Protein AF-A0A954SQD8-F1 (afdb_monomer)

Secondary structure (DSSP, 8-state):
-HHHHHHHHHHSS-SS-SS-S-B-TTS-BSS-HHHHTTGGGT-HHHHTTS-TTS-TTSTTGGGGGGG--GGG--TTPPTT-SEE-EEEEESTTBSBEE-STT--EEPPPGGG-SS-TTTSEEEEEPPGGG-EETT-SS-SEE--TTSTTTTS----GGGS-TT-EEEEETTS-EEEE-TT--HHHHHHHHBSSS-----HHHHHHHBSTTTT-S-HHHHHHHHHHHHHHHHHHHHHHHHHHHSS-SS---GGGB-TTS-BSS-HHHHHGGGGT-HHHHTTS-TTS-TTSTTTGGGGGG--GGG--TTPPTT--EE-EEEEE-TTBTTS-TT-PPPGGG-SS-TTTSEEEEE--GGG-EETTSS--EEP-TT-TTHHHHHH-SS-EEEEETTS-EEEE-TTS-HHHHHHHHBSS------

Foldseek 3Di:
DLLQVVVCVVPVWGQQDDPQPQADPLLFQQWASLLVSCVLLLNVVLNVQDPRNHHCPPPRNVVSLQVDDPVQDAPPRDDSHQWGQKAFEEDPFFQFYADDSNRGTTGDRQVQQQLDQQLAFGIKGADPVLIDRSTHHPSHFYADLVQRCPRGDLPPVVRAPPQAIWTQTSVRDIFHFHSPDDSVLSSSRRGRPPNDHQDLVSCVVTTCPRPNNDDLVVNQLVLQLVLLLLVLSLQSSVCVVQVDGPPDQDPLQADPVRAGQWASLLVSCVSNVNVVLNVQDPSSHHCCPPRNVVSLQVDDPSQDHRPDDPSHQWGQWFFAEDCQFQPPHNNDGDGPVQQPQDQQLAFGIKRADPVPIDRNTHHDGQYADLQARLVVRVVVDQAFIWTQGNSSRIDTHGSPPDSNSVNSNRGRPPPDHDD

Mean predicted aligned error: 13.16 Å

Radius of gyration: 22.35 Å; Cα contacts (8 Å, |Δi|>4): 807; chains: 1; bounding box: 61×45×60 Å

Solvent-accessible surface area (backbone atoms only — not comparable to full-atom values): 22919 Å² total; per-residue (Å²): 71,68,36,53,50,58,45,22,74,74,69,74,45,63,73,48,48,87,91,55,96,34,45,48,100,64,40,37,56,21,50,8,44,61,50,75,35,21,53,56,60,56,33,46,77,60,43,72,69,52,58,62,86,39,44,38,82,32,86,69,38,51,73,50,42,79,66,57,58,72,90,51,56,31,79,91,52,62,88,83,49,40,48,20,16,70,23,46,40,26,19,82,59,23,38,31,18,50,64,68,94,32,60,28,32,45,55,73,56,79,92,67,49,57,30,41,48,82,44,19,43,40,30,40,45,44,46,68,93,68,37,28,57,52,45,47,53,86,63,49,38,61,49,38,86,94,47,52,52,79,69,53,77,66,78,62,66,90,74,54,54,96,67,34,34,52,30,32,23,62,66,33,51,76,45,22,34,40,84,83,53,50,54,68,64,47,37,58,26,35,29,27,75,82,64,51,80,81,46,71,72,54,42,46,69,38,24,42,62,44,94,58,71,48,60,76,69,55,52,37,48,53,50,37,41,50,29,40,31,53,52,30,33,22,47,38,53,45,21,77,73,67,70,40,60,68,49,72,76,54,71,59,36,33,51,99,87,67,47,60,24,46,12,45,62,53,72,35,22,63,62,71,76,32,45,76,62,42,73,69,52,58,64,72,41,43,35,79,32,91,78,32,41,73,54,40,72,65,55,57,72,70,48,59,27,50,88,59,63,92,86,48,40,52,22,15,72,25,41,58,44,29,85,62,18,68,66,44,36,71,81,66,53,72,49,79,94,62,44,69,45,37,41,80,52,16,54,45,39,37,46,42,56,55,95,72,38,40,51,50,44,41,63,71,59,45,74,57,37,80,82,40,50,40,58,74,55,38,75,76,42,88,68,61,32,45,34,18,19,61,63,30,49,63,46,79,42,49,47,83,55,56,35,66,60,54,36,55,27,40,27,30,70,76,76,60,82,86,129

Sequence (419 aa):
GLAFHNYYDTFREFPVTAYNPNMDANGRAKLGWRVYLLPYLGYSNLFNQFHLDEAWDSPHNLTLLDKMPEIYRSRGIPVRSHLTGFQLLTGPDAYLYRVGDYGSAHGPSLNYLLDGLESTILTLETLPSQAVEWTRPDGDILFDLAHPLDNIDFTGLENVPADGLLTLMVDGSIRSMKPNISPEDFAALATWQQGEVIDASQKDRVYYDFGGSFSPELNQFSHGSTALRNIGLALHNYYDVFLQFPINNWPNYFDAEGKPKLSWRVHLLPWLGELNLYNQFHLDEPWDSPHNLPLLDKMPEIFLSRGLTGGTNLTGFQVVWSPESYYSSPNNRPTFGRITDGDDLTIGVIETPPELAVSWTKPEDFPFNPADPFSEIRALVSDYIAVMFMSASVRAVNPQIAPADAAAMITWRGGEISN

pLDDT: mean 81.15, std 13.37, range [33.72, 98.56]

Structure (mmCIF, N/CA/C/O backbone):
data_AF-A0A954SQD8-F1
#
_entry.id   AF-A0A954SQD8-F1
#
loop_
_atom_site.group_PDB
_atom_site.id
_atom_site.type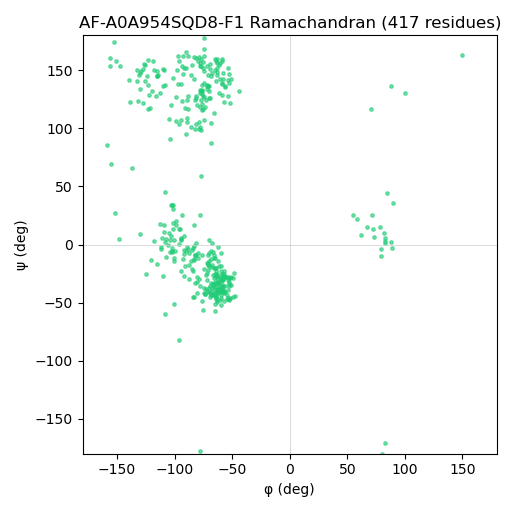_symbol
_atom_site.label_atom_id
_atom_site.label_alt_id
_atom_site.label_comp_id
_atom_site.label_asym_id
_atom_site.label_entity_id
_atom_site.label_seq_id
_atom_site.pdbx_PDB_ins_code
_atom_site.Cartn_x
_atom_site.Cartn_y
_atom_site.Cartn_z
_atom_site.occupancy
_atom_site.B_iso_or_equiv
_atom_site.auth_seq_id
_atom_site.auth_comp_id
_atom_site.auth_asym_id
_atom_site.auth_atom_id
_atom_site.pdbx_PDB_model_num
ATOM 1 N N . GLY A 1 1 ? 6.689 -1.009 -0.981 1.00 78.19 1 GLY A N 1
ATOM 2 C CA . GLY A 1 1 ? 7.104 -1.472 0.354 1.00 78.19 1 GLY A CA 1
ATOM 3 C C . GLY A 1 1 ? 6.430 -2.770 0.729 1.00 78.19 1 GLY A C 1
ATOM 4 O O . GLY A 1 1 ? 7.022 -3.818 0.536 1.00 78.19 1 GLY A O 1
ATOM 5 N N . LEU A 1 2 ? 5.184 -2.723 1.204 1.00 74.38 2 LEU A N 1
ATOM 6 C CA . LEU A 1 2 ? 4.520 -3.879 1.826 1.00 74.38 2 LEU A CA 1
ATOM 7 C C . LEU A 1 2 ? 4.495 -5.157 0.966 1.00 74.38 2 LEU A C 1
ATOM 9 O O . LEU A 1 2 ? 4.875 -6.216 1.446 1.00 74.38 2 LEU A O 1
ATOM 13 N N . ALA A 1 3 ? 4.132 -5.068 -0.318 1.00 80.38 3 ALA A N 1
ATOM 14 C CA . ALA A 1 3 ? 4.115 -6.242 -1.199 1.00 80.38 3 ALA A CA 1
ATOM 15 C C . ALA A 1 3 ? 5.499 -6.898 -1.370 1.00 80.38 3 ALA A C 1
ATOM 17 O O . ALA A 1 3 ? 5.594 -8.119 -1.434 1.00 80.38 3 ALA A O 1
ATOM 18 N N . PHE A 1 4 ? 6.572 -6.100 -1.389 1.00 85.19 4 PHE A N 1
ATOM 19 C CA . PHE A 1 4 ? 7.946 -6.604 -1.423 1.00 85.19 4 PHE A CA 1
ATOM 20 C C . PHE A 1 4 ? 8.294 -7.377 -0.147 1.00 85.19 4 PHE A C 1
ATOM 22 O O . PHE A 1 4 ? 8.878 -8.452 -0.240 1.00 85.19 4 PHE A O 1
ATOM 29 N N . HIS A 1 5 ? 7.899 -6.869 1.024 1.00 78.31 5 HIS A N 1
ATOM 30 C CA . HIS A 1 5 ? 8.119 -7.546 2.308 1.00 78.31 5 HIS A CA 1
ATOM 31 C C . HIS A 1 5 ? 7.270 -8.806 2.459 1.00 78.31 5 HIS A C 1
ATOM 33 O O . HIS A 1 5 ? 7.802 -9.839 2.839 1.00 78.31 5 HIS A O 1
ATOM 39 N N . ASN A 1 6 ? 6.000 -8.783 2.051 1.00 75.19 6 ASN A N 1
ATOM 40 C CA . ASN A 1 6 ? 5.154 -9.982 2.060 1.00 75.19 6 ASN A CA 1
ATOM 41 C C . ASN A 1 6 ? 5.704 -11.074 1.120 1.00 75.19 6 ASN A C 1
ATOM 43 O O . ASN A 1 6 ? 5.683 -12.265 1.450 1.00 75.19 6 ASN A O 1
ATOM 47 N N . TYR A 1 7 ? 6.236 -10.672 -0.041 1.00 80.38 7 TYR A N 1
ATOM 48 C CA . TYR A 1 7 ? 6.960 -11.573 -0.936 1.00 80.38 7 TYR A CA 1
ATOM 49 C C . TYR A 1 7 ? 8.224 -12.118 -0.249 1.00 80.38 7 TYR A C 1
ATOM 51 O O . TYR A 1 7 ? 8.422 -13.332 -0.203 1.00 80.38 7 TYR A O 1
ATOM 59 N N . TYR A 1 8 ? 9.042 -11.248 0.354 1.00 78.25 8 TYR A N 1
ATOM 60 C CA . TYR A 1 8 ? 10.256 -11.637 1.077 1.00 78.25 8 TYR A CA 1
ATOM 61 C C . TYR A 1 8 ? 9.966 -12.580 2.252 1.00 78.25 8 TYR A C 1
ATOM 63 O O . TYR A 1 8 ? 10.698 -13.539 2.468 1.00 78.25 8 TYR A O 1
ATOM 71 N N . ASP A 1 9 ? 8.882 -12.388 2.994 1.00 75.12 9 ASP A N 1
ATOM 72 C CA . ASP A 1 9 ? 8.504 -13.286 4.086 1.00 75.12 9 ASP A CA 1
ATOM 73 C C . ASP A 1 9 ? 8.140 -14.687 3.601 1.00 75.12 9 ASP A C 1
ATOM 75 O O . ASP A 1 9 ? 8.423 -15.676 4.287 1.00 75.12 9 ASP A O 1
ATOM 79 N N . THR A 1 10 ? 7.575 -14.771 2.396 1.00 74.19 10 THR A N 1
ATOM 80 C CA . THR A 1 10 ? 7.216 -16.037 1.754 1.00 74.19 10 THR A CA 1
ATOM 81 C C . THR A 1 10 ? 8.447 -16.746 1.187 1.00 74.19 10 THR A C 1
ATOM 83 O O . THR A 1 10 ? 8.637 -17.939 1.419 1.00 74.19 10 THR A O 1
ATOM 86 N N . PHE A 1 11 ? 9.288 -16.023 0.443 1.00 77.62 11 PHE A N 1
ATOM 87 C CA . PHE A 1 11 ? 10.342 -16.614 -0.390 1.00 77.62 11 PHE A CA 1
ATOM 88 C C . PHE A 1 11 ? 11.760 -16.419 0.152 1.00 77.62 11 PHE A C 1
ATOM 90 O O . PHE A 1 11 ? 12.693 -17.051 -0.334 1.00 77.62 11 PHE A O 1
ATOM 97 N N . ARG A 1 12 ? 11.926 -15.576 1.176 1.00 78.56 12 ARG A N 1
ATOM 98 C CA . ARG A 1 12 ? 13.214 -15.150 1.756 1.00 78.56 12 ARG A CA 1
ATOM 99 C C . ARG A 1 12 ? 14.154 -14.471 0.755 1.00 78.56 12 ARG A C 1
ATOM 101 O O . ARG A 1 12 ? 15.354 -14.372 0.995 1.00 78.56 12 ARG A O 1
ATOM 108 N N . GLU A 1 13 ? 13.584 -13.954 -0.327 1.00 78.12 13 GLU A N 1
ATOM 109 C CA . GLU A 1 13 ? 14.229 -13.144 -1.355 1.00 78.12 13 GLU A CA 1
ATOM 110 C C . GLU A 1 13 ? 13.221 -12.130 -1.906 1.00 78.12 13 GLU A C 1
ATOM 112 O O . GLU A 1 13 ? 12.018 -12.375 -1.865 1.00 78.12 13 GLU A O 1
ATOM 117 N N . PHE A 1 14 ? 13.687 -10.988 -2.415 1.00 81.06 14 PHE A N 1
ATOM 118 C CA . PHE A 1 14 ? 12.827 -10.068 -3.164 1.00 81.06 14 PHE A CA 1
ATOM 119 C C . PHE A 1 14 ? 12.553 -10.613 -4.576 1.00 81.06 14 PHE A C 1
ATOM 121 O O . PHE A 1 14 ? 13.325 -11.434 -5.079 1.00 81.06 14 PHE A O 1
ATOM 128 N N . PRO A 1 15 ? 11.461 -10.187 -5.236 1.00 75.56 15 PRO A N 1
ATOM 129 C CA . PRO A 1 15 ? 11.068 -10.696 -6.543 1.00 75.56 15 PRO A CA 1
ATOM 130 C C . PRO A 1 15 ? 12.075 -10.263 -7.616 1.00 75.56 15 PRO A C 1
ATOM 132 O O . PRO A 1 15 ? 11.911 -9.229 -8.240 1.00 75.56 15 PRO A O 1
ATOM 135 N N . VAL A 1 16 ? 13.139 -11.038 -7.825 1.00 64.50 16 VAL A N 1
ATOM 136 C CA . VAL A 1 16 ? 14.079 -10.869 -8.957 1.00 64.50 16 VAL A CA 1
ATOM 137 C C . VAL A 1 16 ? 14.696 -12.198 -9.449 1.00 64.50 16 VAL A C 1
ATOM 139 O O . VAL A 1 16 ? 15.459 -12.221 -10.411 1.00 64.50 16 VAL A O 1
ATOM 142 N N . THR A 1 17 ? 14.235 -13.321 -8.879 1.00 56.84 17 THR A N 1
ATOM 143 C CA . THR A 1 17 ? 14.371 -14.729 -9.316 1.00 56.84 17 THR A CA 1
ATOM 144 C C . THR A 1 17 ? 15.757 -15.397 -9.230 1.00 56.84 17 THR A C 1
ATOM 146 O O . THR A 1 17 ? 16.650 -15.102 -10.014 1.00 56.84 17 THR A O 1
ATOM 149 N N . ALA A 1 18 ? 15.872 -16.442 -8.391 1.00 41.94 18 ALA A N 1
ATOM 150 C CA . ALA A 1 18 ? 16.704 -17.639 -8.670 1.00 41.94 18 ALA A CA 1
ATOM 151 C C . ALA A 1 18 ? 15.909 -18.936 -8.577 1.00 41.94 18 ALA A C 1
ATOM 153 O O . ALA A 1 18 ? 16.269 -19.910 -9.230 1.00 41.94 18 ALA A O 1
ATOM 154 N N . TYR A 1 19 ? 14.823 -18.970 -7.804 1.00 46.56 19 TYR A N 1
ATOM 155 C CA . TYR A 1 19 ? 13.992 -20.167 -7.664 1.00 46.56 19 TYR A CA 1
ATOM 156 C C . TYR A 1 19 ? 12.695 -20.095 -8.469 1.00 46.56 19 TYR A C 1
ATOM 158 O O . TYR A 1 19 ? 11.663 -20.632 -8.073 1.00 46.56 19 TYR A O 1
ATOM 166 N N . ASN A 1 20 ? 12.743 -19.438 -9.627 1.00 53.66 20 ASN A N 1
ATOM 167 C CA . ASN A 1 20 ? 11.603 -19.379 -10.523 1.00 53.66 20 ASN A CA 1
ATOM 168 C C . ASN A 1 20 ? 11.820 -20.339 -11.706 1.00 53.66 20 ASN A C 1
ATOM 170 O O . ASN A 1 20 ? 12.773 -20.138 -12.459 1.00 53.66 20 ASN A O 1
ATOM 174 N N . PRO A 1 21 ? 10.955 -21.349 -11.928 1.00 54.69 21 PRO A N 1
ATOM 175 C CA . PRO A 1 21 ? 11.047 -22.248 -13.088 1.00 54.69 21 PRO A CA 1
ATOM 176 C C . PRO A 1 21 ? 10.893 -21.536 -14.449 1.00 54.69 21 PRO A C 1
ATOM 178 O O . PRO A 1 21 ? 10.998 -22.168 -15.497 1.00 54.69 21 PRO A O 1
ATOM 181 N N . ASN A 1 22 ? 10.657 -20.222 -14.446 1.00 70.25 22 ASN A N 1
ATOM 182 C CA . ASN A 1 22 ? 10.273 -19.419 -15.596 1.00 70.25 22 ASN A CA 1
ATOM 183 C C . ASN A 1 22 ? 11.383 -18.478 -16.090 1.00 70.25 22 ASN A C 1
ATOM 185 O O . ASN A 1 22 ? 11.144 -17.302 -16.373 1.00 70.25 22 ASN A O 1
ATOM 189 N N . MET A 1 23 ? 12.603 -18.998 -16.200 1.00 75.56 23 MET A N 1
ATOM 190 C CA . MET A 1 23 ? 13.691 -18.341 -16.928 1.00 75.56 23 MET A CA 1
ATOM 191 C C . MET A 1 23 ? 13.718 -18.803 -18.391 1.00 75.56 23 MET A C 1
ATOM 193 O O . MET A 1 23 ? 13.269 -19.906 -18.720 1.00 75.56 23 MET A O 1
ATOM 197 N N . ASP A 1 24 ? 14.202 -17.951 -19.290 1.00 72.38 24 ASP A N 1
ATOM 198 C CA . ASP A 1 24 ? 14.495 -18.319 -20.672 1.00 72.38 24 ASP A CA 1
ATOM 199 C C . ASP A 1 24 ? 15.780 -19.168 -20.770 1.00 72.38 24 ASP A C 1
ATOM 201 O O . ASP A 1 24 ? 16.467 -19.434 -19.782 1.00 72.38 24 ASP A O 1
ATOM 205 N N . ALA A 1 25 ? 16.122 -19.608 -21.984 1.00 72.19 25 ALA A N 1
ATOM 206 C CA . ALA A 1 25 ? 17.309 -20.432 -22.228 1.00 72.19 25 ALA A CA 1
ATOM 207 C C . ALA A 1 25 ? 18.645 -19.737 -21.880 1.00 72.19 25 ALA A C 1
ATOM 209 O O . ALA A 1 25 ? 19.670 -20.409 -21.796 1.00 72.19 25 ALA A O 1
ATOM 210 N N . ASN A 1 26 ? 18.635 -18.416 -21.681 1.00 69.19 26 ASN A N 1
ATOM 211 C CA . ASN A 1 26 ? 19.789 -17.602 -21.313 1.00 69.19 26 ASN A CA 1
ATOM 212 C C . ASN A 1 26 ? 19.777 -17.216 -19.820 1.00 69.19 26 ASN A C 1
ATOM 214 O O . ASN A 1 26 ? 20.599 -16.403 -19.403 1.00 69.19 26 ASN A O 1
ATOM 218 N N . GLY A 1 27 ? 18.853 -17.763 -19.020 1.00 67.88 27 GLY A N 1
ATOM 219 C CA . GLY A 1 27 ? 18.708 -17.451 -17.594 1.00 67.88 27 GLY A CA 1
ATOM 220 C C . GLY A 1 27 ? 17.911 -16.176 -17.300 1.00 67.88 27 GLY A C 1
ATOM 221 O O . GLY A 1 27 ? 17.707 -15.830 -16.141 1.00 67.88 27 GLY A O 1
ATOM 222 N N . ARG A 1 28 ? 17.396 -15.475 -18.314 1.00 71.38 28 ARG A N 1
ATOM 223 C CA . ARG A 1 28 ? 16.640 -14.236 -18.093 1.00 71.38 28 ARG A CA 1
ATOM 224 C C . ARG A 1 28 ? 15.245 -14.563 -17.586 1.00 71.38 28 ARG A C 1
ATOM 226 O O . ARG A 1 28 ? 14.582 -15.450 -18.123 1.00 71.38 28 ARG A O 1
ATOM 233 N N . ALA A 1 29 ? 14.766 -13.821 -16.592 1.00 77.62 29 ALA A N 1
ATOM 234 C CA . ALA A 1 29 ? 13.375 -13.917 -16.169 1.00 77.62 29 ALA A CA 1
ATOM 235 C C . ALA A 1 29 ? 12.444 -13.649 -17.362 1.00 77.62 29 ALA A C 1
ATOM 237 O O . ALA A 1 29 ? 12.665 -12.711 -18.124 1.00 77.62 29 ALA A O 1
ATOM 238 N N . LYS A 1 30 ? 11.400 -14.466 -17.528 1.00 85.62 30 LYS A N 1
ATOM 239 C CA . LYS A 1 30 ? 10.414 -14.279 -18.603 1.00 85.62 30 LYS A CA 1
ATOM 240 C C . LYS A 1 30 ? 9.492 -13.083 -18.366 1.00 85.62 30 LYS A C 1
ATOM 242 O O . LYS A 1 30 ? 9.058 -12.455 -19.325 1.00 85.62 30 LYS A O 1
ATOM 247 N N . LEU A 1 31 ? 9.224 -12.759 -17.102 1.00 88.81 31 LEU A N 1
ATOM 248 C CA . LEU A 1 31 ? 8.325 -11.693 -16.655 1.00 88.81 31 LEU A CA 1
ATOM 249 C C . LEU A 1 31 ? 9.026 -10.815 -15.618 1.00 88.81 31 LEU A C 1
ATOM 251 O O . LEU A 1 31 ? 9.838 -11.307 -14.834 1.00 88.81 31 LEU A O 1
ATOM 255 N N . GLY A 1 32 ? 8.694 -9.527 -15.603 1.00 88.19 32 GLY A N 1
ATOM 256 C CA . GLY A 1 32 ? 9.200 -8.569 -14.628 1.00 88.19 32 GLY A CA 1
ATOM 257 C C . GLY A 1 32 ? 8.662 -8.805 -13.218 1.00 88.19 32 GLY A C 1
ATOM 258 O O . GLY A 1 32 ? 7.571 -9.344 -13.019 1.00 88.19 32 GLY A O 1
ATOM 259 N N . TRP A 1 33 ? 9.420 -8.346 -12.223 1.00 88.69 33 TRP A N 1
ATOM 260 C CA . TRP A 1 33 ? 9.113 -8.483 -10.793 1.00 88.69 33 TRP A CA 1
ATOM 261 C C . TRP A 1 33 ? 7.729 -7.962 -10.396 1.00 88.69 33 TRP A C 1
ATOM 263 O O . TRP A 1 33 ? 7.087 -8.502 -9.496 1.00 88.69 33 TRP A O 1
ATOM 273 N N . ARG A 1 34 ? 7.239 -6.946 -11.114 1.00 92.19 34 ARG A N 1
ATOM 274 C CA . ARG A 1 34 ? 5.913 -6.346 -10.929 1.00 92.19 34 ARG A CA 1
ATOM 275 C C . ARG A 1 34 ? 4.789 -7.366 -11.146 1.00 92.19 34 ARG A C 1
ATOM 277 O O . ARG A 1 34 ? 3.780 -7.314 -10.456 1.00 92.19 34 ARG A O 1
ATOM 284 N N . VAL A 1 35 ? 4.980 -8.353 -12.025 1.00 92.75 35 VAL A N 1
ATOM 285 C CA . VAL A 1 35 ? 4.007 -9.442 -12.209 1.00 92.75 35 VAL A CA 1
ATOM 286 C C . VAL A 1 35 ? 3.966 -10.347 -10.976 1.00 92.75 35 VAL A C 1
ATOM 288 O O . VAL A 1 35 ? 2.892 -10.675 -10.486 1.00 92.75 35 VAL A O 1
ATOM 291 N N . TYR A 1 36 ? 5.121 -10.697 -10.408 1.00 89.19 36 TYR A N 1
ATOM 292 C CA . TYR A 1 36 ? 5.205 -11.576 -9.233 1.00 89.19 36 TYR A CA 1
ATOM 293 C C . TYR A 1 36 ? 4.717 -10.929 -7.932 1.00 89.19 36 TYR A C 1
ATOM 295 O O . TYR A 1 36 ? 4.387 -11.635 -6.981 1.00 89.19 36 TYR A O 1
ATOM 303 N N . LEU A 1 37 ? 4.622 -9.600 -7.892 1.00 90.62 37 LEU A N 1
ATOM 304 C CA . LEU A 1 37 ? 4.010 -8.879 -6.780 1.00 90.62 37 LEU A CA 1
ATOM 305 C C . LEU A 1 37 ? 2.486 -8.776 -6.869 1.00 90.62 37 LEU A C 1
ATOM 307 O O . LEU A 1 37 ? 1.868 -8.428 -5.866 1.00 90.62 37 LEU A O 1
ATOM 311 N N . LEU A 1 38 ? 1.866 -9.088 -8.013 1.00 89.69 38 LEU A N 1
ATOM 312 C CA . LEU A 1 38 ? 0.416 -8.966 -8.187 1.00 89.69 38 LEU A CA 1
ATOM 313 C C . LEU A 1 38 ? -0.393 -9.675 -7.087 1.00 89.69 38 LEU A C 1
ATOM 315 O O . LEU A 1 38 ? -1.287 -9.025 -6.545 1.00 89.69 38 LEU A O 1
ATOM 319 N N . PRO A 1 39 ? -0.093 -10.929 -6.682 1.00 84.06 39 PRO A N 1
ATOM 320 C CA . PRO A 1 39 ? -0.846 -11.583 -5.609 1.00 84.06 39 PRO A CA 1
ATOM 321 C C . PRO A 1 39 ? -0.747 -10.836 -4.273 1.00 84.06 39 PRO A C 1
ATOM 323 O O . PRO A 1 39 ? -1.730 -10.689 -3.562 1.00 84.06 39 PRO A O 1
ATOM 326 N N . TYR A 1 40 ? 0.424 -10.275 -3.968 1.00 80.19 40 TYR A N 1
ATOM 327 C CA . TYR A 1 40 ? 0.686 -9.510 -2.743 1.00 80.19 40 TYR A CA 1
ATOM 328 C C . TYR A 1 40 ? 0.103 -8.092 -2.764 1.00 80.19 40 TYR A C 1
ATOM 330 O O . TYR A 1 40 ? 0.128 -7.387 -1.750 1.00 80.19 40 TYR A O 1
ATOM 338 N N . LEU A 1 41 ? -0.384 -7.670 -3.931 1.00 80.44 41 LEU A N 1
ATOM 339 C CA . LEU A 1 41 ? -1.040 -6.395 -4.177 1.00 80.44 41 LEU A CA 1
ATOM 340 C C . LEU A 1 41 ? -2.569 -6.525 -4.295 1.00 80.44 41 LEU A C 1
ATOM 342 O O . LEU A 1 41 ? -3.220 -5.531 -4.603 1.00 80.44 41 LEU A O 1
ATOM 346 N N . GLY A 1 42 ? -3.138 -7.721 -4.092 1.00 77.31 42 GLY A N 1
ATOM 347 C CA . GLY A 1 42 ? -4.571 -7.991 -4.282 1.00 77.31 42 GLY A CA 1
ATOM 348 C C . GLY A 1 42 ? -4.985 -8.247 -5.740 1.00 77.31 42 GLY A C 1
ATOM 349 O O . GLY A 1 42 ? -6.168 -8.330 -6.057 1.00 77.31 42 GLY A O 1
ATOM 350 N N . TYR A 1 43 ? -4.028 -8.405 -6.658 1.00 83.88 43 TYR A N 1
ATOM 351 C CA . TYR A 1 43 ? -4.264 -8.647 -8.087 1.00 83.88 43 TYR A CA 1
ATOM 352 C C . TYR A 1 43 ? -4.085 -10.128 -8.470 1.00 83.88 43 TYR A C 1
ATOM 354 O O . TYR A 1 43 ? -3.676 -10.443 -9.591 1.00 83.88 43 TYR A O 1
ATOM 362 N N . SER A 1 44 ? -4.433 -11.058 -7.574 1.00 85.00 44 SER A N 1
ATOM 363 C CA . SER A 1 44 ? -4.343 -12.514 -7.786 1.00 85.00 44 SER A CA 1
ATOM 364 C C . SER A 1 44 ? -5.059 -12.976 -9.070 1.00 85.00 44 SER A C 1
ATOM 366 O O . SER A 1 44 ? -4.540 -13.793 -9.832 1.00 85.00 44 SER A O 1
ATOM 368 N N . ASN A 1 45 ? -6.219 -12.389 -9.386 1.00 87.25 45 ASN A N 1
ATOM 369 C CA . ASN A 1 45 ? -6.953 -12.686 -10.623 1.00 87.25 45 ASN A CA 1
ATOM 370 C C . ASN A 1 45 ? -6.221 -12.237 -11.893 1.00 87.25 45 ASN A C 1
ATOM 372 O O . ASN A 1 45 ? -6.360 -12.879 -12.934 1.00 87.25 45 ASN A O 1
ATOM 376 N N . LEU A 1 46 ? -5.480 -11.128 -11.839 1.00 91.56 46 LEU A N 1
ATOM 377 C CA . LEU A 1 46 ? -4.665 -10.669 -12.963 1.00 91.56 46 LEU A CA 1
ATOM 378 C C . LEU A 1 46 ? -3.413 -11.536 -13.103 1.00 91.56 46 LEU A C 1
ATOM 380 O O . LEU A 1 46 ? -3.089 -11.940 -14.214 1.00 91.56 46 LEU A O 1
ATOM 384 N N . PHE A 1 47 ? -2.766 -11.886 -11.988 1.00 92.62 47 PHE A N 1
ATOM 385 C CA . PHE A 1 47 ? -1.626 -12.803 -11.972 1.00 92.62 47 PHE A CA 1
ATOM 386 C C . PHE A 1 47 ? -1.946 -14.127 -12.676 1.00 92.62 47 PHE A C 1
ATOM 388 O O . PHE A 1 47 ? -1.210 -14.547 -13.562 1.00 92.62 47 PHE A O 1
ATOM 395 N N . ASN A 1 48 ? -3.096 -14.728 -12.360 1.00 92.19 48 ASN A N 1
ATOM 396 C CA . ASN A 1 48 ? -3.538 -15.999 -12.942 1.00 92.19 48 ASN A CA 1
ATOM 397 C C . ASN A 1 48 ? -3.823 -15.947 -14.454 1.00 92.19 48 ASN A C 1
ATOM 399 O O . ASN A 1 48 ? -4.016 -16.993 -15.069 1.00 92.19 48 ASN A O 1
ATOM 403 N N . GLN A 1 49 ? -3.890 -14.756 -15.058 1.00 96.69 49 GLN A N 1
ATOM 404 C CA . GLN A 1 49 ? -4.052 -14.613 -16.507 1.00 96.69 49 GLN A CA 1
ATOM 405 C C . GLN A 1 49 ? -2.718 -14.692 -17.254 1.00 96.69 49 GLN A C 1
ATOM 407 O O . GLN A 1 49 ? -2.731 -14.978 -18.449 1.00 96.69 49 GLN A O 1
ATOM 412 N N . PHE A 1 50 ? -1.585 -14.446 -16.589 1.00 95.06 50 PHE A N 1
ATOM 413 C CA . PHE A 1 50 ? -0.270 -14.518 -17.221 1.00 95.06 50 PHE A CA 1
ATOM 414 C C . PHE A 1 50 ? 0.133 -15.965 -17.509 1.00 95.06 50 PHE A C 1
ATOM 416 O O . PHE A 1 50 ? 0.007 -16.847 -16.658 1.00 95.06 50 PHE A O 1
ATOM 423 N N . HIS A 1 51 ? 0.701 -16.194 -18.692 1.00 94.31 51 HIS A N 1
ATOM 424 C CA . HIS A 1 51 ? 1.453 -17.412 -18.971 1.00 94.31 51 HIS A CA 1
ATOM 425 C C . HIS A 1 51 ? 2.865 -17.219 -18.432 1.00 94.31 51 HIS A C 1
ATOM 427 O O . HIS A 1 51 ? 3.693 -16.542 -19.045 1.00 94.31 51 HIS A O 1
ATOM 433 N N . LEU A 1 52 ? 3.120 -17.763 -17.240 1.00 90.06 52 LEU A N 1
ATOM 434 C CA . LEU A 1 52 ? 4.401 -17.592 -16.552 1.00 90.06 52 LEU A CA 1
ATOM 435 C C . LEU A 1 52 ? 5.552 -18.274 -17.302 1.00 90.06 52 LEU A C 1
ATOM 437 O O . LEU A 1 52 ? 6.695 -17.846 -17.201 1.00 90.06 52 LEU A O 1
ATOM 441 N N . ASP A 1 53 ? 5.257 -19.309 -18.083 1.00 87.81 53 ASP A N 1
ATOM 442 C CA . ASP A 1 53 ? 6.207 -20.034 -18.919 1.00 87.81 53 ASP A CA 1
ATOM 443 C C . ASP A 1 53 ? 6.467 -19.365 -20.280 1.00 87.81 53 ASP A C 1
ATOM 445 O O . ASP A 1 53 ? 7.335 -19.826 -21.028 1.00 87.81 53 ASP A O 1
ATOM 449 N N . GLU A 1 54 ? 5.811 -18.247 -20.576 1.00 91.44 54 GLU A N 1
ATOM 450 C CA . GLU A 1 54 ? 6.032 -17.437 -21.771 1.00 91.44 54 GLU A CA 1
ATOM 451 C C . GLU A 1 54 ? 6.691 -16.097 -21.420 1.00 91.44 54 GLU A C 1
ATOM 453 O O . GLU A 1 54 ? 6.504 -15.552 -20.334 1.00 91.44 54 GLU A O 1
ATOM 458 N N . ALA A 1 55 ? 7.471 -15.542 -22.351 1.00 90.75 55 ALA A N 1
ATOM 459 C CA . ALA A 1 55 ? 8.066 -14.219 -22.182 1.00 90.75 55 ALA A CA 1
ATOM 460 C C . ALA A 1 55 ? 6.987 -13.123 -22.073 1.00 90.75 55 ALA A C 1
ATOM 462 O O . ALA A 1 55 ? 5.851 -13.285 -22.535 1.00 90.75 55 ALA A O 1
ATOM 463 N N . TRP A 1 56 ? 7.341 -11.998 -21.455 1.00 91.44 56 TRP A N 1
ATOM 464 C CA . TRP A 1 56 ? 6.464 -10.839 -21.271 1.00 91.44 56 TRP A CA 1
ATOM 465 C C . TRP A 1 56 ? 5.936 -10.276 -22.597 1.00 91.44 56 TRP A C 1
ATOM 467 O O . TRP A 1 56 ? 4.817 -9.772 -22.640 1.00 91.44 56 TRP A O 1
ATOM 477 N N . ASP A 1 57 ? 6.717 -10.416 -23.668 1.00 92.94 57 ASP A N 1
ATOM 478 C CA . ASP A 1 57 ? 6.425 -9.986 -25.035 1.00 92.94 57 ASP A CA 1
ATOM 479 C C . ASP A 1 57 ? 5.839 -11.108 -25.915 1.00 92.94 57 ASP A C 1
ATOM 481 O O . ASP A 1 57 ? 5.746 -10.976 -27.138 1.00 92.94 57 ASP A O 1
ATOM 485 N N . SER A 1 58 ? 5.408 -12.219 -25.312 1.00 95.50 58 SER A N 1
ATOM 486 C CA . SER A 1 58 ? 4.648 -13.251 -26.021 1.00 95.50 58 SER A CA 1
ATOM 487 C C . SER A 1 58 ? 3.299 -12.716 -26.522 1.00 95.50 58 SER A C 1
ATOM 489 O O . SER A 1 58 ? 2.703 -11.835 -25.891 1.00 95.50 58 SER A O 1
ATOM 491 N N . PRO A 1 59 ? 2.743 -13.277 -27.618 1.00 98.00 59 PRO A N 1
ATOM 492 C CA . PRO A 1 59 ? 1.432 -12.873 -28.120 1.00 98.00 59 PRO A CA 1
ATOM 493 C C . PRO A 1 59 ? 0.320 -12.919 -27.067 1.00 98.00 59 PRO A C 1
ATOM 495 O O . PRO A 1 59 ? -0.592 -12.100 -27.136 1.00 98.00 59 PRO A O 1
ATOM 498 N N . HIS A 1 60 ? 0.387 -13.849 -26.103 1.00 97.50 60 HIS A N 1
ATOM 499 C CA . HIS A 1 60 ? -0.569 -13.928 -24.999 1.00 97.50 60 HIS A CA 1
ATOM 500 C C . HIS A 1 60 ? -0.329 -12.834 -23.954 1.00 97.50 60 HIS A C 1
ATOM 502 O O . HIS A 1 60 ? -1.231 -12.035 -23.700 1.00 97.50 60 HIS A O 1
ATOM 508 N N . ASN A 1 61 ? 0.877 -12.747 -23.378 1.00 96.50 61 ASN A N 1
ATOM 509 C CA . ASN A 1 61 ? 1.153 -11.811 -22.279 1.00 96.50 61 ASN A CA 1
ATOM 510 C C . ASN A 1 61 ? 1.059 -10.337 -22.712 1.00 96.50 61 ASN A C 1
ATOM 512 O O . ASN A 1 61 ? 0.640 -9.503 -21.909 1.00 96.50 61 ASN A O 1
ATOM 516 N N . LEU A 1 62 ? 1.330 -10.016 -23.984 1.00 96.88 62 LEU A N 1
ATOM 517 C CA . LEU A 1 62 ? 1.122 -8.668 -24.529 1.00 96.88 62 LEU A CA 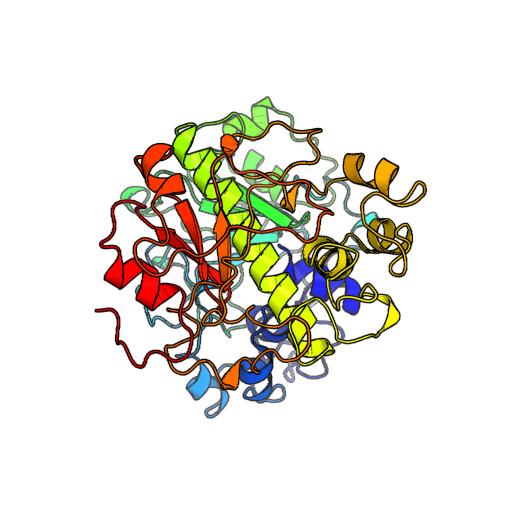1
ATOM 518 C C . LEU A 1 62 ? -0.334 -8.192 -24.404 1.00 96.88 62 LEU A C 1
ATOM 520 O O . LEU A 1 62 ? -0.573 -6.999 -24.230 1.00 96.88 62 LEU A O 1
ATOM 524 N N . THR A 1 63 ? -1.317 -9.102 -24.423 1.00 97.31 63 THR A N 1
ATOM 525 C CA . THR A 1 63 ? -2.742 -8.744 -24.248 1.00 97.31 63 THR A CA 1
ATOM 526 C C . THR A 1 63 ? -3.081 -8.247 -22.839 1.00 97.31 63 THR A C 1
ATOM 528 O O . THR A 1 63 ? -4.165 -7.705 -22.617 1.00 97.31 63 THR A O 1
ATOM 531 N N . LEU A 1 64 ? -2.168 -8.425 -21.878 1.00 97.31 64 LEU A N 1
ATOM 532 C CA . LEU A 1 64 ? -2.344 -8.040 -20.480 1.00 97.31 64 LEU A CA 1
ATOM 533 C C . LEU A 1 64 ? -1.669 -6.704 -20.139 1.00 97.31 64 LEU A C 1
ATOM 535 O O . LEU A 1 64 ? -1.871 -6.209 -19.030 1.00 97.31 64 LEU A O 1
ATOM 539 N N . LEU A 1 65 ? -0.915 -6.094 -21.064 1.00 95.31 65 LEU A N 1
ATOM 540 C CA . LEU A 1 65 ? -0.216 -4.825 -20.821 1.00 95.31 65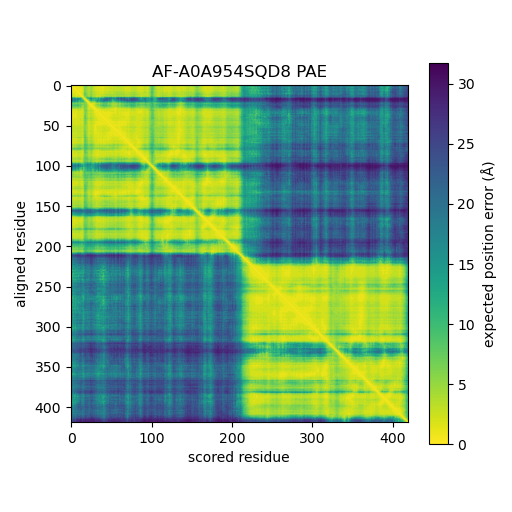 LEU A CA 1
ATOM 541 C C . LEU A 1 65 ? -1.171 -3.699 -20.406 1.00 95.31 65 LEU A C 1
ATOM 543 O O . LEU A 1 65 ? -0.893 -2.995 -19.436 1.00 95.31 65 LEU A O 1
ATOM 547 N N . ASP A 1 66 ? -2.340 -3.611 -21.046 1.00 93.06 66 ASP A N 1
ATOM 548 C CA . ASP A 1 66 ? -3.371 -2.602 -20.756 1.00 93.06 66 ASP A CA 1
ATOM 549 C C . ASP A 1 66 ? -4.053 -2.785 -19.385 1.00 93.06 66 ASP A C 1
ATOM 551 O O . ASP A 1 66 ? -4.866 -1.957 -18.973 1.00 93.06 66 ASP A O 1
ATOM 555 N N . LYS A 1 67 ? -3.740 -3.870 -18.661 1.00 94.00 67 LYS A N 1
ATOM 556 C CA . LYS A 1 67 ? -4.261 -4.161 -17.316 1.00 94.00 67 LYS A CA 1
ATOM 557 C C . LYS A 1 67 ? -3.288 -3.767 -16.203 1.00 94.00 67 LYS A C 1
ATOM 559 O O . LYS A 1 67 ? -3.405 -4.293 -15.099 1.00 94.00 67 LYS A O 1
ATOM 564 N N . MET A 1 68 ? -2.329 -2.880 -16.483 1.00 95.12 68 MET A N 1
ATOM 565 C CA . MET A 1 68 ? -1.369 -2.396 -15.489 1.00 95.12 68 MET A CA 1
ATOM 566 C C . MET A 1 68 ? -2.089 -1.888 -14.227 1.00 95.12 68 MET A C 1
ATOM 568 O O . MET A 1 68 ? -2.894 -0.958 -14.321 1.00 95.12 68 MET A O 1
ATOM 572 N N . PRO A 1 69 ? -1.793 -2.450 -13.040 1.00 91.25 69 PRO A N 1
ATOM 573 C CA . PRO A 1 69 ? -2.274 -1.897 -11.783 1.00 91.25 69 PRO A CA 1
ATOM 574 C C . PRO A 1 69 ? -1.872 -0.435 -11.610 1.00 91.25 69 PRO A C 1
ATOM 576 O O . PRO A 1 69 ? -0.711 -0.069 -11.791 1.00 91.25 69 PRO A O 1
ATOM 579 N N . GLU A 1 70 ? -2.813 0.387 -11.151 1.00 83.81 70 GLU A N 1
ATOM 580 C CA . GLU A 1 70 ? -2.607 1.829 -10.970 1.00 83.81 70 GLU A CA 1
ATOM 581 C C . GLU A 1 70 ? -1.459 2.154 -9.996 1.00 83.81 70 GLU A C 1
ATOM 583 O O . GLU A 1 70 ? -0.814 3.191 -10.113 1.00 83.81 70 GLU A O 1
ATOM 588 N N . ILE A 1 71 ? -1.143 1.245 -9.066 1.00 83.56 71 ILE A N 1
ATOM 589 C CA . ILE A 1 71 ? -0.011 1.396 -8.140 1.00 83.56 71 ILE A CA 1
ATOM 590 C C . ILE A 1 71 ? 1.358 1.421 -8.843 1.00 83.56 71 ILE A C 1
ATOM 592 O O . ILE A 1 71 ? 2.320 1.922 -8.268 1.00 83.56 71 ILE A O 1
ATOM 596 N N . TYR A 1 72 ? 1.456 0.917 -10.077 1.00 91.56 72 TYR A N 1
ATOM 597 C CA . TYR A 1 72 ? 2.676 0.999 -10.882 1.00 91.56 72 TYR A CA 1
ATOM 598 C C . TYR A 1 72 ? 2.752 2.251 -11.753 1.00 91.56 72 TYR A C 1
ATOM 600 O O . TYR A 1 72 ? 3.786 2.486 -12.376 1.00 91.56 72 TYR A O 1
ATOM 608 N N . ARG A 1 73 ? 1.710 3.084 -11.810 1.00 89.38 73 ARG A N 1
ATOM 609 C CA . ARG A 1 73 ? 1.747 4.294 -12.630 1.00 89.38 73 ARG A CA 1
ATOM 610 C C . ARG A 1 73 ? 2.597 5.372 -11.953 1.00 89.38 73 ARG A C 1
ATOM 612 O O . ARG A 1 73 ? 2.247 5.873 -10.888 1.00 89.38 73 ARG A O 1
ATOM 619 N N . SER A 1 74 ? 3.701 5.745 -12.593 1.00 86.19 74 SER A N 1
ATOM 620 C CA . SER A 1 74 ? 4.567 6.838 -12.130 1.00 86.19 74 SER A CA 1
ATOM 621 C C . SER A 1 74 ? 3.998 8.209 -12.489 1.00 86.19 74 SER A C 1
ATOM 623 O O . SER A 1 74 ? 3.135 8.347 -13.366 1.00 86.19 74 SER A O 1
ATOM 625 N N . ARG A 1 75 ? 4.474 9.248 -11.802 1.00 80.38 75 ARG A N 1
ATOM 626 C CA . ARG A 1 75 ? 4.023 10.624 -12.030 1.00 80.38 75 ARG A CA 1
ATOM 627 C C . ARG A 1 75 ? 4.399 11.067 -13.448 1.00 80.38 75 ARG A C 1
ATOM 629 O O . ARG A 1 75 ? 5.447 10.715 -13.976 1.00 80.38 75 ARG A O 1
ATOM 636 N N . GLY A 1 76 ? 3.500 11.802 -14.102 1.00 78.44 76 GLY A N 1
ATOM 637 C CA . GLY A 1 76 ? 3.676 12.237 -15.495 1.00 78.44 76 GLY A CA 1
ATOM 638 C C . GLY A 1 76 ? 3.360 11.178 -16.562 1.00 78.44 76 GLY A C 1
ATOM 639 O O . GLY A 1 76 ? 3.239 11.534 -17.732 1.00 78.44 76 GLY A O 1
ATOM 640 N N . ILE A 1 77 ? 3.143 9.911 -16.189 1.00 84.62 77 ILE A N 1
ATOM 641 C CA . ILE A 1 77 ? 2.675 8.878 -17.120 1.00 84.62 77 ILE A CA 1
ATOM 642 C C . ILE A 1 77 ? 1.144 8.976 -17.297 1.00 84.62 77 ILE A C 1
ATOM 644 O O . ILE A 1 77 ? 0.414 8.981 -16.292 1.00 84.62 77 ILE A O 1
ATOM 648 N N . PRO A 1 78 ? 0.628 9.041 -18.546 1.00 84.69 78 PRO A N 1
ATOM 649 C CA . PRO A 1 78 ? -0.807 9.102 -18.811 1.00 84.69 78 PRO A CA 1
ATOM 650 C C . PRO A 1 78 ? -1.584 7.914 -18.236 1.00 84.69 78 PRO A C 1
ATOM 652 O O . PRO A 1 78 ? -1.109 6.778 -18.211 1.00 84.69 78 PRO A O 1
ATOM 655 N N . VAL A 1 79 ? -2.828 8.173 -17.831 1.00 77.00 79 VAL A N 1
ATOM 656 C CA . VAL A 1 79 ? -3.782 7.123 -17.445 1.00 77.00 79 VAL A CA 1
ATOM 657 C C . VAL A 1 79 ? -3.989 6.170 -18.632 1.00 77.00 79 VAL A C 1
ATOM 659 O O . VAL A 1 79 ? -4.091 6.627 -19.770 1.00 77.00 79 VAL A O 1
ATOM 662 N N . ARG A 1 80 ? -4.060 4.855 -18.367 1.00 80.38 80 ARG A N 1
ATOM 663 C CA . ARG A 1 80 ? -4.088 3.763 -19.372 1.00 80.38 80 ARG A CA 1
ATOM 664 C C . ARG A 1 80 ? -2.801 3.575 -20.189 1.00 80.38 80 ARG A C 1
ATOM 666 O O . ARG A 1 80 ? -2.831 2.900 -21.212 1.00 80.38 80 ARG A O 1
ATOM 673 N N . SER A 1 81 ? -1.678 4.150 -19.766 1.00 89.75 81 SER A N 1
ATOM 674 C CA . SER A 1 81 ? -0.371 3.710 -20.261 1.00 89.75 81 SER A CA 1
ATOM 675 C C . SER A 1 81 ? -0.011 2.334 -19.687 1.00 89.75 81 SER A C 1
ATOM 677 O O . SER A 1 81 ? -0.442 1.989 -18.589 1.00 89.75 81 SER A O 1
ATOM 679 N N . HIS A 1 82 ? 0.810 1.582 -20.413 1.00 94.69 82 HIS A N 1
ATOM 680 C CA . HIS A 1 82 ? 1.463 0.348 -19.959 1.00 94.69 82 HIS A CA 1
ATOM 681 C C . HIS A 1 82 ? 2.885 0.594 -19.414 1.00 94.69 82 HIS A C 1
ATOM 683 O O . HIS A 1 82 ? 3.590 -0.347 -19.046 1.00 94.69 82 HIS A O 1
ATOM 689 N N . LEU A 1 83 ? 3.313 1.860 -19.346 1.00 95.50 83 LEU A N 1
ATOM 690 C CA . LEU A 1 83 ? 4.638 2.239 -18.875 1.00 95.50 83 LEU A CA 1
ATOM 691 C C . LEU A 1 83 ? 4.655 2.545 -17.374 1.00 95.50 83 LEU A C 1
ATOM 693 O O . LEU A 1 83 ? 3.727 3.128 -16.814 1.00 95.50 83 LEU A O 1
ATOM 697 N N . THR A 1 84 ? 5.776 2.226 -16.741 1.00 94.56 84 THR A N 1
ATOM 698 C CA . THR A 1 84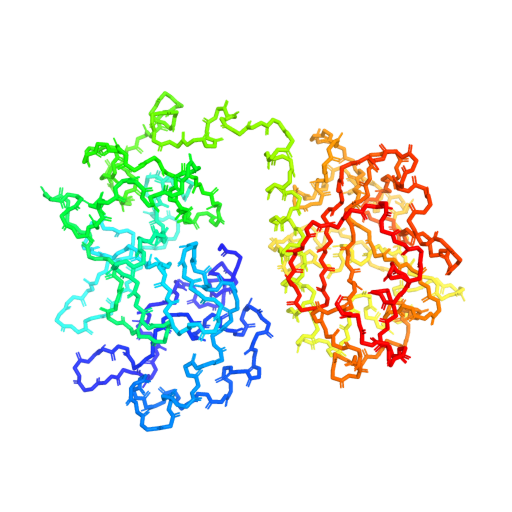 ? 6.093 2.565 -15.355 1.00 94.56 84 THR A CA 1
ATOM 699 C C . THR A 1 84 ? 7.500 3.138 -15.259 1.00 94.56 84 THR A C 1
ATOM 701 O O . THR A 1 84 ? 8.425 2.681 -15.929 1.00 94.56 84 THR A O 1
ATOM 704 N N . GLY A 1 85 ? 7.665 4.149 -14.413 1.00 92.88 85 GLY A N 1
ATOM 705 C CA . GLY A 1 85 ? 8.967 4.672 -14.017 1.00 92.88 85 GLY A CA 1
ATOM 706 C C . GLY A 1 85 ? 9.519 4.014 -12.752 1.00 92.88 85 GLY A C 1
ATOM 707 O O . GLY A 1 85 ? 10.666 4.254 -12.415 1.00 92.88 85 GLY A O 1
ATOM 708 N N . PHE A 1 86 ? 8.759 3.186 -12.028 1.00 93.31 86 PHE A N 1
ATOM 709 C CA . PHE A 1 86 ? 9.264 2.543 -10.809 1.00 93.31 86 PHE A CA 1
ATOM 710 C C . PHE A 1 86 ? 10.161 1.366 -11.160 1.00 93.31 86 PHE A C 1
ATOM 712 O O . PHE A 1 86 ? 9.636 0.302 -11.471 1.00 93.31 86 PHE A O 1
ATOM 719 N N . GLN A 1 87 ? 11.480 1.527 -11.090 1.00 93.12 87 GLN A N 1
ATOM 720 C CA . GLN A 1 87 ? 12.488 0.534 -11.482 1.00 93.12 87 GLN A CA 1
ATOM 721 C C . GLN A 1 87 ? 13.306 0.059 -10.279 1.00 93.12 87 GLN A C 1
ATOM 723 O O . GLN A 1 87 ? 13.562 0.841 -9.365 1.00 93.12 87 GLN A O 1
ATOM 728 N N . LEU A 1 88 ? 13.708 -1.217 -10.256 1.00 91.25 88 LEU A N 1
ATOM 729 C CA . LEU A 1 88 ? 14.673 -1.702 -9.260 1.00 91.25 88 LEU A CA 1
ATOM 730 C C . LEU A 1 88 ? 16.043 -1.074 -9.521 1.00 91.25 88 LEU A C 1
ATOM 732 O O . LEU A 1 88 ? 16.416 -0.845 -10.672 1.00 91.25 88 LEU A O 1
ATOM 736 N N . LEU A 1 89 ? 16.807 -0.850 -8.455 1.00 90.38 89 LEU A N 1
ATOM 737 C CA . LEU A 1 89 ? 18.230 -0.564 -8.571 1.00 90.38 89 LEU A CA 1
ATOM 738 C C . LEU A 1 89 ? 19.001 -1.883 -8.487 1.00 90.38 89 LEU A C 1
ATOM 740 O O . LEU A 1 89 ? 18.913 -2.592 -7.485 1.00 90.38 89 LEU A O 1
ATOM 744 N N . THR A 1 90 ? 19.719 -2.237 -9.552 1.00 87.25 90 THR A N 1
ATOM 745 C CA . THR A 1 90 ? 20.423 -3.521 -9.659 1.00 87.25 90 THR A CA 1
ATOM 746 C C . THR A 1 90 ? 21.889 -3.343 -10.015 1.00 87.25 90 THR A C 1
ATOM 748 O O . THR A 1 90 ? 22.229 -2.398 -10.704 1.00 87.25 90 THR A O 1
ATOM 751 N N . GLY A 1 91 ? 22.774 -4.245 -9.604 1.00 82.62 91 GLY A N 1
ATOM 752 C CA . GLY A 1 91 ? 24.199 -4.165 -9.947 1.00 82.62 91 GLY A CA 1
ATOM 753 C C . GLY A 1 91 ? 25.086 -4.780 -8.868 1.00 82.62 91 GLY A C 1
ATOM 754 O O . GLY A 1 91 ? 24.599 -4.979 -7.762 1.00 82.62 91 GLY A O 1
ATOM 755 N N . PRO A 1 92 ? 26.359 -5.105 -9.159 1.00 80.62 92 PRO A N 1
ATOM 756 C CA . PRO A 1 92 ? 27.260 -5.775 -8.212 1.00 80.62 92 PRO A CA 1
ATOM 757 C C . PRO A 1 92 ? 27.345 -5.102 -6.837 1.00 80.62 92 PRO A C 1
ATOM 759 O O . PRO A 1 92 ? 27.455 -5.789 -5.823 1.00 80.62 92 PRO A O 1
ATOM 762 N N . ASP A 1 93 ? 27.256 -3.773 -6.823 1.00 85.31 93 ASP A N 1
ATOM 763 C CA . ASP A 1 93 ? 27.349 -2.952 -5.618 1.00 85.31 93 ASP A CA 1
ATOM 764 C C . ASP A 1 93 ? 25.982 -2.495 -5.089 1.00 85.31 93 ASP A C 1
ATOM 766 O O . ASP A 1 93 ? 25.906 -2.025 -3.959 1.00 85.31 93 ASP A O 1
ATOM 770 N N . ALA A 1 94 ? 24.901 -2.659 -5.861 1.00 88.00 94 ALA A N 1
ATOM 771 C CA . ALA A 1 94 ? 23.545 -2.380 -5.391 1.00 88.00 94 ALA A CA 1
ATOM 772 C C . ALA A 1 94 ? 23.040 -3.510 -4.491 1.00 88.00 94 ALA A C 1
ATOM 774 O O . ALA A 1 94 ? 23.519 -4.643 -4.581 1.00 88.00 94 ALA A O 1
ATOM 775 N N . TYR A 1 95 ? 22.030 -3.234 -3.659 1.00 84.06 95 TYR A N 1
ATOM 776 C CA . TYR A 1 95 ? 21.433 -4.279 -2.824 1.00 84.06 95 TYR A CA 1
ATOM 777 C C . TYR A 1 95 ? 20.975 -5.484 -3.651 1.00 84.06 95 TYR A C 1
ATOM 779 O O . TYR A 1 95 ? 21.265 -6.608 -3.270 1.00 84.06 95 TYR A O 1
ATOM 787 N N . LEU A 1 96 ? 20.324 -5.274 -4.801 1.00 82.50 96 LEU A N 1
ATOM 788 C CA . LEU A 1 96 ? 19.991 -6.353 -5.733 1.00 82.50 96 LEU A CA 1
ATOM 789 C C . LEU A 1 96 ? 21.119 -6.547 -6.754 1.00 82.50 96 LEU A C 1
ATOM 791 O O . LEU A 1 96 ? 21.154 -5.894 -7.795 1.00 82.50 96 LEU A O 1
ATOM 795 N N . TYR A 1 97 ? 22.030 -7.480 -6.507 1.00 69.19 97 TYR A N 1
ATOM 796 C CA . TYR A 1 97 ? 23.157 -7.742 -7.396 1.00 69.19 97 TYR A CA 1
ATOM 797 C C . TYR A 1 97 ? 22.899 -8.910 -8.347 1.00 69.19 97 TYR A C 1
ATOM 799 O O . TYR A 1 97 ? 22.360 -9.949 -7.968 1.00 69.19 97 TYR A O 1
ATOM 807 N N . ARG A 1 98 ? 23.292 -8.756 -9.618 1.00 61.88 98 ARG A N 1
ATOM 808 C CA . ARG A 1 98 ? 23.198 -9.833 -10.616 1.00 61.88 98 ARG A CA 1
ATOM 809 C C . ARG A 1 98 ? 24.389 -10.782 -10.491 1.00 61.88 98 ARG A C 1
ATOM 811 O O . ARG A 1 98 ? 25.530 -10.337 -10.587 1.00 61.88 98 ARG A O 1
ATOM 818 N N . VAL A 1 99 ? 24.149 -12.083 -10.310 1.00 50.06 99 VAL A N 1
ATOM 819 C CA . VAL A 1 99 ? 25.227 -13.088 -10.231 1.00 50.06 99 VAL A CA 1
ATOM 820 C C . VAL A 1 99 ? 25.402 -13.795 -11.577 1.00 50.06 99 VAL A C 1
ATOM 822 O O . VAL A 1 99 ? 24.613 -14.661 -11.943 1.00 50.06 99 VAL A O 1
ATOM 825 N N . GLY A 1 100 ? 26.484 -13.463 -12.288 1.00 51.41 100 GLY A N 1
ATOM 826 C CA . GLY A 1 100 ? 26.937 -14.153 -13.505 1.00 51.41 100 GLY A CA 1
ATOM 827 C C . GLY A 1 100 ? 26.211 -13.772 -14.806 1.00 51.41 100 GLY A C 1
ATOM 828 O O . GLY A 1 100 ? 25.290 -12.958 -14.813 1.00 51.41 100 GLY A O 1
ATOM 829 N N . ASP A 1 101 ? 26.624 -14.406 -15.915 1.00 42.84 101 ASP A N 1
ATOM 830 C CA . ASP A 1 101 ? 26.105 -14.205 -17.289 1.00 42.84 101 ASP A CA 1
ATOM 831 C C . ASP A 1 101 ? 24.596 -14.503 -17.450 1.00 42.84 101 ASP A C 1
ATOM 833 O O . ASP A 1 101 ? 24.015 -14.253 -18.506 1.00 42.84 101 ASP A O 1
ATOM 837 N N . TYR A 1 102 ? 23.961 -15.041 -16.405 1.00 46.94 102 TYR A N 1
ATOM 838 C CA . TYR A 1 102 ? 22.612 -15.604 -16.424 1.00 46.94 102 TYR A CA 1
ATOM 839 C C . TYR A 1 102 ? 21.534 -14.672 -15.857 1.00 46.94 102 TYR A C 1
ATOM 841 O O . TYR A 1 102 ? 20.381 -15.062 -15.795 1.00 46.94 102 TYR A O 1
ATOM 849 N N . GLY A 1 103 ? 21.859 -13.435 -15.469 1.00 49.97 103 GLY A N 1
ATOM 850 C CA . GLY A 1 103 ? 20.847 -12.391 -15.253 1.00 49.97 103 GLY A CA 1
ATOM 851 C C . GLY A 1 103 ? 19.964 -12.502 -13.999 1.00 49.97 103 GLY A C 1
ATOM 852 O O . GLY A 1 103 ? 19.075 -11.665 -13.853 1.00 49.97 103 GLY A O 1
ATOM 853 N N . SER A 1 104 ? 20.214 -13.448 -13.091 1.00 51.81 104 SER A N 1
ATOM 854 C CA . SER A 1 104 ? 19.524 -13.549 -11.795 1.00 51.81 104 SER A CA 1
ATOM 855 C C . SER A 1 104 ? 19.989 -12.448 -10.841 1.00 51.81 104 SER A C 1
ATOM 857 O O . SER A 1 104 ? 21.193 -12.348 -10.591 1.00 51.81 104 SER A O 1
ATOM 859 N N . ALA A 1 105 ? 19.071 -11.633 -10.309 1.00 59.34 105 ALA A N 1
ATOM 860 C CA . ALA A 1 105 ? 19.382 -10.627 -9.289 1.00 59.34 105 ALA A CA 1
ATOM 861 C C . ALA A 1 105 ? 19.034 -11.149 -7.885 1.00 59.34 105 ALA A C 1
ATOM 863 O O . ALA A 1 105 ? 17.909 -11.577 -7.628 1.00 59.34 105 ALA A O 1
ATOM 864 N N . HIS A 1 106 ? 19.995 -11.093 -6.966 1.00 65.88 106 HIS A N 1
ATOM 865 C CA . HIS A 1 106 ? 19.832 -11.468 -5.565 1.00 65.88 106 HIS A CA 1
ATOM 866 C C . HIS A 1 106 ? 20.254 -10.323 -4.681 1.00 65.88 106 HIS A C 1
ATOM 868 O O . HIS A 1 106 ? 21.252 -9.675 -4.958 1.00 65.88 106 HIS A O 1
ATOM 874 N N . GLY A 1 107 ? 19.514 -10.110 -3.600 1.00 66.25 107 GLY A N 1
ATOM 875 C CA . GLY A 1 107 ? 20.037 -9.344 -2.485 1.00 66.25 107 GLY A CA 1
ATOM 876 C C . GLY A 1 107 ? 20.662 -10.247 -1.434 1.00 66.25 107 GLY A C 1
ATOM 877 O O . GLY A 1 107 ? 20.260 -11.411 -1.312 1.00 66.25 107 GLY A O 1
ATOM 878 N N . PRO A 1 108 ? 21.624 -9.741 -0.647 1.00 67.94 108 PRO A N 1
ATOM 879 C CA . PRO A 1 108 ? 22.018 -10.415 0.578 1.00 67.94 108 PRO A CA 1
ATOM 880 C C . PRO A 1 108 ? 20.794 -10.552 1.497 1.00 67.94 108 PRO A C 1
ATOM 882 O O . PRO A 1 108 ? 19.812 -9.806 1.395 1.00 67.94 108 PRO A O 1
ATOM 885 N N . SER A 1 109 ? 20.852 -11.508 2.429 1.00 71.25 109 SER A N 1
ATOM 886 C CA . SER A 1 109 ? 19.865 -11.564 3.516 1.00 71.25 109 SER A CA 1
ATOM 887 C C . SER A 1 109 ? 19.771 -10.195 4.187 1.00 71.25 109 SER A C 1
ATOM 889 O O . SER A 1 109 ? 20.799 -9.548 4.384 1.00 71.25 109 SER A O 1
ATOM 891 N N . LEU A 1 110 ? 18.566 -9.781 4.589 1.00 75.19 110 LEU A N 1
ATOM 892 C CA . LEU A 1 110 ? 18.369 -8.510 5.295 1.00 75.19 110 LEU A CA 1
ATOM 893 C C . LEU A 1 110 ? 19.245 -8.411 6.557 1.00 75.19 110 LEU A C 1
ATOM 895 O O . LEU A 1 110 ? 19.685 -7.327 6.914 1.00 75.19 110 LEU A O 1
ATOM 899 N N . ASN A 1 111 ? 19.585 -9.548 7.177 1.00 66.81 111 ASN A N 1
ATOM 900 C CA . ASN A 1 111 ? 20.488 -9.619 8.332 1.00 66.81 111 ASN A CA 1
ATOM 901 C C . ASN A 1 111 ? 21.964 -9.318 8.009 1.00 66.81 111 ASN A C 1
ATOM 903 O O . ASN A 1 111 ? 22.764 -9.155 8.927 1.00 66.81 111 ASN A O 1
ATOM 907 N N . TYR A 1 112 ? 22.342 -9.318 6.730 1.00 70.50 112 TYR A N 1
ATOM 908 C CA . TYR A 1 112 ? 23.703 -9.062 6.252 1.00 70.50 112 TYR A CA 1
ATOM 909 C C . TYR A 1 112 ? 23.827 -7.734 5.493 1.00 70.50 112 TYR A C 1
ATOM 911 O O . TYR A 1 112 ? 24.898 -7.451 4.964 1.00 70.50 112 TYR A O 1
ATOM 919 N N . LEU A 1 113 ? 22.764 -6.925 5.441 1.00 75.75 113 LEU A N 1
ATOM 920 C CA . LEU A 1 113 ? 22.816 -5.572 4.891 1.00 75.75 113 LEU A CA 1
ATOM 921 C C . LEU A 1 113 ? 23.519 -4.657 5.912 1.00 75.75 113 LEU A C 1
ATOM 923 O O . LEU A 1 113 ? 23.036 -4.504 7.033 1.00 75.75 113 LEU A O 1
ATOM 927 N N . LEU A 1 114 ? 24.678 -4.093 5.546 1.00 76.19 114 LEU A N 1
ATOM 928 C CA . LEU A 1 114 ? 25.543 -3.338 6.467 1.00 76.19 114 LEU A CA 1
ATOM 929 C C . LEU A 1 114 ? 25.183 -1.849 6.559 1.00 76.19 114 LEU A C 1
ATOM 931 O O . LEU A 1 114 ? 25.364 -1.255 7.619 1.00 76.19 114 LEU A O 1
ATOM 935 N N . ASP A 1 115 ? 24.643 -1.280 5.481 1.00 71.81 115 ASP A N 1
ATOM 936 C CA . ASP A 1 115 ? 24.347 0.157 5.348 1.00 71.81 115 ASP A CA 1
ATOM 937 C C . ASP A 1 115 ? 22.989 0.579 5.960 1.00 71.81 115 ASP A C 1
ATOM 939 O O . ASP A 1 115 ? 22.663 1.762 6.032 1.00 71.81 115 ASP A O 1
ATOM 943 N N . GLY A 1 116 ? 22.214 -0.377 6.486 1.00 72.44 116 GLY A N 1
ATOM 944 C CA . GLY A 1 116 ? 20.897 -0.158 7.100 1.00 72.44 116 GLY A CA 1
ATOM 945 C C . GLY A 1 116 ? 19.730 -0.211 6.104 1.00 72.44 116 GLY A C 1
ATOM 946 O O . GLY A 1 116 ? 19.775 0.354 5.014 1.00 72.44 116 GLY A O 1
ATOM 947 N N . LEU A 1 117 ? 18.640 -0.888 6.483 1.00 75.19 117 LEU A N 1
ATOM 948 C CA . LEU A 1 117 ? 17.486 -1.124 5.599 1.00 75.19 117 LEU A CA 1
ATOM 949 C C . LEU A 1 117 ? 16.795 0.185 5.169 1.00 75.19 117 LEU A C 1
ATOM 951 O O . LEU A 1 117 ? 16.271 0.291 4.062 1.00 75.19 117 LEU A O 1
ATOM 955 N N . GLU A 1 118 ? 16.796 1.182 6.049 1.00 73.81 118 GLU A N 1
ATOM 956 C CA . GLU A 1 118 ? 16.195 2.503 5.861 1.00 73.81 118 GLU A CA 1
ATOM 957 C C . GLU A 1 118 ? 17.071 3.473 5.057 1.00 73.81 118 GLU A C 1
ATOM 959 O O . GLU A 1 118 ? 16.627 4.572 4.715 1.00 73.81 118 GLU A O 1
ATOM 964 N N . SER A 1 119 ? 18.322 3.088 4.791 1.00 78.88 119 SER A N 1
ATOM 965 C CA . SER A 1 119 ? 19.323 3.903 4.095 1.00 78.88 119 SER A CA 1
ATOM 966 C C . SER A 1 119 ? 19.793 3.264 2.784 1.00 78.88 119 SER A C 1
ATOM 968 O O . SER A 1 119 ? 20.609 3.858 2.094 1.00 78.88 119 SER A O 1
ATOM 970 N N . THR A 1 120 ? 19.222 2.123 2.386 1.00 87.06 120 THR A N 1
ATOM 971 C CA . THR A 1 120 ? 19.514 1.469 1.104 1.00 87.06 120 THR A CA 1
ATOM 972 C C . THR A 1 120 ? 18.306 1.498 0.170 1.00 87.06 120 THR A C 1
ATOM 974 O O . THR A 1 120 ? 17.190 1.138 0.553 1.00 87.06 120 THR A O 1
ATOM 977 N N . ILE A 1 121 ? 18.521 1.926 -1.073 1.00 91.12 121 ILE A N 1
ATOM 978 C CA . ILE A 1 121 ? 17.498 2.036 -2.115 1.00 91.12 121 ILE A CA 1
ATOM 979 C C . ILE A 1 121 ? 17.179 0.658 -2.693 1.00 91.12 121 ILE A C 1
ATOM 981 O O . ILE A 1 121 ? 18.066 -0.087 -3.102 1.00 91.12 121 ILE A O 1
ATOM 985 N N . LEU A 1 122 ? 15.885 0.353 -2.790 1.00 90.06 122 LEU A N 1
ATOM 986 C CA . LEU A 1 122 ? 15.364 -0.811 -3.499 1.00 90.06 122 LEU A CA 1
ATOM 987 C C . LEU A 1 122 ? 14.824 -0.427 -4.882 1.00 90.06 122 LEU A C 1
ATOM 989 O O . LEU A 1 122 ? 15.203 -1.034 -5.882 1.00 90.06 122 LEU A O 1
ATOM 993 N N . THR A 1 123 ? 13.949 0.583 -4.951 1.00 92.19 123 THR A N 1
ATOM 994 C CA . THR A 1 123 ? 13.394 1.080 -6.223 1.00 92.19 123 THR A CA 1
ATOM 995 C C . THR A 1 123 ? 13.527 2.586 -6.343 1.00 92.19 123 THR A C 1
ATOM 997 O O . THR A 1 123 ? 13.375 3.295 -5.350 1.00 92.19 123 THR A O 1
ATOM 1000 N N . LEU A 1 124 ? 13.675 3.072 -7.569 1.00 92.56 124 LEU A N 1
ATOM 1001 C CA . LEU A 1 124 ? 13.672 4.489 -7.907 1.00 92.56 124 LEU A CA 1
ATOM 1002 C C . LEU A 1 124 ? 12.586 4.773 -8.950 1.00 92.56 124 LEU A C 1
ATOM 1004 O O . LEU A 1 124 ? 12.407 4.009 -9.897 1.00 92.56 124 LEU A O 1
ATOM 1008 N N . GLU A 1 125 ? 11.853 5.866 -8.776 1.00 91.50 125 GLU A N 1
ATOM 1009 C CA . GLU A 1 125 ? 11.004 6.435 -9.816 1.00 91.50 125 GLU A CA 1
ATOM 1010 C C . GLU A 1 125 ? 11.854 7.200 -10.832 1.00 91.50 125 GLU A C 1
ATOM 1012 O O . GLU A 1 125 ? 12.577 8.132 -10.482 1.00 91.50 125 GLU A O 1
ATOM 1017 N N . THR A 1 126 ? 11.734 6.830 -12.102 1.00 90.12 126 THR A N 1
ATOM 1018 C CA . THR A 1 126 ? 12.371 7.506 -13.229 1.00 90.12 126 THR A CA 1
ATOM 1019 C C . THR A 1 126 ? 11.416 8.476 -13.915 1.00 90.12 126 THR A C 1
ATOM 1021 O O . THR A 1 126 ? 10.191 8.368 -13.809 1.00 90.12 126 THR A O 1
ATOM 1024 N N . LEU A 1 127 ? 11.978 9.395 -14.701 1.00 86.50 127 LEU A N 1
ATOM 1025 C CA . LEU A 1 127 ? 11.193 10.255 -15.580 1.00 86.50 127 LEU A CA 1
ATOM 1026 C C . LEU A 1 127 ? 10.462 9.448 -16.670 1.00 86.50 127 LEU A C 1
ATOM 1028 O O . LEU A 1 127 ? 10.908 8.352 -17.031 1.00 86.50 127 LEU A O 1
ATOM 1032 N N . PRO A 1 128 ? 9.376 10.000 -17.254 1.00 87.38 128 PRO A N 1
ATOM 1033 C CA . PRO A 1 128 ? 8.671 9.374 -18.370 1.00 87.38 128 PRO A CA 1
ATOM 1034 C C . PRO A 1 128 ? 9.554 8.992 -19.565 1.00 87.38 128 PRO A C 1
ATOM 1036 O O . PRO A 1 128 ? 9.238 8.031 -20.259 1.00 87.38 128 PRO A O 1
ATOM 1039 N N . SER A 1 129 ? 10.661 9.707 -19.794 1.00 86.69 129 SER A N 1
ATOM 1040 C CA . SER A 1 129 ? 11.646 9.409 -20.846 1.00 86.69 129 SER A CA 1
ATOM 1041 C C . SER A 1 129 ? 12.353 8.062 -20.666 1.00 86.69 129 SER A C 1
ATOM 1043 O O . SER A 1 129 ? 12.761 7.462 -21.658 1.00 86.69 129 SER A O 1
ATOM 1045 N N . GLN A 1 130 ? 12.472 7.580 -19.428 1.00 90.44 130 GLN A N 1
ATOM 1046 C CA . GLN A 1 130 ? 13.126 6.318 -19.072 1.00 90.44 130 GLN A CA 1
ATOM 1047 C C . GLN A 1 130 ? 12.117 5.234 -18.644 1.00 90.44 130 GLN A C 1
ATOM 1049 O O . GLN A 1 130 ? 12.514 4.126 -18.291 1.00 90.44 130 GLN A O 1
ATOM 1054 N N . ALA A 1 131 ? 10.811 5.520 -18.676 1.00 92.94 131 ALA A N 1
ATOM 1055 C CA . ALA A 1 131 ? 9.786 4.561 -18.280 1.00 92.94 131 ALA A CA 1
ATOM 1056 C C . ALA A 1 131 ? 9.774 3.316 -19.186 1.00 92.94 131 ALA A C 1
ATOM 1058 O O . ALA A 1 131 ? 10.015 3.388 -20.392 1.00 92.94 131 ALA A O 1
ATOM 1059 N N . VAL A 1 132 ? 9.459 2.166 -18.594 1.00 94.44 132 VAL A N 1
ATOM 1060 C CA . VAL A 1 132 ? 9.485 0.854 -19.255 1.00 94.44 132 VAL A CA 1
ATOM 1061 C C . VAL A 1 132 ? 8.131 0.169 -19.168 1.00 94.44 132 VAL A C 1
ATOM 1063 O O . VAL A 1 132 ? 7.333 0.471 -18.287 1.00 94.44 132 VAL A O 1
ATOM 1066 N N . GLU A 1 133 ? 7.885 -0.789 -20.056 1.00 96.06 133 GLU A N 1
ATOM 1067 C CA . GLU A 1 133 ? 6.733 -1.691 -19.967 1.00 96.06 133 GLU A CA 1
ATOM 1068 C C . GLU A 1 133 ? 6.687 -2.373 -18.595 1.00 96.06 133 GLU A C 1
ATOM 1070 O O . GLU A 1 133 ? 7.673 -2.971 -18.156 1.00 96.06 133 GLU A O 1
ATOM 1075 N N . TRP A 1 134 ? 5.552 -2.309 -17.898 1.00 94.88 134 TRP A N 1
ATOM 1076 C CA . TRP A 1 134 ? 5.491 -2.745 -16.497 1.00 94.88 134 TRP A CA 1
ATOM 1077 C C . TRP A 1 134 ? 5.758 -4.244 -16.296 1.00 94.88 134 TRP A C 1
ATOM 1079 O O . TRP A 1 134 ? 6.249 -4.647 -15.239 1.00 94.88 134 TRP A O 1
ATOM 1089 N N . THR A 1 135 ? 5.496 -5.073 -17.309 1.00 93.38 135 THR A N 1
ATOM 1090 C CA . THR A 1 135 ? 5.755 -6.522 -17.271 1.00 93.38 135 THR A CA 1
ATOM 1091 C C . THR A 1 135 ? 7.163 -6.903 -17.726 1.00 93.38 135 THR A C 1
ATOM 1093 O O . THR A 1 135 ? 7.516 -8.081 -17.657 1.00 93.38 135 THR A O 1
ATOM 1096 N N . ARG A 1 136 ? 7.984 -5.944 -18.174 1.00 90.44 136 ARG A N 1
ATOM 1097 C CA . ARG A 1 136 ? 9.308 -6.207 -18.743 1.00 90.44 136 ARG A CA 1
ATOM 1098 C C . ARG A 1 136 ? 10.356 -6.522 -17.652 1.00 90.44 136 ARG A C 1
ATOM 1100 O O . ARG A 1 136 ? 10.439 -5.789 -16.665 1.00 90.44 136 ARG A O 1
ATOM 1107 N N . PRO A 1 137 ? 11.167 -7.589 -17.807 1.00 85.19 137 PRO A N 1
ATOM 1108 C CA . PRO A 1 137 ? 12.131 -8.054 -16.799 1.00 85.19 137 PRO A CA 1
ATOM 1109 C C . PRO A 1 137 ? 13.524 -7.408 -16.859 1.00 85.19 137 PRO A C 1
ATOM 1111 O O . PRO A 1 137 ? 14.290 -7.510 -15.907 1.00 85.19 137 PRO A O 1
ATOM 1114 N N . ASP A 1 138 ? 13.894 -6.781 -17.973 1.00 79.25 138 ASP A N 1
ATOM 1115 C CA . ASP A 1 138 ? 15.231 -6.226 -18.233 1.00 79.25 138 ASP A CA 1
ATOM 1116 C C . ASP A 1 138 ? 15.240 -4.690 -18.317 1.00 79.25 138 ASP A C 1
ATOM 1118 O O . ASP A 1 138 ? 16.177 -4.106 -18.851 1.00 79.25 138 ASP A O 1
ATOM 1122 N N . GLY A 1 139 ? 14.194 -4.041 -17.801 1.00 81.75 139 GLY A N 1
ATOM 1123 C CA . GLY A 1 139 ? 14.015 -2.588 -17.827 1.00 81.75 139 GLY A CA 1
ATOM 1124 C C . GLY A 1 139 ? 14.347 -1.876 -16.515 1.00 81.75 139 GLY A C 1
ATOM 1125 O O . GLY A 1 139 ? 13.836 -0.786 -16.305 1.00 81.75 139 GLY A O 1
ATOM 1126 N N . ASP A 1 140 ? 15.100 -2.505 -15.612 1.00 89.31 140 ASP A N 1
ATOM 1127 C CA . ASP A 1 140 ? 15.494 -1.915 -14.327 1.00 89.31 140 ASP A CA 1
ATOM 1128 C C . ASP A 1 140 ? 16.858 -1.197 -14.424 1.00 89.31 140 ASP A C 1
ATOM 1130 O O . ASP A 1 140 ? 17.643 -1.446 -15.344 1.00 89.31 140 ASP A O 1
ATOM 1134 N N . ILE A 1 141 ? 17.160 -0.318 -13.465 1.00 90.94 141 ILE A N 1
ATOM 1135 C CA . ILE A 1 141 ? 18.360 0.528 -13.482 1.00 90.94 141 ILE A CA 1
ATOM 1136 C C . ILE A 1 141 ? 19.583 -0.316 -13.120 1.00 90.94 141 ILE A C 1
ATOM 1138 O O . ILE A 1 141 ? 19.606 -0.993 -12.088 1.00 90.94 141 ILE A O 1
ATOM 1142 N N . LEU A 1 142 ? 20.621 -0.256 -13.956 1.00 89.31 142 LEU A N 1
ATOM 1143 C CA . LEU A 1 142 ? 21.928 -0.829 -13.645 1.00 89.31 142 LEU A CA 1
ATOM 1144 C C . LEU A 1 142 ? 22.778 0.219 -12.917 1.00 89.31 142 LEU A C 1
ATOM 1146 O O . LEU A 1 142 ? 23.210 1.201 -13.511 1.00 89.31 142 LEU A O 1
ATOM 1150 N N . PHE A 1 143 ? 23.011 0.025 -11.630 1.00 90.75 143 PHE A N 1
ATOM 1151 C CA . PHE A 1 143 ? 23.908 0.830 -10.822 1.00 90.75 143 PHE A CA 1
ATOM 1152 C C . PHE A 1 143 ? 25.367 0.449 -11.085 1.00 90.75 143 PHE A C 1
ATOM 1154 O O . PHE A 1 143 ? 25.735 -0.728 -11.030 1.00 90.75 143 PHE A O 1
ATOM 1161 N N . ASP A 1 144 ? 26.183 1.468 -11.337 1.00 90.50 144 ASP A N 1
ATOM 1162 C CA . ASP A 1 144 ? 27.635 1.381 -11.436 1.00 90.50 144 ASP A CA 1
ATOM 1163 C C . ASP A 1 144 ? 28.244 2.323 -10.396 1.00 90.50 144 ASP A C 1
ATOM 1165 O O . ASP A 1 144 ? 28.056 3.537 -10.466 1.00 90.50 144 ASP A O 1
ATOM 1169 N N . LEU A 1 145 ? 28.988 1.774 -9.436 1.00 90.44 145 LEU A N 1
ATOM 1170 C CA . LEU A 1 145 ? 29.620 2.558 -8.377 1.00 90.44 145 LEU A CA 1
ATOM 1171 C C . LEU A 1 145 ? 30.647 3.567 -8.919 1.00 90.44 145 LEU A C 1
ATOM 1173 O O . LEU A 1 145 ? 30.834 4.630 -8.329 1.00 90.44 145 LEU A O 1
ATOM 1177 N N . ALA A 1 146 ? 31.305 3.271 -10.045 1.00 92.06 146 ALA A N 1
ATOM 1178 C CA . ALA A 1 146 ? 32.247 4.201 -10.669 1.00 92.06 146 ALA A CA 1
ATOM 1179 C C . ALA A 1 146 ? 31.534 5.390 -11.334 1.00 92.06 146 ALA A C 1
ATOM 1181 O O . ALA A 1 146 ? 32.107 6.478 -11.443 1.00 92.06 146 ALA A O 1
ATOM 1182 N N . HIS A 1 147 ? 30.281 5.181 -11.742 1.00 92.88 147 HIS A N 1
ATOM 1183 C CA . HIS A 1 147 ? 29.456 6.142 -12.459 1.00 92.88 147 HIS A CA 1
ATOM 1184 C C . HIS A 1 147 ? 28.010 6.174 -11.915 1.00 92.88 147 HIS A C 1
ATOM 1186 O O . HIS A 1 147 ? 27.069 5.838 -12.639 1.00 92.88 147 HIS A O 1
ATOM 1192 N N . PRO A 1 148 ? 27.797 6.611 -10.651 1.00 91.38 148 PRO A N 1
ATOM 1193 C CA . PRO A 1 148 ? 26.546 6.380 -9.911 1.00 91.38 148 PRO A CA 1
ATOM 1194 C C . PRO A 1 148 ? 25.264 6.894 -10.573 1.00 91.38 148 PRO A C 1
ATOM 1196 O O . PRO A 1 148 ? 24.183 6.384 -10.287 1.00 91.38 148 PRO A O 1
ATOM 1199 N N . LEU A 1 149 ? 25.371 7.911 -11.434 1.00 90.94 149 LEU A N 1
ATOM 1200 C CA . LEU A 1 149 ? 24.231 8.590 -12.054 1.00 90.94 149 LEU A CA 1
ATOM 1201 C C . LEU A 1 149 ? 24.108 8.340 -13.568 1.00 90.94 149 LEU A C 1
ATOM 1203 O O . LEU A 1 149 ? 23.140 8.803 -14.160 1.00 90.94 149 LEU A O 1
ATOM 1207 N N . ASP A 1 150 ? 25.040 7.624 -14.209 1.00 91.25 150 ASP A N 1
ATOM 1208 C CA . ASP A 1 150 ? 25.099 7.530 -15.683 1.00 91.25 150 ASP A CA 1
ATOM 1209 C C . ASP A 1 150 ? 23.875 6.831 -16.296 1.00 91.25 150 ASP A C 1
ATOM 1211 O O . ASP A 1 150 ? 23.480 7.131 -17.423 1.00 91.25 150 ASP A O 1
ATOM 1215 N N . ASN A 1 151 ? 23.249 5.925 -15.541 1.00 89.19 151 ASN A N 1
ATOM 1216 C CA . ASN A 1 151 ? 22.068 5.172 -15.968 1.00 89.19 151 ASN A CA 1
ATOM 1217 C C . ASN A 1 151 ? 20.750 5.766 -15.445 1.00 89.19 151 ASN A C 1
ATOM 1219 O O . ASN A 1 151 ? 19.721 5.085 -15.447 1.00 89.19 151 ASN A O 1
ATOM 1223 N N . ILE A 1 152 ? 20.770 7.020 -14.985 1.00 87.62 152 ILE A N 1
ATOM 1224 C CA . ILE A 1 152 ? 19.588 7.734 -14.504 1.00 87.62 152 ILE A CA 1
ATOM 1225 C C . ILE A 1 152 ? 19.439 9.024 -15.303 1.00 87.62 152 ILE A C 1
ATOM 1227 O O . ILE A 1 152 ? 20.274 9.927 -15.250 1.00 87.62 152 ILE A O 1
ATOM 1231 N N . ASP A 1 153 ? 18.342 9.119 -16.045 1.00 81.62 153 ASP A N 1
ATOM 1232 C CA . ASP A 1 153 ? 18.010 10.308 -16.808 1.00 81.62 153 ASP A CA 1
ATOM 1233 C C . ASP A 1 153 ? 17.463 11.405 -15.885 1.00 81.62 153 ASP A C 1
ATOM 1235 O O . ASP A 1 153 ? 16.286 11.425 -15.523 1.00 81.62 153 ASP A O 1
ATOM 1239 N N . PHE A 1 154 ? 18.340 12.340 -15.519 1.00 73.38 154 PHE A N 1
ATOM 1240 C CA . PHE A 1 154 ? 17.966 13.615 -14.900 1.00 73.38 154 PHE A CA 1
ATOM 1241 C C . PHE A 1 154 ? 17.815 14.750 -15.927 1.00 73.38 154 PHE A C 1
ATOM 1243 O O . PHE A 1 154 ? 17.644 15.914 -15.548 1.00 73.38 154 PHE A O 1
ATOM 1250 N N . THR A 1 155 ? 17.921 14.465 -17.229 1.00 61.81 155 THR A N 1
ATOM 1251 C CA . THR A 1 155 ? 17.743 15.487 -18.261 1.00 61.81 155 THR A CA 1
ATOM 1252 C C . THR A 1 155 ? 16.264 15.881 -18.339 1.00 61.81 155 THR A C 1
ATOM 1254 O O . THR A 1 155 ? 15.366 15.054 -18.229 1.00 61.81 155 THR A O 1
ATOM 1257 N N . GLY A 1 156 ? 15.981 17.184 -18.446 1.00 57.78 156 GLY A N 1
ATOM 1258 C CA . GLY A 1 156 ? 14.607 17.693 -18.344 1.00 57.78 156 GLY A CA 1
ATOM 1259 C C . GLY A 1 156 ? 14.136 17.928 -16.905 1.00 57.78 156 GLY A C 1
ATOM 1260 O O . GLY A 1 156 ? 12.993 17.622 -16.577 1.00 57.78 156 GLY A O 1
ATOM 1261 N N . LEU A 1 157 ? 14.992 18.532 -16.067 1.00 53.56 157 LEU A N 1
ATOM 1262 C CA . LEU A 1 157 ? 14.688 18.979 -14.693 1.00 53.56 157 LEU A CA 1
ATOM 1263 C C . LEU A 1 157 ? 13.384 19.793 -14.563 1.00 53.56 157 LEU A C 1
ATOM 1265 O O . LEU A 1 157 ? 12.785 19.822 -13.495 1.00 53.56 157 LEU A O 1
ATOM 1269 N N . GLU A 1 158 ? 12.931 20.431 -15.643 1.00 54.59 158 GLU A N 1
ATOM 1270 C CA . GLU A 1 158 ? 11.637 21.125 -15.740 1.00 54.59 158 GLU A CA 1
ATOM 1271 C C . GLU A 1 158 ? 10.408 20.205 -15.626 1.00 54.59 158 GLU A C 1
ATOM 1273 O O . GLU A 1 158 ? 9.325 20.681 -15.295 1.00 54.59 158 GLU A O 1
ATOM 1278 N N . ASN A 1 159 ? 10.579 18.901 -15.863 1.00 56.53 159 ASN A N 1
ATOM 1279 C CA . ASN A 1 159 ? 9.542 17.871 -15.760 1.00 56.53 159 ASN A CA 1
ATOM 1280 C C . ASN A 1 159 ? 9.701 16.979 -14.520 1.00 56.53 159 ASN A C 1
ATOM 1282 O O . ASN A 1 159 ? 8.889 16.075 -14.317 1.00 56.53 159 ASN A O 1
ATOM 1286 N N . VAL A 1 160 ? 10.730 17.204 -13.694 1.00 63.94 160 VAL A N 1
ATOM 1287 C CA . VAL A 1 160 ? 10.837 16.517 -12.404 1.00 63.94 160 VAL A CA 1
ATOM 1288 C C . VAL A 1 160 ? 9.746 17.075 -11.484 1.00 63.94 160 VAL A C 1
ATOM 1290 O O . VAL A 1 160 ? 9.605 18.299 -11.390 1.00 63.94 160 VAL A O 1
ATOM 1293 N N . PRO A 1 161 ? 8.967 16.221 -10.797 1.00 63.28 161 PRO A N 1
ATOM 1294 C CA . PRO A 1 161 ? 8.001 16.686 -9.811 1.00 63.28 161 PRO A CA 1
ATOM 1295 C C . PRO A 1 161 ? 8.662 17.614 -8.779 1.00 63.28 161 PRO A C 1
ATOM 1297 O O . PRO A 1 161 ? 9.785 17.371 -8.336 1.00 63.28 161 PRO A O 1
ATOM 1300 N N . ALA A 1 162 ? 7.980 18.701 -8.400 1.00 64.62 162 ALA A N 1
ATOM 1301 C CA . ALA A 1 162 ? 8.526 19.712 -7.481 1.00 64.62 162 ALA A CA 1
ATOM 1302 C C . ALA A 1 162 ? 8.898 19.139 -6.096 1.00 64.62 162 ALA A C 1
ATOM 1304 O O . ALA A 1 162 ? 9.666 19.743 -5.352 1.00 64.62 162 ALA A O 1
ATOM 1305 N N . ASP A 1 163 ? 8.350 17.973 -5.778 1.00 68.19 163 ASP A N 1
ATOM 1306 C CA . ASP A 1 163 ? 8.567 17.158 -4.595 1.00 68.19 163 ASP A CA 1
ATOM 1307 C C . ASP A 1 163 ? 9.624 16.051 -4.787 1.00 68.19 163 ASP A C 1
ATOM 1309 O O . ASP A 1 163 ? 9.749 15.177 -3.942 1.00 68.19 163 ASP A O 1
ATOM 1313 N N . GLY A 1 164 ? 10.423 16.076 -5.858 1.00 78.88 164 GLY A N 1
ATOM 1314 C CA . GLY A 1 164 ? 11.514 15.118 -6.099 1.00 78.88 164 GLY A CA 1
ATOM 1315 C C . GLY A 1 164 ? 11.058 13.801 -6.716 1.00 78.88 164 GLY A C 1
ATOM 1316 O O . GLY A 1 164 ? 9.916 13.690 -7.141 1.00 78.88 164 GLY A O 1
ATOM 1317 N N . LEU A 1 165 ? 11.946 12.808 -6.801 1.00 84.75 165 LEU A N 1
ATOM 1318 C CA . LEU A 1 165 ? 11.682 11.451 -7.301 1.00 84.75 165 LEU A CA 1
ATOM 1319 C C . LEU A 1 165 ? 11.352 10.510 -6.138 1.00 84.75 165 LEU A C 1
ATOM 1321 O O . LEU A 1 165 ? 12.008 10.573 -5.099 1.00 84.75 165 LEU A O 1
ATOM 1325 N N . LEU A 1 166 ? 10.356 9.634 -6.290 1.00 88.19 166 LEU A N 1
ATOM 1326 C CA . LEU A 1 166 ? 10.038 8.673 -5.239 1.00 88.19 166 LEU A CA 1
ATOM 1327 C C . LEU A 1 166 ? 11.063 7.542 -5.221 1.00 88.19 166 LEU A C 1
ATOM 1329 O O . LEU A 1 166 ? 11.338 6.907 -6.236 1.00 88.19 166 LEU A O 1
ATOM 1333 N N . THR A 1 167 ? 11.556 7.240 -4.032 1.00 89.06 167 THR A N 1
ATOM 1334 C CA . THR A 1 167 ? 12.486 6.149 -3.774 1.00 89.06 167 THR A CA 1
ATOM 1335 C C . THR A 1 167 ? 11.868 5.220 -2.744 1.00 89.06 167 THR A C 1
ATOM 1337 O O . THR A 1 167 ? 11.417 5.675 -1.695 1.00 89.06 167 THR A O 1
ATOM 1340 N N . LEU A 1 168 ? 11.834 3.920 -3.031 1.00 89.19 168 LEU A N 1
ATOM 1341 C CA . LEU A 1 168 ? 11.485 2.898 -2.050 1.00 89.19 168 LEU A CA 1
ATOM 1342 C C . LEU A 1 168 ? 12.769 2.384 -1.411 1.00 89.19 168 LEU A C 1
ATOM 1344 O O . LEU A 1 168 ? 13.641 1.880 -2.118 1.00 89.19 168 LEU A O 1
ATOM 1348 N N . MET A 1 169 ? 12.849 2.466 -0.092 1.00 86.88 169 MET A N 1
ATOM 1349 C CA . MET A 1 169 ? 13.949 1.915 0.693 1.00 86.88 169 MET A CA 1
ATOM 1350 C C . MET A 1 169 ? 13.730 0.416 0.953 1.00 86.88 169 MET A C 1
ATOM 1352 O O . MET A 1 169 ? 12.605 -0.088 0.843 1.00 86.88 169 MET A O 1
ATOM 1356 N N . VAL A 1 170 ? 14.789 -0.313 1.317 1.00 83.75 170 VAL A N 1
ATOM 1357 C CA . VAL A 1 170 ? 14.708 -1.756 1.614 1.00 83.75 170 VAL A CA 1
ATOM 1358 C C . VAL A 1 170 ? 13.785 -2.041 2.807 1.00 83.75 170 VAL A C 1
ATOM 1360 O O . VAL A 1 170 ? 13.059 -3.032 2.783 1.00 83.75 170 VAL A O 1
ATOM 1363 N N . ASP A 1 171 ? 13.712 -1.157 3.807 1.00 74.88 171 ASP A N 1
ATOM 1364 C CA . ASP A 1 171 ? 12.754 -1.251 4.927 1.00 74.88 171 ASP A CA 1
ATOM 1365 C C . ASP A 1 171 ? 11.281 -1.057 4.509 1.00 74.88 171 ASP A C 1
ATOM 1367 O O . ASP A 1 171 ? 10.362 -1.282 5.291 1.00 74.88 171 ASP A O 1
ATOM 1371 N N . GLY A 1 172 ? 11.035 -0.698 3.247 1.00 73.69 172 GLY A N 1
ATOM 1372 C CA . GLY A 1 172 ? 9.709 -0.474 2.691 1.00 73.69 172 GLY A CA 1
ATOM 1373 C C . GLY A 1 172 ? 9.190 0.958 2.834 1.00 73.69 172 GLY A C 1
ATOM 1374 O O . GLY A 1 172 ? 8.105 1.231 2.306 1.00 73.69 172 GLY A O 1
ATOM 1375 N N . SER A 1 173 ? 9.941 1.853 3.485 1.00 73.56 173 SER A N 1
ATOM 1376 C CA . SER A 1 173 ? 9.647 3.284 3.551 1.00 73.56 173 SER A CA 1
ATOM 1377 C C . SER A 1 173 ? 9.845 3.955 2.191 1.00 73.56 173 SER A C 1
ATOM 1379 O O . SER A 1 173 ? 10.623 3.499 1.352 1.00 73.56 173 SER A O 1
ATOM 1381 N N . ILE A 1 174 ? 9.096 5.030 1.945 1.00 80.12 174 ILE A N 1
ATOM 1382 C CA . ILE A 1 174 ? 9.181 5.818 0.712 1.00 80.12 174 ILE A CA 1
ATOM 1383 C C . ILE A 1 174 ? 9.791 7.171 1.056 1.00 80.12 174 ILE A C 1
ATOM 1385 O O . ILE A 1 174 ? 9.399 7.783 2.050 1.00 80.12 174 ILE A O 1
ATOM 1389 N N . ARG A 1 175 ? 10.726 7.632 0.227 1.00 80.44 175 ARG A N 1
ATOM 1390 C CA . ARG A 1 175 ? 11.405 8.923 0.346 1.00 80.44 175 ARG A CA 1
ATOM 1391 C C . ARG A 1 175 ? 11.283 9.733 -0.934 1.00 80.44 175 ARG A C 1
ATOM 1393 O O . ARG A 1 175 ? 11.114 9.176 -2.014 1.00 80.44 175 ARG A O 1
ATOM 1400 N N . SER A 1 176 ? 11.375 11.049 -0.801 1.00 82.06 176 SER A N 1
ATOM 1401 C CA . SER A 1 176 ? 11.315 12.011 -1.901 1.00 82.06 176 SER A CA 1
ATOM 1402 C C . SER A 1 176 ? 12.716 12.538 -2.203 1.00 82.06 176 SER A C 1
ATOM 1404 O O . SER A 1 176 ? 13.177 13.495 -1.584 1.00 82.06 176 SER A O 1
ATOM 1406 N N . MET A 1 177 ? 13.429 11.880 -3.114 1.00 85.62 177 MET A N 1
ATOM 1407 C CA . MET A 1 177 ? 14.819 12.180 -3.458 1.00 85.62 177 MET A CA 1
ATOM 1408 C C . MET A 1 177 ? 14.924 13.426 -4.337 1.00 85.62 177 MET A C 1
ATOM 1410 O O . MET A 1 177 ? 14.217 13.572 -5.335 1.00 85.62 177 MET A O 1
ATOM 1414 N N . LYS A 1 178 ? 15.844 14.330 -4.003 1.00 82.38 178 LYS A N 1
ATOM 1415 C CA . LYS A 1 178 ? 16.106 15.517 -4.814 1.00 82.38 178 LYS A CA 1
ATOM 1416 C C . LYS A 1 178 ? 16.816 15.124 -6.114 1.00 82.38 178 LYS A C 1
ATOM 1418 O O . LYS A 1 178 ? 17.776 14.358 -6.075 1.00 82.38 178 LYS A O 1
ATOM 1423 N N . PRO A 1 179 ? 16.416 15.680 -7.269 1.00 78.38 179 PRO A N 1
ATOM 1424 C CA . PRO A 1 179 ? 17.029 15.342 -8.556 1.00 78.38 179 PRO A CA 1
ATOM 1425 C C . PRO A 1 179 ? 18.452 15.890 -8.722 1.00 78.38 179 PRO A C 1
ATOM 1427 O O . PRO A 1 179 ? 19.176 15.463 -9.610 1.00 78.38 179 PRO A O 1
ATOM 1430 N N . ASN A 1 180 ? 18.866 16.849 -7.890 1.00 78.50 180 ASN A N 1
ATOM 1431 C CA . ASN A 1 180 ? 20.217 17.412 -7.887 1.00 78.50 180 ASN A CA 1
ATOM 1432 C C . ASN A 1 180 ? 21.153 16.711 -6.885 1.00 78.50 180 ASN A C 1
ATOM 1434 O O . ASN A 1 180 ? 22.096 17.335 -6.393 1.00 78.50 180 ASN A O 1
ATOM 1438 N N . ILE A 1 181 ? 20.868 15.449 -6.554 1.00 85.62 181 ILE A N 1
ATOM 1439 C CA . ILE A 1 181 ? 21.708 14.622 -5.688 1.00 85.62 181 ILE A CA 1
ATOM 1440 C C . ILE A 1 181 ? 23.126 14.488 -6.265 1.00 85.62 181 ILE A C 1
ATOM 1442 O O . ILE A 1 181 ? 23.318 14.414 -7.480 1.00 85.62 181 ILE A O 1
ATOM 1446 N N . SER A 1 182 ? 24.136 14.486 -5.394 1.00 89.00 182 SER A N 1
ATOM 1447 C CA . SER A 1 182 ? 25.519 14.265 -5.819 1.00 89.00 182 SER A CA 1
ATOM 1448 C C . SER A 1 182 ? 25.757 12.779 -6.146 1.00 89.00 182 SER A C 1
ATOM 1450 O O . SER A 1 182 ? 25.111 11.920 -5.544 1.00 89.00 182 SER A O 1
ATOM 1452 N N . PRO A 1 183 ? 26.695 12.435 -7.053 1.00 89.94 183 PRO A N 1
ATOM 1453 C CA . PRO A 1 183 ? 27.058 11.036 -7.291 1.00 89.94 183 PRO A CA 1
ATOM 1454 C C . PRO A 1 183 ? 27.508 10.307 -6.019 1.00 89.94 183 PRO A C 1
ATOM 1456 O O . PRO A 1 183 ? 27.197 9.135 -5.850 1.00 89.94 183 PRO A O 1
ATOM 1459 N N . GLU A 1 184 ? 28.201 11.012 -5.120 1.00 89.06 184 GLU A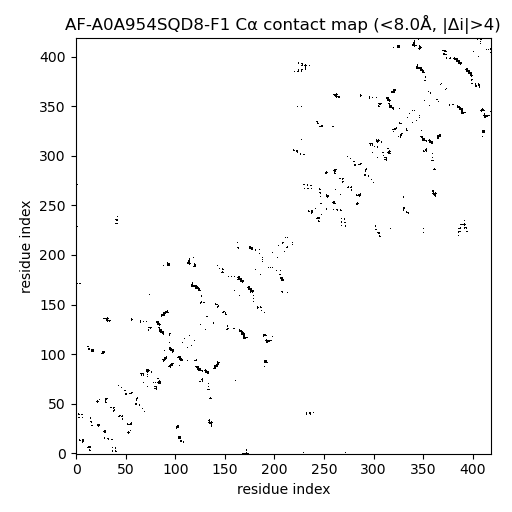 N 1
ATOM 1460 C CA . GLU A 1 184 ? 28.643 10.495 -3.820 1.00 89.06 184 GLU A CA 1
ATOM 1461 C C . GLU A 1 184 ? 27.453 10.160 -2.912 1.00 89.06 184 GLU A C 1
ATOM 1463 O O . GLU A 1 184 ? 27.354 9.042 -2.420 1.00 89.06 184 GLU A O 1
ATOM 1468 N N . ASP A 1 185 ? 26.510 11.092 -2.739 1.00 87.81 185 ASP A N 1
ATOM 1469 C CA . ASP A 1 185 ? 25.336 10.858 -1.893 1.00 87.81 185 ASP A CA 1
ATOM 1470 C C . ASP A 1 185 ? 24.407 9.781 -2.489 1.00 87.81 185 ASP A C 1
ATOM 1472 O O . ASP A 1 185 ? 23.797 9.020 -1.742 1.00 87.81 185 ASP A O 1
ATOM 1476 N N . PHE A 1 186 ? 24.293 9.692 -3.821 1.00 90.69 186 PHE A N 1
ATOM 1477 C CA . PHE A 1 186 ? 23.513 8.631 -4.464 1.00 90.69 186 PHE A CA 1
ATOM 1478 C C . PHE A 1 186 ? 24.173 7.262 -4.294 1.00 90.69 186 PHE A C 1
ATOM 1480 O O . PHE A 1 186 ? 23.490 6.304 -3.937 1.00 90.69 186 PHE A O 1
ATOM 1487 N N . ALA A 1 187 ? 25.492 7.166 -4.499 1.00 90.75 187 ALA A N 1
ATOM 1488 C CA . ALA A 1 187 ? 26.240 5.937 -4.248 1.00 90.75 187 ALA A CA 1
ATOM 1489 C C . ALA A 1 187 ? 26.057 5.466 -2.800 1.00 90.75 187 ALA A C 1
ATOM 1491 O O . ALA A 1 187 ? 25.794 4.284 -2.583 1.00 90.75 187 ALA A O 1
ATOM 1492 N N . ALA A 1 188 ? 26.069 6.405 -1.848 1.00 87.69 188 ALA A N 1
ATOM 1493 C CA . ALA A 1 188 ? 25.892 6.091 -0.437 1.00 87.69 188 ALA A CA 1
ATOM 1494 C C . ALA A 1 188 ? 24.552 5.409 -0.110 1.00 87.69 188 ALA A C 1
ATOM 1496 O O . ALA A 1 188 ? 24.434 4.636 0.833 1.00 87.69 188 ALA A O 1
ATOM 1497 N N . LEU A 1 189 ? 23.521 5.702 -0.903 1.00 89.00 189 LEU A N 1
ATOM 1498 C CA . LEU A 1 189 ? 22.176 5.147 -0.758 1.00 89.00 189 LEU A CA 1
ATOM 1499 C C . LEU A 1 189 ? 21.946 3.908 -1.627 1.00 89.00 189 LEU A C 1
ATOM 1501 O O . LEU A 1 189 ? 21.036 3.121 -1.375 1.00 89.00 189 LEU A O 1
ATOM 1505 N N . ALA A 1 190 ? 22.720 3.760 -2.696 1.00 90.12 190 ALA A N 1
ATOM 1506 C CA . ALA A 1 190 ? 22.613 2.654 -3.631 1.00 90.12 190 ALA A CA 1
ATOM 1507 C C . ALA A 1 190 ? 23.314 1.392 -3.118 1.00 90.12 190 ALA A C 1
ATOM 1509 O O . ALA A 1 190 ? 22.867 0.284 -3.431 1.00 90.12 190 ALA A O 1
ATOM 1510 N N . THR A 1 191 ? 24.401 1.552 -2.353 1.00 88.81 191 THR A N 1
ATOM 1511 C CA . THR A 1 191 ? 25.202 0.420 -1.879 1.00 88.81 191 THR A CA 1
ATOM 1512 C C . THR A 1 191 ? 24.619 -0.265 -0.641 1.00 88.81 191 THR A C 1
ATOM 1514 O O . THR A 1 191 ? 23.723 0.258 0.024 1.00 88.81 191 THR A O 1
ATOM 1517 N N . TRP A 1 192 ? 25.045 -1.511 -0.405 1.00 81.62 192 TRP A N 1
ATOM 1518 C CA . TRP A 1 192 ? 24.568 -2.329 0.719 1.00 81.62 192 TRP A CA 1
ATOM 1519 C C . TRP A 1 192 ? 25.665 -2.781 1.699 1.00 81.62 192 TRP A C 1
ATOM 1521 O O . TRP A 1 192 ? 25.337 -3.298 2.775 1.00 81.62 192 TRP A O 1
ATOM 1531 N N . GLN A 1 193 ? 26.946 -2.652 1.324 1.00 78.50 193 GLN A N 1
ATOM 1532 C CA . GLN A 1 193 ? 28.094 -3.209 2.053 1.00 78.50 193 GLN A CA 1
ATOM 1533 C C . GLN A 1 193 ? 29.239 -2.224 2.342 1.00 78.50 193 GLN A C 1
ATOM 1535 O O . GLN A 1 193 ? 30.302 -2.676 2.775 1.00 78.50 193 GLN A O 1
ATOM 1540 N N . GLN A 1 194 ? 29.091 -0.919 2.099 1.00 73.56 194 GLN A N 1
ATOM 1541 C CA . GLN A 1 194 ? 30.217 0.013 2.283 1.00 73.56 194 GLN A CA 1
ATOM 1542 C C . GLN A 1 194 ? 30.420 0.479 3.735 1.00 73.56 194 GLN A C 1
ATOM 1544 O O . GLN A 1 194 ? 31.465 1.042 4.068 1.00 73.56 194 GLN A O 1
ATOM 1549 N N . GLY A 1 195 ? 29.481 0.167 4.628 1.00 62.69 195 GLY A N 1
ATOM 1550 C CA . GLY A 1 195 ? 29.463 0.604 6.022 1.00 62.69 195 GLY A CA 1
A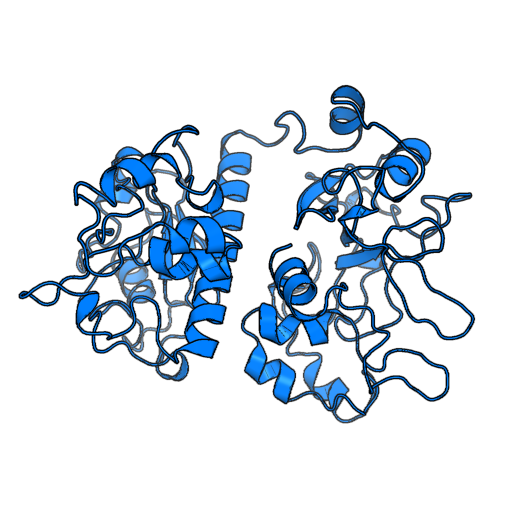TOM 1551 C C . GLY A 1 195 ? 29.149 2.094 6.172 1.00 62.69 195 GLY A C 1
ATOM 1552 O O . GLY A 1 195 ? 29.592 2.715 7.142 1.00 62.69 195 GLY A O 1
ATOM 1553 N N . GLU A 1 196 ? 28.455 2.685 5.202 1.00 69.44 196 GLU A N 1
ATOM 1554 C CA . GLU A 1 196 ? 28.188 4.120 5.154 1.00 69.44 196 GLU A CA 1
ATOM 1555 C C . GLU A 1 196 ? 27.094 4.484 6.161 1.00 69.44 196 GLU A C 1
ATOM 1557 O O . GLU A 1 196 ? 25.969 3.993 6.116 1.00 69.44 196 GLU A O 1
ATOM 1562 N N . VAL A 1 197 ? 27.418 5.375 7.099 1.00 57.47 197 VAL A N 1
ATOM 1563 C CA . VAL A 1 197 ? 26.430 5.924 8.031 1.00 57.47 197 VAL A CA 1
ATOM 1564 C C . VAL A 1 197 ? 25.941 7.250 7.474 1.00 57.47 197 VAL A C 1
ATOM 1566 O O . VAL A 1 197 ? 26.631 8.264 7.578 1.00 57.47 197 VAL A O 1
ATOM 1569 N N . ILE A 1 198 ? 24.734 7.249 6.914 1.00 67.31 198 ILE A N 1
ATOM 1570 C CA . ILE A 1 198 ? 24.108 8.467 6.402 1.00 67.31 198 ILE A CA 1
ATOM 1571 C C . ILE A 1 198 ? 23.531 9.262 7.574 1.00 67.31 198 ILE A C 1
ATOM 1573 O O . ILE A 1 198 ? 22.503 8.901 8.159 1.00 67.31 198 ILE A O 1
ATOM 1577 N N . ASP A 1 199 ? 24.204 10.353 7.935 1.00 66.56 199 ASP A N 1
ATOM 1578 C CA . ASP A 1 199 ? 23.762 11.221 9.023 1.00 66.56 199 ASP A CA 1
ATOM 1579 C C . ASP A 1 199 ? 22.549 12.089 8.635 1.00 66.56 199 ASP A C 1
ATOM 1581 O O . ASP A 1 199 ? 22.152 12.192 7.472 1.00 66.56 199 ASP A O 1
ATOM 1585 N N . ALA A 1 200 ? 21.934 12.732 9.630 1.00 61.91 200 ALA A N 1
ATOM 1586 C CA . ALA A 1 200 ? 20.761 13.575 9.411 1.00 61.91 200 ALA A CA 1
ATOM 1587 C C . ALA A 1 200 ? 21.030 14.738 8.437 1.00 61.91 200 ALA A C 1
ATOM 1589 O O . ALA A 1 200 ? 20.173 15.061 7.621 1.00 61.91 200 ALA A O 1
ATOM 1590 N N . SER A 1 201 ? 22.232 15.324 8.473 1.00 68.12 201 SER A N 1
ATOM 1591 C CA . SER A 1 201 ? 22.610 16.416 7.572 1.00 68.12 201 SER A CA 1
ATOM 1592 C C . SER A 1 201 ? 22.736 15.944 6.125 1.00 68.12 201 SER A C 1
ATOM 1594 O O . SER A 1 201 ? 22.442 16.696 5.201 1.00 68.12 201 SER A O 1
ATOM 1596 N N . GLN A 1 202 ? 23.164 14.700 5.911 1.00 68.19 202 GLN A N 1
ATOM 1597 C CA . GLN A 1 202 ? 23.238 14.078 4.598 1.00 68.19 202 GLN A CA 1
ATOM 1598 C C . GLN A 1 202 ? 21.852 13.704 4.082 1.00 68.19 202 GLN A C 1
ATOM 1600 O O . GLN A 1 202 ? 21.524 14.024 2.941 1.00 68.19 202 GLN A O 1
ATOM 1605 N N . LYS A 1 203 ? 20.990 13.149 4.935 1.00 68.06 203 LYS A N 1
ATOM 1606 C CA . LYS A 1 203 ? 19.592 12.879 4.579 1.00 68.06 203 LYS A CA 1
ATOM 1607 C C . LYS A 1 203 ? 18.829 14.169 4.227 1.00 68.06 203 LYS A C 1
ATOM 1609 O O . LYS A 1 203 ? 18.116 14.172 3.228 1.00 68.06 203 LYS A O 1
ATOM 1614 N N . ASP A 1 204 ? 19.062 15.281 4.933 1.00 69.19 204 ASP A N 1
ATOM 1615 C CA . ASP A 1 204 ? 18.512 16.608 4.591 1.00 69.19 204 ASP A CA 1
ATOM 1616 C C . ASP A 1 204 ? 19.017 17.128 3.235 1.00 69.19 204 ASP A C 1
ATOM 1618 O O . ASP A 1 204 ? 18.305 17.858 2.541 1.00 69.19 204 ASP A O 1
ATOM 1622 N N . ARG A 1 205 ? 20.250 16.792 2.824 1.00 76.69 205 ARG A N 1
ATOM 1623 C CA . ARG A 1 205 ? 20.763 17.148 1.488 1.00 76.69 205 ARG A CA 1
ATOM 1624 C C . ARG A 1 205 ? 20.064 16.348 0.397 1.00 76.69 205 ARG A C 1
ATOM 1626 O O . ARG A 1 205 ? 19.715 16.941 -0.619 1.00 76.69 205 ARG A O 1
ATOM 1633 N N . VAL A 1 206 ? 19.826 15.064 0.641 1.00 79.62 206 VAL A N 1
ATOM 1634 C CA . VAL A 1 206 ? 19.314 14.081 -0.324 1.00 79.62 206 VAL A CA 1
ATOM 1635 C C . VAL A 1 206 ? 17.803 14.154 -0.511 1.00 79.62 206 VAL A C 1
ATOM 1637 O O . VAL A 1 206 ? 17.333 14.033 -1.639 1.00 79.62 206 VAL A O 1
ATOM 1640 N N . TYR A 1 207 ? 17.037 14.324 0.563 1.00 77.94 207 TYR A N 1
ATOM 1641 C CA . TYR A 1 207 ? 15.588 14.138 0.556 1.00 77.94 207 TYR A CA 1
ATOM 1642 C C . TYR A 1 207 ? 14.843 15.449 0.825 1.00 77.94 207 TYR A C 1
ATOM 1644 O O . TYR A 1 207 ? 15.308 16.296 1.585 1.00 77.94 207 TYR A O 1
ATOM 1652 N N . TYR A 1 208 ? 13.685 15.643 0.192 1.00 66.62 208 TYR A N 1
ATOM 1653 C CA . TYR A 1 208 ? 12.768 16.742 0.518 1.00 66.62 208 TYR A CA 1
ATOM 1654 C C . TYR A 1 208 ? 11.955 16.441 1.786 1.00 66.62 208 TYR A C 1
ATOM 1656 O O . TYR A 1 208 ? 11.674 17.337 2.581 1.00 66.62 208 TYR A O 1
ATOM 1664 N N . ASP A 1 209 ? 11.580 15.181 2.000 1.00 58.78 209 ASP A N 1
ATOM 1665 C CA . ASP A 1 209 ? 10.736 14.747 3.119 1.00 58.78 209 ASP A CA 1
ATOM 1666 C C . ASP A 1 209 ? 11.516 14.519 4.420 1.00 58.78 209 ASP A C 1
ATOM 1668 O O . ASP A 1 209 ? 10.924 14.450 5.498 1.00 58.78 209 ASP A O 1
ATOM 1672 N N . PHE A 1 210 ? 12.845 14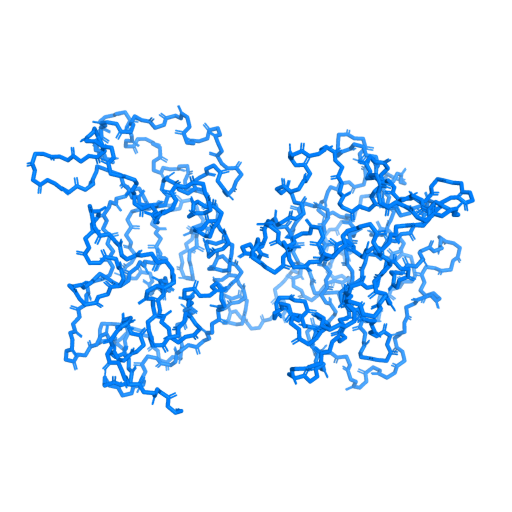.464 4.345 1.00 48.28 210 PHE A N 1
ATOM 1673 C CA . PHE A 1 210 ? 13.701 14.467 5.522 1.00 48.28 210 PHE A CA 1
ATOM 1674 C C . PHE A 1 210 ? 13.803 15.912 6.042 1.00 48.28 210 PHE A C 1
ATOM 1676 O O . PHE A 1 210 ? 14.156 16.821 5.296 1.00 48.28 210 PHE A O 1
ATOM 1683 N N . GLY A 1 211 ? 13.339 16.149 7.274 1.00 46.44 211 GLY A N 1
ATOM 1684 C CA . GLY A 1 211 ? 13.293 17.490 7.874 1.00 46.44 211 GLY A CA 1
ATOM 1685 C C . GLY A 1 211 ? 12.028 18.324 7.596 1.00 46.44 211 GLY A C 1
ATOM 1686 O O . GLY A 1 211 ? 11.927 19.441 8.099 1.00 46.44 211 GLY A O 1
ATOM 1687 N N . GLY A 1 212 ? 11.028 17.791 6.876 1.00 42.81 212 GLY A N 1
ATOM 1688 C CA . GLY A 1 212 ? 9.687 18.394 6.791 1.00 42.81 212 GLY A CA 1
ATOM 1689 C C . GLY A 1 212 ? 9.452 19.406 5.659 1.00 42.81 212 GLY A C 1
ATOM 1690 O O . GLY A 1 212 ? 8.697 20.351 5.861 1.00 42.81 212 GLY A O 1
ATOM 1691 N N . SER A 1 213 ? 10.032 19.223 4.465 1.00 36.28 213 SER A N 1
ATOM 1692 C CA . SER A 1 213 ? 9.916 20.200 3.355 1.00 36.28 213 SER A CA 1
ATOM 1693 C C . SER A 1 213 ? 8.644 20.102 2.496 1.00 36.28 213 SER A C 1
ATOM 1695 O O . SER A 1 213 ? 8.594 20.688 1.416 1.00 36.28 213 SER A O 1
ATOM 1697 N N . PHE A 1 214 ? 7.594 19.424 2.960 1.00 41.38 214 PHE A N 1
ATOM 1698 C CA . PHE A 1 214 ? 6.238 19.695 2.473 1.00 41.38 214 PHE A CA 1
ATOM 1699 C C . PHE A 1 214 ? 5.547 20.650 3.440 1.00 41.38 214 PHE A C 1
ATOM 1701 O O . PHE A 1 214 ? 5.903 20.710 4.620 1.00 41.38 214 PHE A O 1
ATOM 1708 N N . SER A 1 215 ? 4.514 21.363 2.978 1.00 47.47 215 SER A N 1
ATOM 1709 C CA . SER A 1 215 ? 3.634 22.030 3.937 1.00 47.47 215 SER A CA 1
ATOM 1710 C C . SER A 1 215 ? 3.139 20.980 4.953 1.00 47.47 215 SER A C 1
ATOM 1712 O O . SER A 1 215 ? 2.912 19.824 4.566 1.00 47.47 215 SER A O 1
ATOM 1714 N N . PRO A 1 216 ? 3.010 21.312 6.250 1.00 51.91 216 PRO A N 1
ATOM 1715 C CA . PRO A 1 216 ? 2.537 20.365 7.261 1.00 51.91 216 PRO A CA 1
ATOM 1716 C C . PRO A 1 216 ? 1.248 19.638 6.852 1.00 51.91 216 PRO A C 1
ATOM 1718 O O . PRO A 1 216 ? 1.036 18.491 7.237 1.00 51.91 216 PRO A O 1
ATOM 1721 N N . GLU A 1 217 ? 0.410 20.280 6.039 1.00 50.19 217 GLU A N 1
ATOM 1722 C CA . GLU A 1 217 ? -0.837 19.748 5.492 1.00 50.19 217 GLU A CA 1
ATOM 1723 C C . GLU A 1 217 ? -0.614 18.683 4.401 1.00 50.19 217 GLU A C 1
ATOM 1725 O O . GLU A 1 217 ? -1.338 17.690 4.367 1.00 50.19 217 GLU A O 1
ATOM 1730 N N . LEU A 1 218 ? 0.393 18.848 3.535 1.00 48.66 218 LEU A N 1
ATOM 1731 C CA . LEU A 1 218 ? 0.759 17.875 2.494 1.00 48.66 218 LEU A CA 1
ATOM 1732 C C . LEU A 1 218 ? 1.482 16.650 3.075 1.00 48.66 218 LEU A C 1
ATOM 1734 O O . LEU A 1 218 ? 1.214 15.529 2.649 1.00 48.66 218 LEU A O 1
ATOM 1738 N N . ASN A 1 219 ? 2.336 16.848 4.085 1.00 56.81 219 ASN A N 1
ATOM 1739 C CA . ASN A 1 219 ? 2.978 15.753 4.827 1.00 56.81 219 ASN A CA 1
ATOM 1740 C C . ASN A 1 219 ? 1.960 14.878 5.569 1.00 56.81 219 ASN A C 1
ATOM 1742 O O . ASN A 1 219 ? 2.079 13.657 5.621 1.00 56.81 219 ASN A O 1
ATOM 1746 N N . GLN A 1 220 ? 0.935 15.501 6.148 1.00 58.91 220 GLN A N 1
ATOM 1747 C CA . GLN A 1 220 ? -0.127 14.764 6.822 1.00 58.91 220 GLN A CA 1
ATOM 1748 C C . GLN A 1 220 ? -1.004 13.990 5.829 1.00 58.91 220 GLN A C 1
ATOM 1750 O O . GLN A 1 220 ? -1.356 12.845 6.107 1.00 58.91 220 GLN A O 1
ATOM 1755 N N . PHE A 1 221 ? -1.286 14.558 4.647 1.00 56.34 221 PHE A N 1
ATOM 1756 C CA . PHE A 1 221 ? -1.972 13.824 3.580 1.00 56.34 221 PHE A CA 1
ATOM 1757 C C . PHE A 1 221 ? -1.189 12.596 3.116 1.00 56.34 221 PHE A C 1
ATOM 1759 O O . PHE A 1 221 ? -1.755 11.515 2.951 1.00 56.34 221 PHE A O 1
ATOM 1766 N N . SER A 1 222 ? 0.111 12.759 2.856 1.00 59.78 222 SER A N 1
ATOM 1767 C CA . SER A 1 222 ? 0.957 11.687 2.329 1.00 59.78 222 SER A CA 1
ATOM 1768 C C . SER A 1 222 ? 1.092 10.539 3.331 1.00 59.78 222 SER A C 1
ATOM 1770 O O . SER A 1 222 ? 1.045 9.373 2.934 1.00 59.78 222 SER A O 1
ATOM 1772 N N . HIS A 1 223 ? 1.152 10.847 4.630 1.00 69.19 223 HIS A N 1
ATOM 1773 C CA . HIS A 1 223 ? 1.139 9.844 5.690 1.00 69.19 223 HIS A CA 1
ATOM 1774 C C . HIS A 1 223 ? -0.188 9.070 5.740 1.00 69.19 223 HIS A C 1
ATOM 1776 O O . HIS A 1 223 ? -0.188 7.850 5.561 1.00 69.19 223 HIS A O 1
ATOM 1782 N N . GLY A 1 224 ? -1.321 9.768 5.895 1.00 75.75 224 GLY A N 1
ATOM 1783 C CA . GLY A 1 224 ? -2.645 9.140 5.977 1.00 75.75 224 GLY A CA 1
ATOM 1784 C C . GLY A 1 224 ? -2.993 8.333 4.724 1.00 75.75 224 GLY A C 1
ATOM 1785 O O . GLY A 1 224 ? -3.498 7.213 4.807 1.00 75.75 224 GLY A O 1
ATOM 1786 N N . SER A 1 225 ? -2.632 8.840 3.543 1.00 72.94 225 SER A N 1
ATOM 1787 C CA . SER A 1 225 ? -2.859 8.132 2.279 1.00 72.94 225 SER A CA 1
ATOM 1788 C C . SER A 1 225 ? -1.987 6.887 2.105 1.00 72.94 225 SER A C 1
ATOM 1790 O O . SER A 1 225 ? -2.461 5.877 1.577 1.00 72.94 225 SER A O 1
ATOM 1792 N N . THR A 1 226 ? -0.742 6.914 2.585 1.00 76.81 226 THR A N 1
ATOM 1793 C CA . THR A 1 226 ? 0.131 5.732 2.608 1.00 76.81 226 THR A CA 1
ATOM 1794 C C . THR A 1 226 ? -0.404 4.680 3.580 1.00 76.81 226 THR A C 1
ATOM 1796 O O . THR A 1 226 ? -0.481 3.501 3.225 1.00 76.81 226 THR A O 1
ATOM 1799 N N . ALA A 1 227 ? -0.838 5.101 4.772 1.00 85.44 227 ALA A N 1
ATOM 1800 C CA . ALA A 1 227 ? -1.450 4.225 5.766 1.00 85.44 227 ALA A CA 1
ATOM 1801 C C . ALA A 1 227 ? -2.720 3.550 5.230 1.00 85.44 227 ALA A C 1
ATOM 1803 O O . ALA A 1 227 ? -2.809 2.323 5.210 1.00 85.44 227 ALA A O 1
ATOM 1804 N N . LEU A 1 228 ? -3.656 4.333 4.686 1.00 87.69 228 LEU A N 1
ATOM 1805 C CA . LEU A 1 228 ? -4.885 3.839 4.063 1.00 87.69 228 LEU A CA 1
ATOM 1806 C C . LEU A 1 228 ? -4.623 2.864 2.912 1.00 87.69 228 LEU A C 1
ATOM 1808 O O . LEU A 1 228 ? -5.322 1.859 2.786 1.00 87.69 228 LEU A O 1
ATOM 1812 N N . ARG A 1 229 ? -3.599 3.118 2.090 1.00 78.69 229 ARG A N 1
ATOM 1813 C CA . ARG A 1 229 ? -3.210 2.200 1.013 1.00 78.69 229 ARG A CA 1
ATOM 1814 C C . ARG A 1 229 ? -2.734 0.857 1.570 1.00 78.69 229 ARG A C 1
ATOM 1816 O O . ARG A 1 229 ? -3.152 -0.185 1.074 1.00 78.69 229 ARG A O 1
ATOM 1823 N N . ASN A 1 230 ? -1.895 0.867 2.604 1.00 80.19 230 ASN A N 1
ATOM 1824 C CA . ASN A 1 230 ? -1.409 -0.357 3.246 1.00 80.19 230 ASN A CA 1
ATOM 1825 C C . ASN A 1 230 ? -2.528 -1.112 3.981 1.00 80.19 230 ASN A C 1
ATOM 1827 O O . ASN A 1 230 ? -2.583 -2.337 3.898 1.00 80.19 230 ASN A O 1
ATOM 1831 N N . ILE A 1 231 ? -3.458 -0.399 4.627 1.00 90.94 231 ILE A N 1
ATOM 1832 C CA . ILE A 1 231 ? -4.678 -0.983 5.203 1.00 90.94 231 ILE A CA 1
ATOM 1833 C C . ILE A 1 231 ? -5.512 -1.656 4.105 1.00 90.94 231 ILE A C 1
ATOM 1835 O O . ILE A 1 231 ? -5.922 -2.802 4.273 1.00 90.94 231 ILE A O 1
ATOM 1839 N N . GLY A 1 232 ? -5.710 -0.992 2.963 1.00 84.75 232 GLY A N 1
ATOM 1840 C CA . GLY A 1 232 ? -6.403 -1.559 1.805 1.00 84.75 232 GLY A CA 1
ATOM 1841 C C . GLY A 1 232 ? -5.755 -2.848 1.305 1.00 84.75 232 GLY A C 1
ATOM 1842 O O . GLY A 1 232 ? -6.433 -3.860 1.157 1.00 84.75 232 GLY A O 1
ATOM 1843 N N . LEU A 1 233 ? -4.433 -2.853 1.130 1.00 78.88 233 LEU A N 1
ATOM 1844 C CA . LEU A 1 233 ? -3.688 -4.058 0.751 1.00 78.88 233 LEU A CA 1
ATOM 1845 C C . LEU A 1 233 ? -3.843 -5.189 1.780 1.00 78.88 233 LEU A C 1
ATOM 1847 O O . LEU A 1 233 ? -4.062 -6.338 1.402 1.00 78.88 233 LEU A O 1
ATOM 1851 N N . ALA A 1 234 ? -3.772 -4.880 3.076 1.00 83.06 234 ALA A N 1
ATOM 1852 C CA . ALA A 1 234 ? -3.974 -5.863 4.136 1.00 83.06 234 ALA A CA 1
ATOM 1853 C C . ALA A 1 234 ? -5.398 -6.445 4.122 1.00 83.06 234 ALA A C 1
ATOM 1855 O O . ALA A 1 234 ? -5.568 -7.651 4.292 1.00 83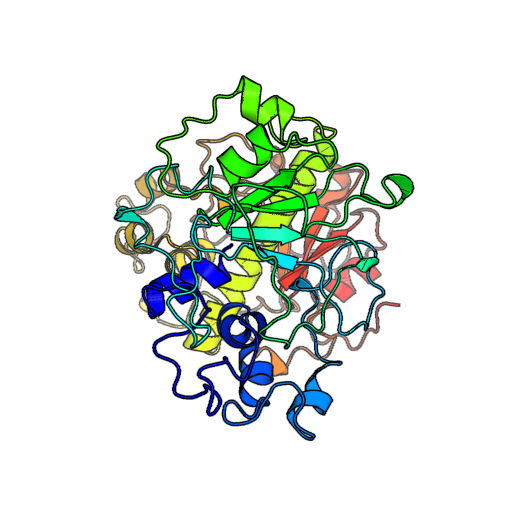.06 234 ALA A O 1
ATOM 1856 N N . LEU A 1 235 ? -6.415 -5.617 3.862 1.00 87.38 235 LEU A N 1
ATOM 1857 C CA . LEU A 1 235 ? -7.802 -6.057 3.711 1.00 87.38 235 LEU A CA 1
ATOM 1858 C C . LEU A 1 235 ? -7.982 -7.006 2.512 1.00 87.38 235 LEU A C 1
ATOM 1860 O O . LEU A 1 235 ? -8.659 -8.024 2.648 1.00 87.38 235 LEU A O 1
ATOM 1864 N N . HIS A 1 236 ? -7.358 -6.708 1.367 1.00 79.62 236 HIS A N 1
ATOM 1865 C CA . HIS A 1 236 ? -7.355 -7.590 0.190 1.00 79.62 236 HIS A CA 1
ATOM 1866 C C . HIS A 1 236 ? -6.654 -8.918 0.481 1.00 79.62 236 HIS A C 1
ATOM 1868 O O . HIS A 1 236 ? -7.229 -9.977 0.247 1.00 79.62 236 HIS A O 1
ATOM 1874 N N . ASN A 1 237 ? -5.463 -8.880 1.082 1.00 77.06 237 ASN A N 1
ATOM 1875 C CA . ASN A 1 237 ? -4.728 -10.097 1.433 1.00 77.06 237 ASN A CA 1
ATOM 1876 C C . ASN A 1 237 ? -5.479 -10.951 2.474 1.00 77.06 237 ASN A C 1
ATOM 1878 O O . ASN A 1 237 ? -5.423 -12.180 2.429 1.00 77.06 237 ASN A O 1
ATOM 1882 N N . TYR A 1 238 ? -6.206 -10.327 3.407 1.00 84.75 238 TYR A N 1
ATOM 1883 C CA . TYR A 1 238 ? -7.109 -11.033 4.319 1.00 84.75 238 TYR A CA 1
ATOM 1884 C C . TYR A 1 238 ? -8.250 -11.707 3.551 1.00 84.75 238 TYR A C 1
ATOM 1886 O O . TYR A 1 238 ? -8.559 -12.881 3.776 1.00 84.75 238 TYR A O 1
ATOM 1894 N N . TYR A 1 239 ? -8.876 -10.969 2.633 1.00 82.19 239 TYR A N 1
ATOM 1895 C CA . TYR A 1 239 ? -9.978 -11.471 1.826 1.00 82.19 239 TYR A CA 1
ATOM 1896 C C . TYR A 1 239 ? -9.551 -12.649 0.941 1.00 82.19 239 TYR A C 1
ATOM 1898 O O . TYR A 1 239 ? -10.289 -13.626 0.865 1.00 82.19 239 TYR A O 1
ATOM 1906 N N . ASP A 1 240 ? -8.367 -12.619 0.331 1.00 78.12 240 ASP A N 1
ATOM 1907 C CA . ASP A 1 240 ? -7.858 -13.725 -0.493 1.00 78.12 240 ASP A CA 1
ATOM 1908 C C . ASP A 1 240 ? -7.744 -15.042 0.299 1.00 78.12 240 ASP A C 1
ATOM 1910 O O . ASP A 1 240 ? -7.941 -16.125 -0.255 1.00 78.12 240 ASP A O 1
ATOM 1914 N N . VAL A 1 241 ? -7.494 -14.963 1.611 1.00 79.50 241 VAL A N 1
ATOM 1915 C CA . VAL A 1 241 ? -7.389 -16.131 2.499 1.00 79.50 241 VAL A CA 1
ATOM 1916 C C . VAL A 1 241 ? -8.755 -16.604 3.004 1.00 79.50 241 VAL A C 1
ATOM 1918 O O . VAL A 1 241 ? -9.024 -17.806 3.021 1.00 79.50 241 VAL A O 1
ATOM 1921 N N . PHE A 1 242 ? -9.622 -15.687 3.445 1.00 82.62 242 PHE A N 1
ATOM 1922 C CA . PHE A 1 242 ? -10.876 -16.045 4.129 1.00 82.62 242 PHE A CA 1
ATOM 1923 C C . PHE A 1 242 ? -12.136 -15.899 3.277 1.00 82.62 242 PHE A C 1
ATOM 1925 O O . PHE A 1 242 ? -13.217 -16.274 3.730 1.00 82.62 242 PHE A O 1
ATOM 1932 N N . LEU A 1 243 ? -12.012 -15.342 2.071 1.00 82.88 243 LEU A N 1
ATOM 1933 C CA . LEU A 1 243 ? -13.105 -14.984 1.159 1.00 82.88 243 LEU A CA 1
ATOM 1934 C C . LEU A 1 243 ? -14.164 -14.068 1.797 1.00 82.88 243 LEU A C 1
ATOM 1936 O O . LEU A 1 243 ? -15.323 -14.042 1.383 1.00 82.88 243 LEU A O 1
ATOM 1940 N N . GLN A 1 244 ? -13.757 -13.314 2.817 1.00 82.12 244 GLN A N 1
ATOM 1941 C CA . GLN A 1 244 ? -14.548 -12.320 3.532 1.00 82.12 244 GLN A CA 1
ATOM 1942 C C . GLN A 1 244 ? -13.605 -11.301 4.171 1.00 82.12 244 GLN A C 1
ATOM 1944 O O . GLN A 1 244 ? -12.461 -11.622 4.475 1.00 82.12 244 GLN A O 1
ATOM 1949 N N . PHE A 1 245 ? -14.078 -10.078 4.398 1.00 83.31 245 PHE A N 1
ATOM 1950 C CA . PHE A 1 245 ? -13.305 -9.061 5.113 1.00 83.31 245 PHE A CA 1
ATOM 1951 C C . PHE A 1 245 ? -13.321 -9.296 6.630 1.00 83.31 245 PHE A C 1
ATOM 1953 O O . PHE A 1 245 ? -14.293 -9.867 7.128 1.00 83.31 245 PHE A O 1
ATOM 1960 N N . PRO A 1 246 ? -12.325 -8.793 7.384 1.00 87.50 246 PRO A N 1
ATOM 1961 C CA . PRO A 1 246 ? -12.304 -8.942 8.833 1.00 87.50 246 PRO A CA 1
ATOM 1962 C C . PRO A 1 246 ? -13.521 -8.257 9.463 1.00 87.50 246 PRO A C 1
ATOM 1964 O O . PRO A 1 246 ? -13.805 -7.094 9.188 1.00 87.50 246 PRO A O 1
ATOM 1967 N N . ILE A 1 247 ? -14.272 -8.908 10.336 1.00 89.12 247 ILE A N 1
ATOM 1968 C CA . ILE A 1 247 ? -13.856 -10.016 11.197 1.00 89.12 247 ILE A CA 1
ATOM 1969 C C . ILE A 1 247 ? -14.486 -11.313 10.691 1.00 89.12 247 ILE A C 1
ATOM 1971 O O . ILE A 1 247 ? -15.660 -11.309 10.326 1.00 89.12 247 ILE A O 1
ATOM 1975 N N . ASN A 1 248 ? -13.723 -12.411 10.646 1.00 83.25 248 ASN A N 1
ATOM 1976 C CA . ASN A 1 248 ? -14.281 -13.695 10.224 1.00 83.25 248 ASN A CA 1
ATOM 1977 C C . ASN A 1 248 ? -15.421 -14.146 11.159 1.00 83.25 248 ASN A C 1
ATOM 1979 O O . ASN A 1 248 ? -15.496 -13.760 12.323 1.00 83.25 248 ASN A O 1
ATOM 1983 N N . ASN A 1 249 ? -16.314 -14.986 10.645 1.00 83.44 249 ASN A N 1
ATOM 1984 C CA . ASN A 1 249 ? -17.535 -15.425 11.323 1.00 83.44 249 ASN A CA 1
ATOM 1985 C C . ASN A 1 249 ? -17.322 -16.514 12.398 1.00 83.44 249 ASN A C 1
ATOM 1987 O O . ASN A 1 249 ? -18.239 -17.294 12.675 1.00 83.44 249 ASN A O 1
ATOM 1991 N N . TRP A 1 250 ? -16.131 -16.611 13.000 1.00 87.81 250 TRP A N 1
ATOM 1992 C CA . TRP A 1 250 ? -15.905 -17.561 14.086 1.00 87.81 250 TRP A CA 1
ATOM 1993 C C . TRP A 1 250 ? -16.678 -17.140 15.348 1.00 87.81 250 TRP A C 1
ATOM 1995 O O . TRP A 1 250 ? -16.508 -16.015 15.818 1.00 87.81 250 TRP A O 1
ATOM 2005 N N . PRO A 1 251 ? -17.516 -18.020 15.939 1.00 89.06 251 PRO A N 1
ATOM 2006 C CA . PRO A 1 251 ? -18.433 -17.631 17.015 1.00 89.06 251 PRO A CA 1
ATOM 2007 C C . PRO A 1 251 ? -17.766 -17.019 18.250 1.00 89.06 251 PRO A C 1
ATOM 2009 O O . PRO A 1 251 ? -18.366 -16.197 18.932 1.00 89.06 251 PRO A O 1
ATOM 2012 N N . ASN A 1 252 ? -16.529 -17.409 18.555 1.00 93.69 252 ASN A N 1
ATOM 2013 C CA . ASN A 1 252 ? -15.795 -16.904 19.712 1.00 93.69 252 ASN A CA 1
ATOM 2014 C C . ASN A 1 252 ? -15.379 -15.433 19.575 1.00 93.69 252 ASN A C 1
ATOM 2016 O O . ASN A 1 252 ? -15.119 -14.810 20.601 1.00 93.69 252 ASN A O 1
ATOM 2020 N N . TYR A 1 253 ? -15.365 -14.869 18.365 1.00 93.75 253 TYR A N 1
ATOM 2021 C CA . TYR A 1 253 ? -15.030 -13.460 18.127 1.00 93.75 253 TYR A CA 1
ATOM 2022 C C . TYR A 1 253 ? -16.177 -12.497 18.422 1.00 93.75 253 TYR A C 1
ATOM 2024 O O . TYR A 1 253 ? -15.971 -11.284 18.421 1.00 93.75 253 TYR A O 1
ATOM 2032 N N . PHE A 1 254 ? -17.368 -13.023 18.705 1.00 93.06 254 PHE A N 1
ATOM 2033 C CA . PHE A 1 254 ? -18.569 -12.239 18.950 1.00 93.06 254 PHE A CA 1
ATOM 2034 C C . PHE A 1 254 ? -19.097 -12.462 20.368 1.00 93.06 254 PHE A C 1
ATOM 2036 O O . PHE A 1 254 ? -18.891 -13.520 20.972 1.00 93.06 254 PHE A O 1
ATOM 2043 N N . ASP A 1 255 ? -19.743 -11.441 20.924 1.00 90.62 255 ASP A N 1
ATOM 2044 C CA . ASP A 1 255 ? -20.510 -11.548 22.163 1.00 90.62 255 ASP A CA 1
ATOM 2045 C C . ASP A 1 255 ? -21.886 -12.207 21.933 1.00 90.62 255 ASP A C 1
ATOM 2047 O O . ASP A 1 255 ? -22.220 -12.652 20.830 1.00 90.62 255 ASP A O 1
ATOM 2051 N N . ALA A 1 256 ? -22.684 -12.315 22.999 1.00 89.94 256 ALA A N 1
ATOM 2052 C CA . ALA A 1 256 ? -24.011 -12.928 22.939 1.00 89.94 256 ALA A CA 1
ATOM 2053 C C . ALA A 1 256 ? -24.990 -12.146 22.042 1.00 89.94 256 ALA A C 1
ATOM 2055 O O . ALA A 1 256 ? -25.953 -12.720 21.529 1.00 89.94 256 ALA A O 1
ATOM 2056 N N . GLU A 1 257 ? -24.732 -10.857 21.827 1.00 87.44 257 GLU A N 1
ATOM 2057 C CA . GLU A 1 257 ? -25.503 -9.946 20.988 1.00 87.44 257 GLU A CA 1
ATOM 2058 C C . GLU A 1 257 ? -25.016 -9.936 19.526 1.00 87.44 257 GLU A C 1
ATOM 2060 O O . GLU A 1 257 ? -25.612 -9.268 18.677 1.00 87.44 257 GLU A O 1
ATOM 2065 N N . GLY A 1 258 ? -23.958 -10.691 19.210 1.00 84.94 258 GLY A N 1
ATOM 2066 C CA . GLY A 1 258 ? -23.370 -10.772 17.876 1.00 84.94 258 GLY A CA 1
ATOM 2067 C C . GLY A 1 258 ? -22.482 -9.580 17.518 1.00 84.94 258 GLY A C 1
ATOM 2068 O O . GLY A 1 258 ? -22.177 -9.391 16.337 1.00 84.94 258 GLY A O 1
ATOM 2069 N N . LYS A 1 259 ? -22.068 -8.767 18.496 1.00 87.38 259 LYS A N 1
ATOM 2070 C CA . LYS A 1 259 ? -21.083 -7.704 18.284 1.00 87.38 259 LYS A CA 1
ATOM 2071 C C . LYS A 1 259 ? -19.675 -8.279 18.365 1.00 87.38 259 LYS A C 1
ATOM 2073 O O . LYS A 1 259 ? -19.424 -9.157 19.193 1.00 87.38 259 LYS A O 1
ATOM 2078 N N . PRO A 1 260 ? -18.740 -7.804 17.531 1.00 91.75 260 PRO A N 1
ATOM 2079 C CA . PRO A 1 260 ? -17.366 -8.246 17.646 1.00 91.75 260 PRO A CA 1
ATOM 2080 C C . PRO A 1 260 ? -16.760 -7.842 18.988 1.00 91.75 260 PRO A C 1
ATOM 2082 O O . PRO A 1 260 ? -17.089 -6.793 19.534 1.00 91.75 260 PRO A O 1
ATOM 2085 N N . LYS A 1 261 ? -15.845 -8.664 19.495 1.00 95.81 261 LYS A N 1
ATOM 2086 C CA . LYS A 1 261 ? -15.100 -8.411 20.733 1.00 95.81 261 LYS A CA 1
ATOM 2087 C C . LYS A 1 261 ? -13.900 -7.485 20.525 1.00 95.81 261 LYS A C 1
ATOM 2089 O O . LYS A 1 261 ? -13.578 -6.692 21.407 1.00 95.81 261 LYS A O 1
ATOM 2094 N N . LEU A 1 262 ? -13.271 -7.562 19.352 1.00 97.06 262 LEU A N 1
ATOM 2095 C CA . LEU A 1 262 ? -12.097 -6.785 18.945 1.00 97.06 262 LEU A CA 1
ATOM 2096 C C . LEU A 1 262 ? -12.352 -6.084 17.611 1.00 97.06 262 LEU A C 1
ATOM 2098 O O . LEU A 1 262 ? -13.172 -6.536 16.819 1.00 97.06 262 LEU A O 1
ATOM 2102 N N . SER A 1 263 ? -11.638 -4.991 17.347 1.00 96.00 263 SER A N 1
ATOM 2103 C CA . SER A 1 263 ? -11.689 -4.273 16.070 1.00 96.00 263 SER A CA 1
ATOM 2104 C C . SER A 1 263 ? -11.160 -5.106 14.900 1.00 96.00 263 SER A C 1
ATOM 2106 O O . SER A 1 263 ? -10.198 -5.863 15.044 1.00 96.00 263 SER A O 1
ATOM 2108 N N . TRP A 1 264 ? -11.695 -4.860 13.698 1.00 94.38 264 TRP A N 1
ATOM 2109 C CA . TRP A 1 264 ? -11.145 -5.360 12.432 1.00 94.38 264 TRP A CA 1
ATOM 2110 C C . TRP A 1 264 ? -9.652 -5.033 12.268 1.00 94.38 264 TRP A C 1
ATOM 2112 O O . TRP A 1 264 ? -8.923 -5.821 11.668 1.00 94.38 264 TRP A O 1
ATOM 2122 N N . ARG A 1 265 ? -9.179 -3.932 12.869 1.00 97.06 265 ARG A N 1
ATOM 2123 C CA . ARG A 1 265 ? -7.768 -3.515 12.887 1.00 97.06 265 ARG A CA 1
ATOM 2124 C C . ARG A 1 265 ? -6.867 -4.556 13.557 1.00 97.06 265 ARG A C 1
ATOM 2126 O O . ARG A 1 265 ? -5.798 -4.855 13.037 1.00 97.06 265 ARG A O 1
ATOM 2133 N N . VAL A 1 266 ? -7.327 -5.181 14.649 1.00 97.88 266 VAL A N 1
ATOM 2134 C CA . VAL A 1 266 ? -6.595 -6.269 15.328 1.00 97.88 266 VAL A CA 1
ATOM 2135 C C . VAL A 1 266 ? -6.491 -7.490 14.418 1.00 97.88 266 VAL A C 1
ATOM 2137 O O . VAL A 1 266 ? -5.433 -8.101 14.302 1.00 97.88 266 VAL A O 1
ATOM 2140 N N . HIS A 1 267 ? -7.566 -7.812 13.699 1.00 95.50 267 HIS A N 1
ATOM 2141 C CA . HIS A 1 267 ? -7.574 -8.924 12.751 1.00 95.50 267 HIS A CA 1
ATOM 2142 C C . HIS A 1 267 ? -6.751 -8.665 11.486 1.00 95.50 267 HIS A C 1
ATOM 2144 O O . HIS A 1 267 ? -6.555 -9.609 10.738 1.00 95.50 267 HIS A O 1
ATOM 2150 N N . LEU A 1 268 ? -6.256 -7.448 11.236 1.00 95.62 268 LEU A N 1
ATOM 2151 C CA . LEU A 1 268 ? -5.344 -7.162 10.124 1.00 95.62 268 LEU A CA 1
ATOM 2152 C C . LEU A 1 268 ? -3.864 -7.248 10.493 1.00 95.62 268 LEU A C 1
ATOM 2154 O O . LEU A 1 268 ? -3.031 -7.291 9.591 1.00 95.62 268 LEU A O 1
ATOM 2158 N N . LEU A 1 269 ? -3.524 -7.305 11.783 1.00 92.69 269 LEU A N 1
ATOM 2159 C CA . LEU A 1 269 ? -2.136 -7.277 12.251 1.00 92.69 269 LEU A CA 1
ATOM 2160 C C . LEU A 1 269 ? -1.215 -8.280 11.526 1.00 92.69 269 LEU A C 1
ATOM 2162 O O . LEU A 1 269 ? -0.150 -7.856 11.079 1.00 92.69 269 LEU A O 1
ATOM 2166 N N . PRO A 1 270 ? -1.596 -9.556 11.295 1.00 87.88 270 PRO A N 1
ATOM 2167 C CA . PRO A 1 270 ? -0.741 -10.490 10.556 1.00 87.88 270 PRO A CA 1
ATOM 2168 C C . PRO A 1 270 ? -0.378 -10.040 9.131 1.00 87.88 270 PRO A C 1
ATOM 2170 O O . PRO A 1 270 ? 0.715 -10.338 8.664 1.00 87.88 270 PRO A O 1
ATOM 2173 N N . TRP A 1 271 ? -1.262 -9.305 8.452 1.00 85.25 271 TRP A N 1
ATOM 2174 C CA . TRP A 1 271 ? -1.057 -8.794 7.087 1.00 85.25 271 TRP A CA 1
ATOM 2175 C C . TRP A 1 271 ? -0.343 -7.440 7.046 1.00 85.25 271 TRP A C 1
ATOM 2177 O O . TRP A 1 271 ? 0.005 -6.958 5.968 1.00 85.25 271 TRP A O 1
ATOM 2187 N N . LEU A 1 272 ? -0.136 -6.833 8.215 1.00 82.88 272 LEU A N 1
ATOM 2188 C CA . LEU A 1 272 ? 0.589 -5.581 8.416 1.00 82.88 272 LEU A CA 1
ATOM 2189 C C . LEU A 1 272 ? 1.992 -5.819 9.005 1.00 82.88 272 LEU A C 1
ATOM 2191 O O . LEU A 1 272 ? 2.647 -4.866 9.407 1.00 82.88 272 LEU A O 1
ATOM 2195 N N . GLY A 1 273 ? 2.448 -7.076 9.074 1.00 78.56 273 GLY A N 1
ATOM 2196 C CA . GLY A 1 273 ? 3.739 -7.449 9.667 1.00 78.56 273 GLY A CA 1
ATOM 2197 C C . GLY A 1 273 ? 3.724 -7.589 11.197 1.00 78.56 273 GLY A C 1
ATOM 2198 O O . GLY A 1 273 ? 4.753 -7.865 11.805 1.00 78.56 273 GLY A O 1
ATOM 2199 N N . GLU A 1 274 ? 2.559 -7.474 11.837 1.00 86.50 274 GLU A N 1
ATOM 2200 C CA . GLU A 1 274 ? 2.394 -7.394 13.296 1.00 86.50 274 GLU A CA 1
ATOM 2201 C C . GLU A 1 274 ? 1.925 -8.720 13.928 1.00 86.50 274 GLU A C 1
ATOM 2203 O O . GLU A 1 274 ? 1.185 -8.751 14.916 1.00 86.50 274 GLU A O 1
ATOM 2208 N N . LEU A 1 275 ? 2.360 -9.861 13.377 1.00 84.75 275 LEU A N 1
ATOM 2209 C CA . LEU A 1 275 ? 1.968 -11.197 13.859 1.00 84.75 275 LEU A CA 1
ATOM 2210 C C . LEU A 1 275 ? 2.322 -11.421 15.342 1.00 84.75 275 LEU A C 1
ATOM 2212 O O . LEU A 1 275 ? 1.567 -12.053 16.082 1.00 84.75 275 LEU A O 1
ATOM 2216 N N . ASN A 1 276 ? 3.452 -10.877 15.800 1.00 84.69 276 ASN A N 1
ATOM 2217 C CA . ASN A 1 276 ? 3.868 -10.981 17.201 1.00 84.69 276 ASN A CA 1
ATOM 2218 C C . ASN A 1 276 ? 2.919 -10.242 18.150 1.00 84.69 276 ASN A C 1
ATOM 2220 O O . ASN A 1 276 ? 2.692 -10.707 19.268 1.00 84.69 276 ASN A O 1
ATOM 2224 N N . LEU A 1 277 ? 2.375 -9.098 17.729 1.00 89.81 277 LEU A N 1
ATOM 2225 C CA . LEU A 1 277 ? 1.373 -8.364 18.496 1.00 89.81 277 LEU A CA 1
ATOM 2226 C C . LEU A 1 277 ? 0.021 -9.080 18.445 1.00 89.81 277 LEU A C 1
ATOM 2228 O O . LEU A 1 277 ? -0.612 -9.248 19.482 1.00 89.81 277 LEU A O 1
ATOM 2232 N N . TYR A 1 278 ? -0.377 -9.578 17.271 1.00 95.88 278 TYR A N 1
ATOM 2233 C CA . TYR A 1 278 ? -1.599 -10.367 17.102 1.00 95.88 278 TYR A CA 1
ATOM 2234 C C . TYR A 1 278 ? -1.671 -11.551 18.076 1.00 95.88 278 TYR A C 1
ATOM 2236 O O . TYR A 1 278 ? -2.670 -11.726 18.766 1.00 95.88 278 TYR A O 1
ATOM 2244 N N . ASN A 1 279 ? -0.579 -12.311 18.199 1.00 94.56 279 ASN A N 1
ATOM 2245 C CA . ASN A 1 279 ? -0.494 -13.479 19.080 1.00 94.56 279 ASN A CA 1
ATOM 2246 C C . ASN A 1 279 ? -0.588 -13.149 20.582 1.00 94.56 279 ASN A C 1
ATOM 2248 O O . ASN A 1 279 ? -0.717 -14.065 21.392 1.00 94.56 279 ASN A O 1
ATOM 2252 N N . GLN A 1 280 ? -0.494 -11.874 20.974 1.00 97.62 280 GLN A N 1
ATOM 2253 C CA . GLN A 1 280 ? -0.670 -11.455 22.368 1.00 97.62 280 GLN A CA 1
ATOM 2254 C C . GLN A 1 280 ? -2.143 -11.246 22.735 1.00 97.62 280 GLN A C 1
ATOM 2256 O O . GLN A 1 280 ? -2.470 -11.315 23.919 1.00 97.62 280 GLN A O 1
ATOM 2261 N N . PHE A 1 281 ? -3.025 -11.000 21.761 1.00 98.44 281 PHE A N 1
ATOM 2262 C CA . PHE A 1 281 ? -4.446 -10.770 22.017 1.00 98.44 281 PHE A CA 1
ATOM 2263 C C . PHE A 1 281 ? -5.184 -12.067 22.365 1.00 98.44 281 PHE A C 1
ATOM 2265 O O . PHE A 1 281 ? -5.019 -13.097 21.710 1.00 98.44 281 PHE A O 1
ATOM 2272 N N . HIS A 1 282 ? -6.084 -11.989 23.345 1.00 98.31 282 HIS A N 1
ATOM 2273 C CA . HIS A 1 282 ? -7.123 -12.995 23.550 1.00 98.31 282 HIS A CA 1
ATOM 2274 C C . HIS A 1 282 ? -8.315 -12.651 22.659 1.00 98.31 282 HIS A C 1
ATOM 2276 O O . HIS A 1 282 ? -9.091 -11.739 22.949 1.00 98.31 282 HIS A O 1
ATOM 2282 N N . LEU A 1 283 ? -8.435 -13.358 21.535 1.00 96.81 283 LEU A N 1
ATOM 2283 C CA . LEU A 1 283 ? -9.433 -13.064 20.500 1.00 96.81 283 LEU A CA 1
ATOM 2284 C C . LEU A 1 283 ? -10.871 -13.425 20.907 1.00 96.81 283 LEU A C 1
ATOM 2286 O O . LEU A 1 283 ? -11.829 -13.005 20.262 1.00 96.81 283 LEU A O 1
ATOM 2290 N N . ASP A 1 284 ? -11.024 -14.224 21.958 1.00 96.12 284 ASP A N 1
ATOM 2291 C CA . ASP A 1 284 ? -12.292 -14.595 22.578 1.00 96.12 284 ASP A CA 1
ATOM 2292 C C . ASP A 1 284 ? -12.674 -13.701 23.770 1.00 96.12 284 ASP A C 1
ATOM 2294 O O . ASP A 1 284 ? -13.724 -13.916 24.383 1.00 96.12 284 ASP A O 1
ATOM 2298 N N . GLU A 1 285 ? -11.894 -12.656 24.045 1.00 97.50 285 GLU A N 1
ATOM 2299 C CA . GLU A 1 285 ? -12.154 -11.641 25.066 1.00 97.50 285 GLU A CA 1
ATOM 2300 C C . GLU A 1 285 ? -12.383 -10.257 24.431 1.00 97.50 285 GLU A C 1
ATOM 2302 O O . GLU A 1 285 ? -11.817 -9.959 23.376 1.00 97.50 285 GLU A O 1
ATOM 2307 N N . PRO A 1 286 ? -13.205 -9.380 25.041 1.00 97.75 286 PRO A N 1
ATOM 2308 C CA . PRO A 1 286 ? -13.407 -8.028 24.532 1.00 97.75 286 PRO A CA 1
ATOM 2309 C C . PRO A 1 286 ? -12.123 -7.189 24.603 1.00 97.75 286 PRO A C 1
ATOM 2311 O O . PRO A 1 286 ? -11.190 -7.484 25.361 1.00 97.75 286 PRO A O 1
ATOM 2314 N N . TRP A 1 287 ? -12.077 -6.130 23.797 1.00 98.19 287 TRP A N 1
ATOM 2315 C CA . TRP A 1 287 ? -10.960 -5.183 23.701 1.00 98.19 287 TRP A CA 1
ATOM 2316 C C . TRP A 1 287 ? -10.581 -4.531 25.040 1.00 98.19 287 TRP A C 1
ATOM 2318 O O . TRP A 1 287 ? -9.419 -4.191 25.241 1.00 98.19 287 TRP A O 1
ATOM 2328 N N . ASP A 1 288 ? -11.543 -4.394 25.953 1.00 97.31 288 ASP A N 1
ATOM 2329 C CA . ASP A 1 288 ? -11.408 -3.803 27.286 1.00 97.31 288 ASP A CA 1
ATOM 2330 C C . ASP A 1 288 ? -11.308 -4.844 28.416 1.00 97.31 288 ASP A C 1
ATOM 2332 O O . ASP A 1 288 ? -11.402 -4.506 29.598 1.00 97.31 288 ASP A O 1
ATOM 2336 N N . SER A 1 289 ? -11.084 -6.118 28.078 1.00 98.25 289 SER A N 1
ATOM 2337 C CA . SER A 1 289 ? -10.769 -7.153 29.067 1.00 98.25 289 SER A CA 1
ATOM 2338 C C . SER A 1 289 ? -9.470 -6.837 29.825 1.00 98.25 289 SER A C 1
ATOM 2340 O O . SER A 1 289 ? -8.573 -6.195 29.273 1.00 98.25 289 SER A O 1
ATOM 2342 N N . PRO A 1 290 ? -9.293 -7.335 31.066 1.00 98.56 290 PRO A N 1
ATOM 2343 C CA . PRO A 1 290 ? -8.050 -7.140 31.815 1.00 98.56 290 PRO A CA 1
ATOM 2344 C C . PRO A 1 290 ? -6.782 -7.585 31.067 1.00 98.56 290 PRO A C 1
ATOM 2346 O O . PRO A 1 290 ? -5.712 -7.039 31.329 1.00 98.56 290 PRO A O 1
ATOM 2349 N N . HIS A 1 291 ? -6.895 -8.560 30.154 1.00 98.50 291 HIS A N 1
ATOM 2350 C CA . HIS A 1 291 ? -5.783 -9.048 29.336 1.00 98.50 291 HIS A CA 1
ATOM 2351 C C . HIS A 1 291 ? -5.525 -8.193 28.089 1.00 98.50 291 HIS A C 1
ATOM 2353 O O . HIS A 1 291 ? -4.372 -7.869 27.812 1.00 98.50 291 HIS A O 1
ATOM 2359 N N . ASN A 1 292 ? -6.568 -7.809 27.340 1.00 98.50 292 ASN A N 1
ATOM 2360 C CA . ASN A 1 292 ? -6.399 -7.047 26.095 1.00 98.50 292 ASN A CA 1
ATOM 2361 C C . ASN A 1 292 ? -6.175 -5.547 26.335 1.00 98.50 292 ASN A C 1
ATOM 2363 O O . ASN A 1 292 ? -5.504 -4.900 25.532 1.00 98.50 292 ASN A O 1
ATOM 2367 N N . LEU A 1 293 ? -6.690 -4.991 27.437 1.00 98.25 293 LEU A N 1
ATOM 2368 C CA . LEU A 1 293 ? -6.637 -3.553 27.712 1.00 98.25 293 LEU A CA 1
ATOM 2369 C C . LEU A 1 293 ? -5.199 -2.974 27.733 1.00 98.25 293 LEU A C 1
ATOM 2371 O O . LEU A 1 293 ? -4.990 -1.904 27.165 1.00 98.25 293 LEU A O 1
ATOM 2375 N N . PRO A 1 294 ? -4.172 -3.650 28.290 1.00 98.12 294 PRO A N 1
ATOM 2376 C CA . PRO A 1 294 ? -2.786 -3.176 28.209 1.00 98.12 294 PRO A CA 1
ATOM 2377 C C . PRO A 1 294 ? -2.177 -3.194 26.795 1.00 98.12 294 PRO A C 1
ATOM 2379 O O . PRO A 1 294 ? -1.145 -2.568 26.568 1.00 98.12 294 PRO A O 1
ATOM 2382 N N . LEU A 1 295 ? -2.760 -3.927 25.837 1.00 98.12 295 LEU A N 1
ATOM 2383 C CA . LEU A 1 295 ? -2.243 -4.005 24.463 1.00 98.12 295 LEU A CA 1
ATOM 2384 C C . LEU A 1 295 ? -2.626 -2.783 23.618 1.00 98.12 295 LEU A C 1
ATOM 2386 O O . LEU A 1 295 ? -2.052 -2.588 22.547 1.00 98.12 295 LEU A O 1
ATOM 2390 N N . LEU A 1 296 ? -3.545 -1.937 24.096 1.00 97.88 296 LEU A N 1
ATOM 2391 C CA . LEU A 1 296 ? -3.918 -0.692 23.420 1.00 97.88 296 LEU A CA 1
ATOM 2392 C C . LEU A 1 296 ? -2.717 0.243 23.232 1.00 97.88 296 LEU A C 1
ATOM 2394 O O . LEU A 1 296 ? -2.616 0.879 22.186 1.00 97.88 296 LEU A O 1
ATOM 2398 N N . ASP A 1 297 ? -1.789 0.259 24.191 1.00 96.19 297 ASP A N 1
ATOM 2399 C CA . ASP A 1 297 ? -0.574 1.086 24.170 1.00 96.19 297 ASP A CA 1
ATOM 2400 C C . ASP A 1 297 ? 0.454 0.621 23.121 1.00 96.19 297 ASP A C 1
ATOM 2402 O O . ASP A 1 297 ? 1.459 1.288 22.886 1.00 96.19 297 ASP A O 1
ATOM 2406 N N . LYS A 1 298 ? 0.216 -0.531 22.482 1.00 94.94 298 LYS A N 1
ATOM 2407 C CA . LYS A 1 298 ? 1.061 -1.096 21.422 1.00 94.94 298 LYS A CA 1
ATOM 2408 C C . LYS A 1 298 ? 0.474 -0.854 20.032 1.00 94.94 298 LYS A C 1
ATOM 2410 O O . LYS A 1 298 ? 0.636 -1.700 19.158 1.00 94.94 298 LYS A O 1
ATOM 2415 N N . MET A 1 299 ? -0.250 0.250 19.837 1.00 97.06 299 MET A N 1
ATOM 2416 C CA . MET A 1 299 ? -0.825 0.591 18.536 1.00 97.06 299 MET A CA 1
ATOM 2417 C C . MET A 1 299 ? 0.278 0.674 17.468 1.00 97.06 299 MET A C 1
ATOM 2419 O O . MET A 1 299 ? 1.200 1.475 17.627 1.00 97.06 299 MET A O 1
ATOM 2423 N N . PRO A 1 300 ? 0.196 -0.113 16.380 1.00 91.56 300 PRO A N 1
ATOM 2424 C CA . PRO A 1 300 ? 1.124 0.027 15.266 1.00 91.56 300 PRO A CA 1
ATOM 2425 C C . PRO A 1 300 ? 1.044 1.417 14.628 1.00 91.56 300 PRO A C 1
ATOM 2427 O O . PRO A 1 300 ? -0.050 1.956 14.448 1.00 91.56 300 PRO A O 1
ATOM 2430 N N . GLU A 1 301 ? 2.191 1.954 14.206 1.00 86.75 301 GLU A N 1
ATOM 2431 C CA . GLU A 1 301 ? 2.301 3.293 13.600 1.00 86.75 301 GLU A CA 1
ATOM 2432 C C . GLU A 1 301 ? 1.406 3.452 12.361 1.00 86.75 301 GLU A C 1
ATOM 2434 O O . GLU A 1 301 ? 0.901 4.534 12.089 1.00 86.75 301 GLU A O 1
ATOM 2439 N N . ILE A 1 302 ? 1.119 2.357 11.645 1.00 89.06 302 ILE A N 1
ATOM 2440 C CA . ILE A 1 302 ? 0.222 2.367 10.480 1.00 89.06 302 ILE A CA 1
ATOM 2441 C C . ILE A 1 302 ? -1.214 2.803 10.813 1.00 89.06 302 ILE A C 1
ATOM 2443 O O . ILE A 1 302 ? -1.961 3.169 9.911 1.00 89.06 302 ILE A O 1
ATOM 2447 N N . PHE A 1 303 ? -1.618 2.760 12.087 1.00 95.50 303 PHE A N 1
ATOM 2448 C CA . PHE A 1 303 ? -2.923 3.239 12.537 1.00 95.50 303 PHE A CA 1
ATOM 2449 C C . PHE A 1 303 ? -2.896 4.669 13.093 1.00 95.50 303 PHE A C 1
ATOM 2451 O O . PHE A 1 303 ? -3.950 5.181 13.481 1.00 95.50 303 PHE A O 1
ATOM 2458 N N . LEU A 1 304 ? -1.741 5.339 13.108 1.00 91.25 304 LEU A N 1
ATOM 2459 C CA . LEU A 1 304 ? -1.641 6.738 13.504 1.00 91.25 304 LEU A CA 1
ATOM 2460 C C . LEU A 1 304 ? -2.189 7.636 12.384 1.00 91.25 304 LEU A C 1
ATOM 2462 O O . LEU A 1 304 ? -1.582 7.790 11.330 1.00 91.25 304 LEU A O 1
ATOM 2466 N N . SER A 1 305 ? -3.369 8.215 12.593 1.00 91.12 305 SER A N 1
ATOM 2467 C CA . SER A 1 305 ? -4.009 9.092 11.605 1.00 91.12 305 SER A CA 1
ATOM 2468 C C . SER A 1 305 ? -3.616 10.561 11.777 1.00 91.12 305 SER A C 1
ATOM 2470 O O . SER A 1 305 ? -3.129 10.983 12.831 1.00 91.12 305 SER A O 1
ATOM 2472 N N . ARG A 1 306 ? -3.905 11.370 10.752 1.00 83.69 306 ARG A N 1
ATOM 2473 C CA . ARG A 1 306 ? -3.708 12.824 10.721 1.00 83.69 306 ARG A CA 1
ATOM 2474 C C . ARG A 1 306 ? -4.175 13.504 12.012 1.00 83.69 306 ARG A C 1
ATOM 2476 O O . ARG A 1 306 ? -5.286 13.287 12.488 1.00 83.69 306 ARG A O 1
ATOM 2483 N N . GLY A 1 307 ? -3.316 14.370 12.551 1.00 83.44 307 GLY A N 1
ATOM 2484 C CA . GLY A 1 307 ? -3.590 15.190 13.735 1.00 83.44 307 GLY A CA 1
ATOM 2485 C C . GLY A 1 307 ? -3.459 14.474 15.085 1.00 83.44 307 GLY A C 1
ATOM 2486 O O . GLY A 1 307 ? -3.568 15.133 16.118 1.00 83.44 307 GLY A O 1
ATOM 2487 N N . LEU A 1 308 ? -3.194 13.164 15.106 1.00 87.81 308 LEU A N 1
ATOM 2488 C CA . LEU A 1 308 ? -2.869 12.433 16.330 1.00 87.81 308 LEU A CA 1
ATOM 2489 C C . LEU A 1 308 ? -1.358 12.432 16.593 1.00 87.81 308 LEU A C 1
ATOM 2491 O O . LEU A 1 308 ? -0.545 12.507 15.675 1.00 87.81 308 LEU A O 1
ATOM 2495 N N . THR A 1 309 ? -0.971 12.343 17.866 1.00 86.62 309 THR A N 1
ATOM 2496 C CA . THR A 1 309 ? 0.437 12.272 18.281 1.00 86.62 309 THR A CA 1
ATOM 2497 C C . THR A 1 309 ? 0.840 10.842 18.617 1.00 86.62 309 THR A C 1
ATOM 2499 O O . THR A 1 309 ? 0.059 10.110 19.229 1.00 86.62 309 THR A O 1
ATOM 2502 N N . GLY A 1 310 ? 2.079 10.470 18.285 1.00 82.75 310 GLY A N 1
ATOM 2503 C CA . GLY A 1 310 ? 2.644 9.158 18.610 1.00 82.75 310 GLY A CA 1
ATOM 2504 C C . GLY A 1 310 ? 2.536 8.806 20.100 1.00 82.75 310 GLY A C 1
ATOM 2505 O O . GLY A 1 310 ? 2.590 9.681 20.968 1.00 82.75 310 GLY A O 1
ATOM 2506 N N . GLY A 1 311 ? 2.353 7.515 20.387 1.00 80.31 311 GLY A N 1
ATOM 2507 C CA . GLY A 1 311 ? 2.084 7.004 21.738 1.00 80.31 311 GLY A CA 1
ATOM 2508 C C . GLY A 1 311 ? 0.615 7.088 22.173 1.00 80.31 311 GLY A C 1
ATOM 2509 O O . GLY A 1 311 ? 0.297 6.741 23.308 1.00 80.31 311 GLY A O 1
ATOM 2510 N N . THR A 1 312 ? -0.285 7.539 21.295 1.00 93.69 312 THR A N 1
ATOM 2511 C CA . THR A 1 312 ? -1.736 7.403 21.487 1.00 93.69 312 THR A CA 1
ATOM 2512 C C . THR A 1 312 ? -2.204 5.963 21.245 1.00 93.69 312 THR A C 1
ATOM 2514 O O . THR A 1 312 ? -1.528 5.180 20.581 1.00 93.69 312 THR A O 1
ATOM 2517 N N . ASN A 1 313 ? -3.401 5.632 21.729 1.00 96.69 313 ASN A N 1
ATOM 2518 C CA . ASN A 1 313 ? -4.123 4.401 21.391 1.00 96.69 313 ASN A CA 1
ATOM 2519 C C . ASN A 1 313 ? -5.362 4.660 20.513 1.00 96.69 313 ASN A C 1
ATOM 2521 O O . ASN A 1 313 ? -6.202 3.772 20.340 1.00 96.69 313 ASN A O 1
ATOM 2525 N N . LEU A 1 314 ? -5.501 5.885 20.002 1.00 97.69 314 LEU A N 1
ATOM 2526 C CA . LEU A 1 314 ? -6.607 6.312 19.157 1.00 97.69 314 LEU A CA 1
ATOM 2527 C C . LEU A 1 314 ? -6.223 6.262 17.678 1.00 97.69 314 LEU A C 1
ATOM 2529 O O . LEU A 1 314 ? -5.074 6.497 17.318 1.00 97.69 314 LEU A O 1
ATOM 2533 N N . THR A 1 315 ? -7.210 6.027 16.822 1.00 97.44 315 THR A N 1
ATOM 2534 C CA . THR A 1 315 ? -7.066 6.071 15.369 1.00 97.44 315 THR A CA 1
ATOM 2535 C C . THR A 1 315 ? -8.279 6.732 14.727 1.00 97.44 315 THR A C 1
ATOM 2537 O O . THR A 1 315 ? -9.418 6.531 15.154 1.00 97.44 315 THR A O 1
ATOM 2540 N N . GLY A 1 316 ? -8.029 7.524 13.689 1.00 95.94 316 GLY A N 1
ATOM 2541 C CA . GLY A 1 316 ? -9.049 8.087 12.813 1.00 95.94 316 GLY A CA 1
ATOM 2542 C C . GLY A 1 316 ? -9.358 7.220 11.591 1.00 95.94 316 GLY A C 1
ATOM 2543 O O . GLY A 1 316 ? -10.266 7.554 10.840 1.00 95.94 316 GLY A O 1
ATOM 2544 N N . PHE A 1 317 ? -8.653 6.106 11.358 1.00 96.50 317 PHE A N 1
ATOM 2545 C CA . PHE A 1 317 ? -8.952 5.226 10.223 1.00 96.50 317 PHE A CA 1
ATOM 2546 C C . PHE A 1 317 ? -10.158 4.351 10.528 1.00 96.50 317 PHE A C 1
ATOM 2548 O O . PHE A 1 317 ? -10.017 3.334 11.203 1.00 96.50 317 PHE A O 1
ATOM 2555 N N . GLN A 1 318 ? -11.339 4.722 10.043 1.00 94.69 318 GLN A N 1
ATOM 2556 C CA . GLN A 1 318 ? -12.618 4.096 10.390 1.00 94.69 318 GLN A CA 1
ATOM 2557 C C . GLN A 1 318 ? -13.358 3.610 9.147 1.00 94.69 318 GLN A C 1
ATOM 2559 O O . GLN A 1 318 ? -13.292 4.245 8.097 1.00 94.69 318 GLN A O 1
ATOM 2564 N N . VAL A 1 319 ? -14.076 2.490 9.246 1.00 90.88 319 VAL A N 1
ATOM 2565 C CA . VAL A 1 319 ? -15.057 2.144 8.202 1.00 90.88 319 VAL A CA 1
ATOM 2566 C C . VAL A 1 319 ? -16.310 3.001 8.386 1.00 90.88 319 VAL A C 1
ATOM 2568 O O . VAL A 1 319 ? -16.615 3.429 9.496 1.00 90.88 319 VAL A O 1
ATOM 2571 N N . VAL A 1 320 ? -17.066 3.250 7.318 1.00 82.50 320 VAL A N 1
ATOM 2572 C CA . VAL A 1 320 ? -18.380 3.897 7.455 1.00 82.50 320 VAL A CA 1
ATOM 2573 C C . VAL A 1 320 ? -19.433 2.813 7.654 1.00 82.50 320 VAL A C 1
ATOM 2575 O O . VAL A 1 320 ? -19.779 2.075 6.723 1.00 82.50 320 VAL A O 1
ATOM 2578 N N . TRP A 1 321 ? -19.920 2.663 8.886 1.00 72.31 321 TRP A N 1
ATOM 2579 C CA . TRP A 1 321 ? -20.883 1.612 9.204 1.00 72.31 321 TRP A CA 1
ATOM 2580 C C . TRP A 1 321 ? -22.292 2.019 8.789 1.00 72.31 321 TRP A C 1
ATOM 2582 O O . TRP A 1 321 ? -22.834 2.989 9.318 1.00 72.31 321 TRP A O 1
ATOM 2592 N N . SER A 1 322 ? -22.925 1.248 7.902 1.00 66.38 322 SER A N 1
ATOM 2593 C CA . SER A 1 322 ? -24.354 1.380 7.622 1.00 66.38 322 SER A CA 1
ATOM 2594 C C . SER A 1 322 ? -24.984 0.066 7.184 1.00 66.38 322 SER A C 1
ATOM 2596 O O . SER A 1 322 ? -24.268 -0.773 6.648 1.00 66.38 322 SER A O 1
ATOM 2598 N N . PRO A 1 323 ? -26.313 -0.114 7.325 1.00 65.19 323 PRO A N 1
ATOM 2599 C CA . PRO A 1 323 ? -27.028 -1.251 6.739 1.00 65.19 323 PRO A CA 1
ATOM 2600 C C . PRO A 1 323 ? -26.867 -1.387 5.214 1.00 65.19 323 PRO A C 1
ATOM 2602 O O . PRO A 1 323 ? -27.021 -2.483 4.683 1.00 65.19 323 PRO A O 1
ATOM 2605 N N . GLU A 1 324 ? -26.543 -0.291 4.523 1.00 64.25 324 GLU A N 1
ATOM 2606 C CA . GLU A 1 324 ? -26.302 -0.248 3.076 1.00 64.25 324 GLU A CA 1
ATOM 2607 C C . GLU A 1 324 ? -24.812 -0.198 2.713 1.00 64.25 324 GLU A C 1
ATOM 2609 O O . GLU A 1 324 ? -24.470 -0.311 1.537 1.00 64.25 324 GLU A O 1
ATOM 2614 N N . SER A 1 325 ? -23.914 -0.063 3.694 1.00 67.94 325 SER A N 1
ATOM 2615 C CA . SER A 1 325 ? -22.478 -0.119 3.460 1.00 67.94 325 SER A CA 1
ATOM 2616 C C . SER A 1 325 ? -22.030 -1.569 3.339 1.00 67.94 325 SER A C 1
ATOM 2618 O O . SER A 1 325 ? -22.682 -2.517 3.801 1.00 67.94 325 SER A O 1
ATOM 2620 N N . TYR A 1 326 ? -20.885 -1.764 2.699 1.00 64.06 326 TYR A N 1
ATOM 2621 C CA . TYR A 1 326 ? -20.326 -3.098 2.506 1.00 64.06 326 TYR A CA 1
ATOM 2622 C C . TYR A 1 326 ? -20.048 -3.827 3.843 1.00 64.06 326 TYR A C 1
ATOM 2624 O O . TYR A 1 326 ? -20.051 -5.057 3.915 1.00 64.06 326 TYR A O 1
ATOM 2632 N N . TYR A 1 327 ? -19.880 -3.067 4.932 1.00 68.88 327 TYR A N 1
ATOM 2633 C CA . TYR A 1 327 ? -19.595 -3.556 6.285 1.00 68.88 327 TYR A CA 1
ATOM 2634 C C . TYR A 1 327 ? -20.856 -3.788 7.151 1.00 68.88 327 TYR A C 1
ATOM 2636 O O . TYR A 1 327 ? -20.730 -4.110 8.333 1.00 68.88 327 TYR A O 1
ATOM 2644 N N . SER A 1 328 ? -22.057 -3.676 6.564 1.00 62.31 328 SER A N 1
ATOM 2645 C CA . SER A 1 328 ? -23.389 -3.727 7.207 1.00 62.31 328 SER A CA 1
ATOM 2646 C C . SER A 1 328 ? -23.673 -4.911 8.137 1.00 62.31 328 SER A C 1
ATOM 2648 O O . SER A 1 328 ? -24.470 -4.782 9.069 1.00 62.31 328 SER A O 1
ATOM 2650 N N . SER A 1 329 ? -23.038 -6.066 7.929 1.00 62.62 329 SER A N 1
ATOM 2651 C CA . SER A 1 329 ? -23.165 -7.222 8.819 1.00 62.62 329 SER A CA 1
ATOM 2652 C C . SER A 1 329 ? -21.812 -7.895 9.026 1.00 62.62 329 SER A C 1
ATOM 2654 O O . SER A 1 329 ? -21.224 -8.359 8.051 1.00 62.62 329 SER A O 1
ATOM 2656 N N . PRO A 1 330 ? -21.318 -8.038 10.268 1.00 58.12 330 PRO A N 1
ATOM 2657 C CA . PRO A 1 330 ? -20.118 -8.829 10.534 1.00 58.12 330 PRO A CA 1
ATOM 2658 C C . PRO A 1 330 ? -20.252 -10.296 10.089 1.00 58.12 330 PRO A C 1
ATOM 2660 O O . PRO A 1 330 ? -19.258 -10.921 9.750 1.00 58.12 330 PRO A O 1
ATOM 2663 N N . ASN A 1 331 ? -21.484 -10.820 10.032 1.00 56.06 331 ASN A N 1
ATOM 2664 C CA . ASN A 1 331 ? -21.765 -12.239 9.794 1.00 56.06 331 ASN A CA 1
ATOM 2665 C C . ASN A 1 331 ? -22.225 -12.560 8.362 1.00 56.06 331 ASN A C 1
ATOM 2667 O O . ASN A 1 331 ? -22.436 -13.727 8.039 1.00 56.06 331 ASN A O 1
ATOM 2671 N N . ASN A 1 332 ? -22.433 -11.548 7.514 1.00 57.50 332 ASN A N 1
ATOM 2672 C CA . ASN A 1 332 ? -22.930 -11.734 6.151 1.00 57.50 332 ASN A CA 1
ATOM 2673 C C . ASN A 1 332 ? -22.501 -10.572 5.248 1.00 57.50 332 ASN A C 1
ATOM 2675 O O . ASN A 1 332 ? -23.322 -9.743 4.849 1.00 57.50 332 ASN A O 1
ATOM 2679 N N . ARG A 1 333 ? -21.199 -10.490 4.964 1.00 67.12 333 ARG A N 1
ATOM 2680 C CA . ARG A 1 333 ? -20.667 -9.490 4.033 1.00 67.12 333 ARG A CA 1
ATOM 2681 C C . ARG A 1 333 ? -20.755 -9.996 2.596 1.00 67.12 333 ARG A C 1
ATOM 2683 O O . ARG A 1 333 ? -20.587 -11.197 2.368 1.00 67.12 333 ARG A O 1
ATOM 2690 N N . PRO A 1 334 ? -21.003 -9.113 1.616 1.00 63.19 334 PRO A N 1
ATOM 2691 C CA . PRO A 1 334 ? -20.903 -9.491 0.216 1.00 63.19 334 PRO A CA 1
ATOM 2692 C C . PRO A 1 334 ? -19.482 -9.981 -0.097 1.00 63.19 334 PRO A C 1
ATOM 2694 O O . PRO A 1 334 ? -18.530 -9.694 0.626 1.00 63.19 334 PRO A O 1
ATOM 2697 N N . THR A 1 335 ? -19.335 -10.733 -1.182 1.00 68.44 335 THR A N 1
ATOM 2698 C CA . THR A 1 335 ? -18.027 -10.989 -1.798 1.00 68.44 335 THR A CA 1
ATOM 2699 C C . THR A 1 335 ? -17.602 -9.768 -2.613 1.00 68.44 335 THR A C 1
ATOM 2701 O O . THR A 1 335 ? -18.479 -9.105 -3.166 1.00 68.44 335 THR A O 1
ATOM 2704 N N . PHE A 1 336 ? -16.300 -9.538 -2.815 1.00 68.81 336 PHE A N 1
ATOM 2705 C CA . PHE A 1 336 ? -15.787 -8.436 -3.651 1.00 68.81 336 PHE A CA 1
ATOM 2706 C C . PHE A 1 336 ? -16.489 -8.346 -5.014 1.00 68.81 336 PHE A C 1
ATOM 2708 O O . PHE A 1 336 ? -16.946 -7.283 -5.418 1.00 68.81 336 PHE A O 1
ATOM 2715 N N . GLY A 1 337 ? -16.691 -9.489 -5.682 1.00 65.25 337 GLY A N 1
ATOM 2716 C CA . GLY A 1 337 ? -17.379 -9.560 -6.978 1.00 65.25 337 GLY A CA 1
ATOM 2717 C C . GLY A 1 337 ? -18.879 -9.224 -6.962 1.00 65.25 337 GLY A C 1
ATOM 2718 O O . GLY A 1 337 ? -19.530 -9.343 -7.994 1.00 65.25 337 GLY A O 1
ATOM 2719 N N . ARG A 1 338 ? -19.456 -8.860 -5.809 1.00 73.75 338 ARG A N 1
ATOM 2720 C CA . ARG A 1 338 ? -20.845 -8.393 -5.680 1.00 73.75 338 ARG A CA 1
ATOM 2721 C C . ARG A 1 338 ? -20.961 -6.877 -5.534 1.00 73.75 338 ARG A C 1
ATOM 2723 O O . ARG A 1 338 ? -22.088 -6.402 -5.483 1.00 73.75 338 ARG A O 1
ATOM 2730 N N . ILE A 1 339 ? -19.854 -6.135 -5.482 1.00 75.19 339 ILE A N 1
ATOM 2731 C CA . ILE A 1 339 ? -19.882 -4.668 -5.540 1.00 75.19 339 ILE A CA 1
ATOM 2732 C C . ILE A 1 339 ? -20.319 -4.272 -6.955 1.00 75.19 339 ILE A C 1
ATOM 2734 O O . ILE A 1 339 ? -19.551 -4.425 -7.901 1.00 75.19 339 ILE A O 1
ATOM 2738 N N . THR A 1 340 ? -21.568 -3.832 -7.124 1.00 77.19 340 THR A N 1
ATOM 2739 C CA . THR A 1 340 ? -22.122 -3.515 -8.454 1.00 77.19 340 THR A CA 1
ATOM 2740 C C . THR A 1 340 ? -21.917 -2.062 -8.857 1.00 77.19 340 THR A C 1
ATOM 2742 O O . THR A 1 340 ? -21.993 -1.765 -10.045 1.00 77.19 340 THR A O 1
ATOM 2745 N N . ASP A 1 341 ? -21.634 -1.183 -7.896 1.00 69.12 341 ASP A N 1
ATOM 2746 C CA . ASP A 1 341 ? -21.383 0.244 -8.147 1.00 69.12 341 ASP A CA 1
ATOM 2747 C C . ASP A 1 341 ? -19.933 0.516 -8.600 1.00 69.12 341 ASP A C 1
ATOM 2749 O O . ASP A 1 341 ? -19.616 1.613 -9.044 1.00 69.12 341 ASP A O 1
ATOM 2753 N N . GLY A 1 342 ? -19.059 -0.496 -8.537 1.00 70.81 342 GLY A N 1
ATOM 2754 C CA . GLY A 1 342 ? -17.619 -0.380 -8.784 1.00 70.81 342 GLY A CA 1
ATOM 2755 C C . GLY A 1 342 ? -16.823 -0.303 -7.480 1.00 70.81 342 GLY A C 1
ATOM 2756 O O . GLY A 1 342 ? -17.133 0.468 -6.570 1.00 70.81 342 GLY A O 1
ATOM 2757 N N . ASP A 1 343 ? -15.783 -1.123 -7.358 1.00 68.31 343 ASP A N 1
ATOM 2758 C CA . ASP A 1 343 ? -14.908 -1.163 -6.183 1.00 68.31 343 ASP A CA 1
ATOM 2759 C C . ASP A 1 343 ? -14.005 0.076 -6.074 1.00 68.31 343 ASP A C 1
ATOM 2761 O O . ASP A 1 343 ? -13.574 0.437 -4.981 1.00 68.31 343 ASP A O 1
ATOM 2765 N N . ASP A 1 344 ? -13.759 0.773 -7.181 1.00 70.75 344 ASP A N 1
ATOM 2766 C CA . ASP A 1 344 ? -13.044 2.049 -7.248 1.00 70.75 344 ASP A CA 1
ATOM 2767 C C . ASP A 1 344 ? -13.918 3.287 -6.985 1.00 70.75 344 ASP A C 1
ATOM 2769 O O . ASP A 1 344 ? -13.386 4.399 -6.915 1.00 70.75 344 ASP A O 1
ATOM 2773 N N . LEU A 1 345 ? -15.229 3.089 -6.815 1.00 71.62 345 LEU A N 1
ATOM 2774 C CA . LEU A 1 345 ? -16.216 4.118 -6.465 1.00 71.62 345 LEU A CA 1
ATOM 2775 C C . LEU A 1 345 ? -16.860 3.887 -5.089 1.00 71.62 345 LEU A C 1
ATOM 2777 O O . LEU A 1 345 ? -17.387 4.824 -4.495 1.00 71.62 345 LEU A O 1
ATOM 2781 N N . THR A 1 346 ? -16.733 2.675 -4.541 1.00 81.44 346 THR A N 1
ATOM 2782 C CA . THR A 1 346 ? -17.229 2.313 -3.207 1.00 81.44 346 THR A CA 1
ATOM 2783 C C . THR A 1 346 ? -16.174 2.593 -2.130 1.00 81.44 346 THR A C 1
ATOM 2785 O O . THR A 1 346 ? -15.067 2.058 -2.186 1.00 81.44 346 THR A O 1
ATOM 2788 N N . ILE A 1 347 ? -16.506 3.388 -1.114 1.00 87.31 347 ILE A N 1
ATOM 2789 C CA . ILE A 1 347 ? -15.657 3.697 0.044 1.00 87.31 347 ILE A CA 1
ATOM 2790 C C . ILE A 1 347 ? -15.511 2.467 0.939 1.00 87.31 347 ILE A C 1
ATOM 2792 O O . ILE A 1 347 ? -16.489 1.793 1.263 1.00 87.31 347 ILE A O 1
ATOM 2796 N N . GLY A 1 348 ? -14.285 2.218 1.401 1.00 87.75 348 GLY A N 1
ATOM 2797 C CA . GLY A 1 348 ? -14.004 1.224 2.429 1.00 87.75 348 GLY A CA 1
ATOM 2798 C C . GLY A 1 348 ? -13.616 1.832 3.779 1.00 87.75 348 GLY A C 1
ATOM 2799 O O . GLY A 1 348 ? -14.303 1.587 4.767 1.00 87.75 348 GLY A O 1
ATOM 2800 N N . VAL A 1 349 ? -12.540 2.624 3.834 1.00 93.69 349 VAL A N 1
ATOM 2801 C CA . VAL A 1 349 ? -12.001 3.215 5.076 1.00 93.69 349 VAL A CA 1
ATOM 2802 C C . VAL A 1 349 ? -11.795 4.712 4.868 1.00 93.69 349 VAL A C 1
ATOM 2804 O O . VAL A 1 349 ? -11.236 5.129 3.855 1.00 93.69 349 VAL A O 1
ATOM 2807 N N . ILE A 1 350 ? -12.235 5.519 5.825 1.00 93.31 350 ILE A N 1
ATOM 2808 C CA . ILE A 1 350 ? -12.044 6.969 5.853 1.00 93.31 350 ILE A CA 1
ATOM 2809 C C . ILE A 1 350 ? -11.044 7.352 6.941 1.00 93.31 350 ILE A C 1
ATOM 2811 O O . ILE A 1 350 ? -10.945 6.680 7.965 1.00 93.31 350 ILE A O 1
ATOM 2815 N N . GLU A 1 351 ? -10.323 8.446 6.732 1.00 93.19 351 GLU A N 1
ATOM 2816 C CA . GLU A 1 351 ? -9.536 9.108 7.769 1.00 93.19 351 GLU A CA 1
ATOM 2817 C C . GLU A 1 351 ? -10.359 10.241 8.401 1.00 93.19 351 GLU A C 1
ATOM 2819 O O . GLU A 1 351 ? -10.598 11.278 7.780 1.00 93.19 351 GLU A O 1
ATOM 2824 N N . THR A 1 352 ? -10.823 10.037 9.634 1.00 93.50 352 THR A N 1
ATOM 2825 C CA . THR A 1 352 ? -11.558 11.039 10.414 1.00 93.50 352 THR A CA 1
ATOM 2826 C C . THR A 1 352 ? -10.607 11.985 11.155 1.00 93.50 352 THR A C 1
ATOM 2828 O O . THR A 1 352 ? -9.496 11.583 11.509 1.00 93.50 352 THR A O 1
ATOM 2831 N N . PRO A 1 353 ? -11.045 13.215 11.476 1.00 90.81 353 PRO A N 1
ATOM 2832 C CA . PRO A 1 353 ? -10.275 14.122 12.323 1.00 90.81 353 PRO A CA 1
ATOM 2833 C C . PRO A 1 353 ? -10.083 13.577 13.759 1.00 90.81 353 PRO A C 1
ATOM 2835 O O . PRO A 1 353 ? -10.863 12.720 14.196 1.00 90.81 353 PRO A O 1
ATOM 2838 N N . PRO A 1 354 ? -9.072 14.069 14.508 1.00 91.69 354 PRO A N 1
ATOM 2839 C CA . PRO A 1 354 ? -8.735 13.605 15.860 1.00 91.69 354 PRO A CA 1
ATOM 2840 C C . PRO A 1 354 ? -9.895 13.602 16.859 1.00 91.69 354 PRO A C 1
ATOM 2842 O O . PRO A 1 354 ? -9.963 12.731 17.721 1.00 91.69 354 PRO A O 1
ATOM 2845 N N . GLU A 1 355 ? -10.821 14.554 16.742 1.00 93.75 355 GLU A N 1
ATOM 2846 C CA . GLU A 1 355 ? -11.986 14.701 17.619 1.00 93.75 355 GLU A CA 1
ATOM 2847 C C . GLU A 1 355 ? -12.977 13.535 17.494 1.00 93.75 355 GLU A C 1
ATOM 2849 O O . GLU A 1 355 ? -13.787 13.320 18.394 1.00 93.75 355 GLU A O 1
ATOM 2854 N N . LEU A 1 356 ? -12.906 12.789 16.389 1.00 94.31 356 LEU A N 1
ATOM 2855 C CA . LEU A 1 356 ? -13.743 11.626 16.098 1.00 94.31 356 LEU A CA 1
ATOM 2856 C C . LEU A 1 356 ? -12.970 10.303 16.214 1.00 94.31 356 LEU A C 1
ATOM 2858 O O . LEU A 1 356 ? -13.519 9.252 15.888 1.00 94.31 356 LEU A O 1
ATOM 2862 N N . ALA A 1 357 ? -11.703 10.338 16.637 1.00 95.56 357 ALA A N 1
ATOM 2863 C CA . ALA A 1 357 ? -10.866 9.150 16.732 1.00 95.56 357 ALA A CA 1
ATOM 2864 C C . ALA A 1 357 ? -11.347 8.191 17.835 1.00 95.56 357 ALA A C 1
ATOM 2866 O O . ALA A 1 357 ? -11.791 8.601 18.909 1.00 95.56 357 ALA A O 1
ATOM 2867 N N . VAL A 1 358 ? -11.202 6.892 17.580 1.00 96.69 358 VAL A N 1
ATOM 2868 C CA . VAL A 1 358 ? -11.627 5.809 18.481 1.00 96.69 358 VAL A CA 1
ATOM 2869 C C . VAL A 1 358 ? -10.433 4.963 18.900 1.00 96.69 358 VAL A C 1
ATOM 2871 O O . VAL A 1 358 ? -9.421 4.927 18.204 1.00 96.69 358 VAL A O 1
ATOM 2874 N N . SER A 1 359 ? -10.530 4.247 20.024 1.00 97.81 359 SER A N 1
ATOM 2875 C CA . SER A 1 359 ? -9.482 3.295 20.413 1.00 97.81 359 SER A CA 1
ATOM 2876 C C . SER A 1 359 ? -9.298 2.225 19.335 1.00 97.81 359 SER A C 1
ATOM 2878 O O . SER A 1 359 ? -10.265 1.582 18.933 1.00 97.81 359 SER A O 1
ATOM 2880 N N . TRP A 1 360 ? -8.065 1.998 18.876 1.00 97.88 360 TRP A N 1
ATOM 2881 C CA . TRP A 1 360 ? -7.816 1.176 17.682 1.00 97.88 360 TRP A CA 1
ATOM 2882 C C . TRP A 1 360 ? -8.250 -0.292 17.828 1.00 97.88 360 TRP A C 1
ATOM 2884 O O . TRP A 1 360 ? -8.619 -0.927 16.841 1.00 97.88 360 TRP A O 1
ATOM 2894 N N . THR A 1 361 ? -8.261 -0.829 19.051 1.00 98.00 361 THR A N 1
ATOM 2895 C CA . THR A 1 361 ? -8.718 -2.197 19.352 1.00 98.00 361 THR A CA 1
ATOM 2896 C C . THR A 1 361 ? -10.226 -2.302 19.572 1.00 98.00 361 THR A C 1
ATOM 2898 O O . THR A 1 361 ? -10.760 -3.413 19.542 1.00 98.00 361 THR A O 1
ATOM 2901 N N . LYS A 1 362 ? -10.927 -1.177 19.762 1.00 96.81 362 LYS A N 1
ATOM 2902 C CA . LYS A 1 362 ? -12.371 -1.137 20.006 1.00 96.81 362 LYS A CA 1
ATOM 2903 C C . LYS A 1 362 ? -13.129 -1.387 18.691 1.00 96.81 362 LYS A C 1
ATOM 2905 O O . LYS A 1 362 ? -12.830 -0.729 17.692 1.00 96.81 362 LYS A O 1
ATOM 2910 N N . PRO A 1 363 ? -14.103 -2.314 18.652 1.00 93.00 363 PRO A N 1
ATOM 2911 C CA . PRO A 1 363 ? -14.937 -2.595 17.478 1.00 93.00 363 PRO A CA 1
ATOM 2912 C C . PRO A 1 363 ? -16.015 -1.519 17.291 1.00 93.00 363 PRO A C 1
ATOM 2914 O O . PRO A 1 363 ? -17.214 -1.785 17.327 1.00 93.00 363 PRO A O 1
ATOM 2917 N N . GLU A 1 364 ? -15.558 -0.284 17.139 1.00 91.00 364 GLU A N 1
ATOM 2918 C CA . GLU A 1 364 ? -16.357 0.909 16.912 1.00 91.00 364 GLU A CA 1
ATOM 2919 C C . GLU A 1 364 ? -15.759 1.679 15.736 1.00 91.00 364 GLU A C 1
ATOM 2921 O O . GLU A 1 364 ? -14.544 1.655 15.511 1.00 91.00 364 GLU A O 1
ATOM 2926 N N . ASP A 1 365 ? -16.637 2.308 14.966 1.00 91.19 365 ASP A N 1
ATOM 2927 C CA . ASP A 1 365 ? -16.327 2.957 13.701 1.00 91.19 365 ASP A CA 1
ATOM 2928 C C . ASP A 1 365 ? -17.328 4.099 13.449 1.00 91.19 365 ASP A C 1
ATOM 2930 O O . ASP A 1 365 ? -18.301 4.270 14.194 1.00 91.19 365 ASP A O 1
ATOM 2934 N N . PHE A 1 366 ? -17.101 4.872 12.387 1.00 90.50 366 PHE A N 1
ATOM 2935 C CA . PHE A 1 366 ? -17.837 6.101 12.126 1.00 90.50 366 PHE A CA 1
ATOM 2936 C C . PHE A 1 366 ? -19.299 5.806 11.724 1.00 90.50 366 PHE A C 1
ATOM 2938 O O . PHE A 1 366 ? -19.540 5.031 10.784 1.00 90.50 366 PHE A O 1
ATOM 2945 N N . PRO A 1 367 ? -20.297 6.395 12.413 1.00 85.12 367 PRO A N 1
ATOM 2946 C CA . PRO A 1 367 ? -21.704 6.114 12.156 1.00 85.12 367 PRO A CA 1
ATOM 2947 C C . PRO A 1 367 ? -22.166 6.729 10.830 1.00 85.12 367 PRO A C 1
ATOM 2949 O O . PRO A 1 367 ? -21.936 7.902 10.550 1.00 85.12 367 PRO A O 1
ATOM 2952 N N . PHE A 1 368 ? -22.888 5.959 10.016 1.00 79.06 368 PHE A N 1
ATOM 2953 C CA . PHE A 1 368 ? -23.487 6.483 8.791 1.00 79.06 368 PHE A CA 1
ATOM 2954 C C . PHE A 1 368 ? -24.795 7.225 9.046 1.00 79.06 368 PHE A C 1
ATOM 2956 O O . PHE A 1 368 ? -25.769 6.658 9.549 1.00 79.06 368 PHE A O 1
ATOM 2963 N N . ASN A 1 369 ? -24.851 8.465 8.568 1.00 83.56 369 ASN A N 1
ATOM 2964 C CA . ASN A 1 369 ? -26.087 9.211 8.396 1.00 83.56 369 ASN A CA 1
ATOM 2965 C C . ASN A 1 369 ? -26.454 9.262 6.897 1.00 83.56 369 ASN A C 1
ATOM 2967 O O . ASN A 1 369 ? -25.819 10.010 6.161 1.00 83.56 369 ASN A O 1
ATOM 2971 N N . PRO A 1 370 ? -27.488 8.542 6.421 1.00 77.25 370 PRO A N 1
ATOM 2972 C CA . PRO A 1 370 ? -27.841 8.517 4.996 1.00 77.25 370 PRO A CA 1
ATOM 2973 C C . PRO A 1 370 ? -28.272 9.875 4.436 1.00 77.25 370 PRO A C 1
ATOM 2975 O O . PRO A 1 370 ? -28.174 10.095 3.234 1.00 77.25 370 PRO A O 1
ATOM 2978 N N . ALA A 1 371 ? -28.781 10.776 5.280 1.00 83.88 371 ALA A N 1
ATOM 2979 C CA . ALA A 1 371 ? -29.195 12.102 4.835 1.00 83.88 371 ALA A CA 1
ATOM 2980 C C . ALA A 1 371 ? -28.000 13.042 4.649 1.00 83.88 371 ALA A C 1
ATOM 2982 O O . ALA A 1 371 ? -28.072 13.965 3.840 1.00 83.88 371 ALA A O 1
ATOM 2983 N N . ASP A 1 372 ? -26.933 12.825 5.421 1.00 85.75 372 ASP A N 1
ATOM 2984 C CA . ASP A 1 372 ? -25.703 13.601 5.347 1.00 85.75 372 ASP A CA 1
ATOM 2985 C C . ASP A 1 372 ? -24.510 12.833 5.943 1.00 85.75 372 ASP A C 1
ATOM 2987 O O . ASP A 1 372 ? -24.193 13.007 7.126 1.00 85.75 372 ASP A O 1
ATOM 2991 N N . PRO A 1 373 ? -23.841 11.978 5.146 1.00 84.38 373 PRO A N 1
ATOM 2992 C CA . PRO A 1 373 ? -22.839 11.056 5.673 1.00 84.38 373 PRO A CA 1
ATOM 2993 C C . PRO A 1 373 ? -21.605 11.732 6.261 1.00 84.38 373 PRO A C 1
ATOM 2995 O O . PRO A 1 373 ? -20.953 11.152 7.119 1.00 84.38 373 PRO A O 1
ATOM 2998 N N . PHE A 1 374 ? -21.275 12.948 5.824 1.00 88.25 374 PHE A N 1
ATOM 2999 C CA . PHE A 1 374 ? -20.089 13.672 6.281 1.00 88.25 374 PHE A CA 1
ATOM 3000 C C . PHE A 1 374 ? -20.424 14.865 7.178 1.00 88.25 374 PHE A C 1
ATOM 3002 O O . PHE A 1 374 ? -19.551 15.696 7.400 1.00 88.25 374 PHE A O 1
ATOM 3009 N N . SER A 1 375 ? -21.639 14.965 7.736 1.00 89.31 375 SER A N 1
ATOM 3010 C CA . SER A 1 375 ? -22.053 16.134 8.530 1.00 89.31 375 SER A CA 1
ATOM 3011 C C . SER A 1 375 ? -21.091 16.477 9.674 1.00 89.31 375 SER A C 1
ATOM 3013 O O . SER A 1 375 ? -20.729 17.641 9.841 1.00 89.31 375 SER A O 1
ATOM 3015 N N . GLU A 1 376 ? -20.654 15.476 10.446 1.00 90.12 376 GLU A N 1
ATOM 3016 C CA . GLU A 1 376 ? -19.741 15.677 11.584 1.00 90.12 376 GLU A CA 1
ATOM 3017 C C . GLU A 1 376 ? -18.318 16.014 11.123 1.00 90.12 376 GLU A C 1
ATOM 3019 O O . GLU A 1 376 ? -17.685 16.916 11.665 1.00 90.12 376 GLU A O 1
ATOM 3024 N N . ILE A 1 377 ? -17.841 15.359 10.061 1.00 88.94 377 ILE A N 1
ATOM 3025 C CA . ILE A 1 377 ? -16.518 15.614 9.476 1.00 88.94 377 ILE A CA 1
ATOM 3026 C C . ILE A 1 377 ? -16.460 17.028 8.889 1.00 88.94 377 ILE A C 1
ATOM 3028 O O . ILE A 1 377 ? -15.510 17.766 9.136 1.00 88.94 377 ILE A O 1
ATOM 3032 N N . ARG A 1 378 ? -17.504 17.441 8.163 1.00 85.56 378 ARG A N 1
ATOM 3033 C CA . ARG A 1 378 ? -17.631 18.759 7.526 1.00 85.56 378 ARG A CA 1
ATOM 3034 C C . ARG A 1 378 ? -17.583 19.910 8.535 1.00 85.56 378 ARG A C 1
ATOM 3036 O O . ARG A 1 378 ? -17.169 21.012 8.182 1.00 85.56 378 ARG A O 1
ATOM 3043 N N . ALA A 1 379 ? -18.019 19.667 9.772 1.00 84.81 379 ALA A N 1
ATOM 3044 C CA . ALA A 1 379 ? -17.975 20.652 10.849 1.00 84.81 379 ALA A CA 1
ATOM 3045 C C . ALA A 1 379 ? -16.559 20.868 11.415 1.00 84.81 379 ALA A C 1
ATOM 3047 O O . ALA A 1 379 ? -16.300 21.908 12.018 1.00 84.81 379 ALA A O 1
ATOM 3048 N N . LEU A 1 380 ? -15.660 19.899 11.222 1.00 84.62 380 LEU A N 1
ATOM 3049 C CA . LEU A 1 380 ? -14.316 19.867 11.807 1.00 84.62 380 LEU A CA 1
ATOM 3050 C C . LEU A 1 380 ? -13.212 20.083 10.763 1.00 84.62 380 LEU A C 1
ATOM 3052 O O . LEU A 1 380 ? -12.140 20.588 11.086 1.00 84.62 380 LEU A O 1
ATOM 3056 N N . VAL A 1 381 ? -13.476 19.721 9.506 1.00 78.62 381 VAL A N 1
ATOM 3057 C CA . VAL A 1 381 ? -12.501 19.697 8.413 1.00 78.62 381 VAL A CA 1
ATOM 3058 C C . VAL A 1 381 ? -13.042 20.488 7.224 1.00 78.62 381 VAL A C 1
ATOM 3060 O O . VAL A 1 381 ? -14.106 20.184 6.682 1.00 78.62 381 VAL A O 1
ATOM 3063 N N . SER A 1 382 ? -12.303 21.515 6.798 1.00 66.50 382 SER A N 1
ATOM 3064 C CA . SER A 1 382 ? -12.703 22.395 5.690 1.00 66.50 382 SER A CA 1
ATOM 3065 C C . SER A 1 382 ? -12.017 22.090 4.356 1.00 66.50 382 SER A C 1
ATOM 3067 O O . SER A 1 382 ? -12.445 22.624 3.336 1.00 66.50 382 SER A O 1
ATOM 3069 N N . ASP A 1 383 ? -10.946 21.293 4.356 1.00 75.12 383 ASP A N 1
ATOM 3070 C CA . ASP A 1 383 ? -10.137 20.972 3.177 1.00 75.12 383 ASP A CA 1
ATOM 3071 C C . ASP A 1 383 ? -10.559 19.635 2.543 1.00 75.12 383 ASP A C 1
ATOM 3073 O O . ASP A 1 383 ? -11.317 19.612 1.571 1.00 75.12 383 ASP A O 1
ATOM 3077 N N . TYR A 1 384 ? -10.074 18.518 3.078 1.00 80.56 384 TYR A N 1
ATOM 3078 C CA . TYR A 1 384 ? -10.287 17.177 2.552 1.00 80.56 384 TYR A CA 1
ATOM 3079 C C . TYR A 1 384 ? -10.131 16.129 3.662 1.00 80.56 384 TYR A C 1
ATOM 3081 O O . TYR A 1 384 ? -9.463 16.352 4.670 1.00 80.56 384 TYR A O 1
ATOM 3089 N N . ILE A 1 385 ? -10.675 14.941 3.416 1.00 85.19 385 ILE A N 1
ATOM 3090 C CA . ILE A 1 385 ? -10.327 13.706 4.124 1.00 85.19 385 ILE A CA 1
ATOM 3091 C C . ILE A 1 385 ? -9.667 12.722 3.158 1.00 85.19 385 ILE A C 1
ATOM 3093 O O . ILE A 1 385 ? -10.000 12.697 1.969 1.00 85.19 385 ILE A O 1
ATOM 3097 N N . ALA A 1 386 ? -8.715 11.926 3.643 1.00 85.69 386 ALA A N 1
ATOM 3098 C CA . ALA A 1 386 ? -8.199 10.810 2.866 1.00 85.69 386 ALA A CA 1
ATOM 3099 C C . ALA A 1 386 ? -9.196 9.645 2.938 1.00 85.69 386 ALA A C 1
ATOM 3101 O O . ALA A 1 386 ? -9.702 9.298 4.007 1.00 85.69 386 ALA A O 1
ATOM 3102 N N . VAL A 1 387 ? -9.503 9.059 1.784 1.00 86.69 387 VAL A N 1
ATOM 3103 C CA . VAL A 1 387 ? -10.502 7.996 1.659 1.00 86.69 387 VAL A CA 1
ATOM 3104 C C . VAL A 1 387 ? -9.927 6.855 0.842 1.00 86.69 387 VAL A C 1
ATOM 3106 O O . VAL A 1 387 ? -9.501 7.054 -0.296 1.00 86.69 387 VAL A O 1
ATOM 3109 N N . MET A 1 388 ? -9.930 5.659 1.425 1.00 89.81 388 MET A N 1
ATOM 3110 C CA . MET A 1 388 ? -9.641 4.407 0.740 1.00 89.81 388 MET A CA 1
ATOM 3111 C C . MET A 1 388 ? -10.930 3.836 0.150 1.00 89.81 388 MET A C 1
ATOM 3113 O O . MET A 1 388 ? -11.918 3.642 0.862 1.00 89.81 388 MET A O 1
ATOM 3117 N N . PHE A 1 389 ? -10.895 3.514 -1.136 1.00 83.12 389 PHE A N 1
ATOM 3118 C CA . PHE A 1 389 ? -11.946 2.786 -1.842 1.00 83.12 389 PHE A CA 1
ATOM 3119 C C . PHE A 1 389 ? -11.716 1.282 -1.740 1.00 83.12 389 PHE A C 1
ATOM 3121 O O . PHE A 1 389 ? -10.605 0.834 -1.455 1.00 83.12 389 PHE A O 1
ATOM 3128 N N . MET A 1 390 ? -12.749 0.485 -2.000 1.00 81.75 390 MET A N 1
ATOM 3129 C CA . MET A 1 390 ? -12.678 -0.975 -1.935 1.00 81.75 390 MET A CA 1
ATOM 3130 C C . MET A 1 390 ? -11.591 -1.549 -2.860 1.00 81.75 390 MET A C 1
ATOM 3132 O O . MET A 1 390 ? -10.979 -2.549 -2.504 1.00 81.75 390 MET A O 1
ATOM 3136 N N . SER A 1 391 ? -11.238 -0.870 -3.955 1.00 71.31 391 SER A N 1
ATOM 3137 C CA . SER A 1 391 ? -10.093 -1.192 -4.829 1.00 71.31 391 SER A CA 1
ATOM 3138 C C . SER A 1 391 ? -8.701 -0.943 -4.215 1.00 71.31 391 SER A C 1
ATOM 3140 O O . SER A 1 391 ? -7.688 -1.059 -4.903 1.00 71.31 391 SER A O 1
ATOM 3142 N N . ALA A 1 392 ? -8.627 -0.538 -2.941 1.00 75.94 392 ALA A N 1
ATOM 3143 C CA . ALA A 1 392 ? -7.427 -0.058 -2.244 1.00 75.94 392 ALA A CA 1
ATOM 3144 C C . ALA A 1 392 ? -6.797 1.220 -2.840 1.00 75.94 392 ALA A C 1
ATOM 3146 O O . ALA A 1 392 ? -5.717 1.651 -2.418 1.00 75.94 392 ALA A O 1
ATOM 3147 N N . SER A 1 393 ? -7.466 1.870 -3.800 1.00 72.56 393 SER A N 1
ATOM 3148 C CA . SER A 1 393 ? -7.095 3.218 -4.232 1.00 72.56 393 SER A CA 1
ATOM 3149 C C . SER A 1 393 ? -7.437 4.240 -3.147 1.00 72.56 393 SER A C 1
ATOM 3151 O O . SER A 1 393 ? -8.416 4.084 -2.420 1.00 72.56 393 SER A O 1
ATOM 3153 N N . VAL A 1 394 ? -6.618 5.286 -3.026 1.00 76.75 394 VAL A N 1
ATOM 3154 C CA . VAL A 1 394 ? -6.815 6.352 -2.038 1.00 76.75 394 VAL A CA 1
ATOM 3155 C C . VAL A 1 394 ? -6.980 7.678 -2.758 1.00 76.75 394 VAL A C 1
ATOM 3157 O O . VAL A 1 394 ? -6.194 7.993 -3.653 1.00 76.75 394 VAL A O 1
ATOM 3160 N N . ARG A 1 395 ? -7.997 8.455 -2.378 1.00 71.94 395 ARG A N 1
ATOM 3161 C CA . ARG A 1 395 ? -8.256 9.791 -2.930 1.00 71.94 395 ARG A CA 1
ATOM 3162 C C . ARG A 1 395 ? -8.515 10.785 -1.802 1.00 71.94 395 ARG A C 1
ATOM 3164 O O . ARG A 1 395 ? -9.031 10.419 -0.749 1.00 71.94 395 ARG A O 1
ATOM 3171 N N . ALA A 1 396 ? -8.171 12.047 -2.043 1.00 75.56 396 ALA A N 1
ATOM 3172 C CA . ALA A 1 396 ? -8.666 13.149 -1.229 1.00 75.56 396 ALA A CA 1
ATOM 3173 C C . ALA A 1 396 ? -10.130 13.412 -1.599 1.00 75.56 396 ALA A C 1
ATOM 3175 O O . ALA A 1 396 ? -10.440 13.607 -2.775 1.00 75.56 396 ALA A O 1
ATOM 3176 N N . VAL A 1 397 ? -11.017 13.433 -0.609 1.00 75.50 397 VAL A N 1
ATOM 3177 C CA . VAL A 1 397 ? -12.432 13.769 -0.786 1.00 75.50 397 VAL A CA 1
ATOM 3178 C C . VAL A 1 397 ? -12.726 15.041 -0.012 1.00 75.50 397 VAL A C 1
ATOM 3180 O O . VAL A 1 397 ? -12.421 15.139 1.174 1.00 75.50 397 VAL A O 1
ATOM 3183 N N . ASN A 1 398 ? -13.324 16.025 -0.679 1.00 79.94 398 ASN A N 1
ATOM 3184 C CA . ASN A 1 398 ? -13.772 17.242 -0.018 1.00 79.94 398 ASN A CA 1
ATOM 3185 C C . ASN A 1 398 ? -15.032 16.926 0.818 1.00 79.94 398 ASN A C 1
ATOM 3187 O O . ASN A 1 398 ? -16.051 16.556 0.229 1.00 79.94 398 ASN A O 1
ATOM 3191 N N . PRO A 1 399 ? -15.025 17.097 2.155 1.00 83.88 399 PRO A N 1
ATOM 3192 C CA . PRO A 1 399 ? -16.196 16.819 2.990 1.00 83.88 399 PRO A CA 1
ATOM 3193 C C . PRO A 1 399 ? -17.377 17.771 2.715 1.00 83.88 399 PRO A C 1
ATOM 3195 O O . PRO A 1 399 ? -18.484 17.540 3.195 1.00 83.88 399 PRO A O 1
ATOM 3198 N N . GLN A 1 400 ? -17.180 18.835 1.928 1.00 80.81 400 GLN A N 1
ATOM 3199 C CA . GLN A 1 400 ? -18.230 19.732 1.430 1.00 80.81 400 GLN A CA 1
ATOM 3200 C C . GLN A 1 400 ? -18.970 19.188 0.192 1.00 80.81 400 GLN A C 1
ATOM 3202 O O . GLN A 1 400 ? -19.843 19.878 -0.333 1.00 80.81 400 GLN A O 1
ATOM 3207 N N . ILE A 1 401 ? -18.634 17.986 -0.296 1.00 81.75 401 ILE A N 1
ATOM 3208 C CA . ILE A 1 401 ? -19.376 17.316 -1.372 1.00 81.75 401 ILE A CA 1
ATOM 3209 C C . ILE A 1 401 ? -20.876 17.217 -1.027 1.00 81.75 401 ILE A C 1
ATOM 3211 O O . ILE A 1 401 ? -21.261 17.192 0.152 1.00 81.75 401 ILE A O 1
ATOM 3215 N N . ALA A 1 402 ? -21.735 17.192 -2.052 1.00 83.81 402 ALA A N 1
ATOM 3216 C CA . ALA A 1 402 ? -23.170 17.089 -1.839 1.00 83.81 402 ALA A CA 1
ATOM 3217 C C . ALA A 1 402 ? -23.502 15.798 -1.062 1.00 83.81 402 ALA A C 1
ATOM 3219 O O . ALA A 1 402 ? -22.941 14.744 -1.365 1.00 83.81 402 ALA A O 1
ATOM 3220 N N . PRO A 1 403 ? -24.428 15.845 -0.084 1.00 86.56 403 PRO A N 1
ATOM 3221 C CA . PRO A 1 403 ? -24.797 14.671 0.708 1.00 86.56 403 PRO A CA 1
ATOM 3222 C C . PRO A 1 403 ? -25.193 13.440 -0.114 1.00 86.56 403 PRO A C 1
ATOM 3224 O O . PRO A 1 403 ? -24.863 12.323 0.272 1.00 86.56 403 PRO A O 1
ATOM 3227 N N . ALA A 1 404 ? -25.861 13.651 -1.253 1.00 83.94 404 ALA A N 1
ATOM 3228 C CA . ALA A 1 404 ? -26.245 12.578 -2.167 1.00 83.94 404 ALA A CA 1
ATOM 3229 C C . ALA A 1 404 ? -25.020 11.879 -2.780 1.00 83.94 404 ALA A C 1
ATOM 3231 O O . ALA A 1 404 ? -24.953 10.657 -2.760 1.00 83.94 404 ALA A O 1
ATOM 3232 N N . ASP A 1 405 ? -24.020 12.639 -3.231 1.00 82.00 405 ASP A N 1
ATOM 3233 C CA . ASP A 1 405 ? -22.798 12.076 -3.814 1.00 82.00 405 ASP A CA 1
AT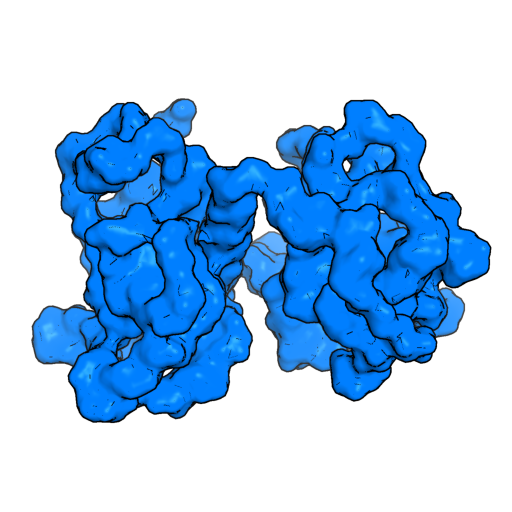OM 3234 C C . ASP A 1 405 ? -21.969 11.332 -2.752 1.00 82.00 405 ASP A C 1
ATOM 3236 O O . ASP A 1 405 ? -21.464 10.241 -3.004 1.00 82.00 405 ASP A O 1
ATOM 3240 N N . ALA A 1 406 ? -21.875 11.874 -1.528 1.00 82.81 406 ALA A N 1
ATOM 3241 C CA . ALA A 1 406 ? -21.234 11.171 -0.413 1.00 82.81 406 ALA A CA 1
ATOM 3242 C C . ALA A 1 406 ? -21.946 9.849 -0.087 1.00 82.81 406 ALA A C 1
ATOM 3244 O O . ALA A 1 406 ? -21.289 8.846 0.186 1.00 82.81 406 ALA A O 1
ATOM 3245 N N . ALA A 1 407 ? -23.283 9.840 -0.111 1.00 84.19 407 ALA A N 1
ATOM 3246 C CA . ALA A 1 407 ? -24.070 8.639 0.139 1.00 84.19 407 ALA A CA 1
ATOM 3247 C C . ALA A 1 407 ? -23.859 7.589 -0.961 1.00 84.19 407 ALA A C 1
ATOM 3249 O O . ALA A 1 407 ? -23.639 6.423 -0.628 1.00 84.19 407 ALA A O 1
ATOM 3250 N N . ALA A 1 408 ? -23.833 8.009 -2.231 1.00 81.50 408 ALA A N 1
ATOM 3251 C CA . ALA A 1 408 ? -23.580 7.146 -3.384 1.00 81.50 408 ALA A CA 1
ATOM 3252 C C . ALA A 1 408 ? -22.239 6.406 -3.267 1.00 81.50 408 ALA A C 1
ATOM 3254 O O . ALA A 1 408 ? -22.161 5.204 -3.499 1.00 81.50 408 ALA A O 1
ATOM 3255 N N . MET A 1 409 ? -21.193 7.104 -2.814 1.00 83.31 409 MET A N 1
ATOM 3256 C CA . MET A 1 409 ? -19.869 6.512 -2.609 1.00 83.31 409 MET A CA 1
ATOM 3257 C C . MET A 1 409 ? -19.823 5.500 -1.449 1.00 83.31 409 MET A C 1
ATOM 3259 O O . MET A 1 409 ? -18.893 4.706 -1.373 1.00 83.31 409 MET A O 1
ATOM 3263 N N . ILE A 1 410 ? -20.774 5.518 -0.510 1.00 83.25 410 ILE A N 1
ATOM 3264 C CA . ILE A 1 410 ? -20.799 4.599 0.647 1.00 83.25 410 ILE A CA 1
ATOM 3265 C C . ILE A 1 410 ? -21.613 3.334 0.345 1.00 83.25 410 ILE A C 1
ATOM 3267 O O . ILE A 1 410 ? -21.362 2.272 0.929 1.00 83.25 410 ILE A O 1
ATOM 3271 N N . THR A 1 411 ? -22.589 3.427 -0.557 1.00 79.31 411 THR A N 1
ATOM 3272 C CA . THR A 1 411 ? -23.354 2.269 -1.025 1.00 79.31 411 THR A CA 1
ATOM 3273 C C . THR A 1 411 ? -22.528 1.411 -1.984 1.00 79.31 411 THR A C 1
ATOM 3275 O O . THR A 1 411 ? -21.667 1.914 -2.690 1.00 79.31 411 THR A O 1
ATOM 3278 N N . TRP A 1 412 ? -22.776 0.097 -1.998 1.00 72.62 412 TRP A N 1
ATOM 3279 C CA . TRP A 1 412 ? -22.074 -0.856 -2.881 1.00 72.62 412 TRP A CA 1
ATOM 3280 C C . TRP A 1 412 ? -22.976 -1.463 -3.972 1.00 72.62 412 TRP A C 1
ATOM 3282 O O . TRP A 1 412 ? -22.524 -2.304 -4.759 1.00 72.62 412 TRP A O 1
ATOM 3292 N N . ARG A 1 413 ? -24.266 -1.097 -3.968 1.00 71.62 413 ARG A N 1
ATOM 3293 C CA . ARG A 1 413 ? -25.325 -1.633 -4.843 1.00 71.62 413 ARG A CA 1
ATOM 3294 C C . ARG A 1 413 ? -26.477 -0.654 -5.125 1.00 71.62 413 ARG A C 1
ATOM 3296 O O . ARG A 1 413 ? -27.616 -1.086 -5.315 1.00 71.62 413 ARG A O 1
ATOM 3303 N N . GLY A 1 414 ? -26.212 0.646 -5.075 1.00 60.78 414 GLY A N 1
ATOM 3304 C CA . GLY A 1 414 ? -27.185 1.702 -5.350 1.00 60.78 414 GLY A CA 1
ATOM 3305 C C . GLY A 1 414 ? -27.558 1.816 -6.833 1.00 60.78 414 GLY A C 1
ATOM 3306 O O . GLY A 1 414 ? -28.663 2.250 -7.149 1.00 60.78 414 GLY A O 1
ATOM 3307 N N . GLY A 1 415 ? -26.684 1.379 -7.750 1.00 59.28 415 GLY A N 1
ATOM 3308 C CA . GLY A 1 415 ? -26.871 1.546 -9.197 1.00 59.28 415 GLY A CA 1
ATOM 3309 C C . GLY A 1 415 ? -26.675 2.989 -9.677 1.00 59.28 415 GLY A C 1
ATOM 3310 O O . GLY A 1 415 ? -27.049 3.325 -10.803 1.00 59.28 415 GLY A O 1
ATOM 3311 N N . GLU A 1 416 ? -26.111 3.842 -8.824 1.00 60.47 416 GLU A N 1
ATOM 3312 C CA . GLU A 1 416 ? -25.838 5.247 -9.097 1.00 60.47 416 GLU A CA 1
ATOM 3313 C C . GLU A 1 416 ? -24.449 5.360 -9.739 1.00 60.47 416 GLU A C 1
ATOM 3315 O O . GLU A 1 416 ? -23.441 4.999 -9.139 1.00 60.47 416 GLU A O 1
ATOM 3320 N N . ILE A 1 417 ? -24.379 5.830 -10.987 1.00 43.16 417 ILE A N 1
ATOM 3321 C CA . ILE A 1 417 ? -23.097 6.142 -11.628 1.00 43.16 417 ILE A CA 1
ATOM 3322 C C . ILE A 1 417 ? -22.698 7.533 -11.130 1.00 43.16 417 ILE A C 1
ATOM 3324 O O . ILE A 1 417 ? -23.274 8.527 -11.576 1.00 43.16 417 ILE A O 1
ATOM 3328 N N . SER A 1 418 ? -21.750 7.615 -10.195 1.00 42.84 418 SER A N 1
ATOM 3329 C CA . SER A 1 418 ? -21.143 8.896 -9.823 1.00 42.84 418 SER A CA 1
ATOM 3330 C C . SER A 1 418 ? -20.353 9.427 -11.026 1.00 42.84 418 SER A C 1
ATOM 3332 O O . SER A 1 418 ? -19.385 8.787 -11.445 1.00 42.84 418 SER A O 1
ATOM 3334 N N . ASN A 1 419 ? -20.799 10.542 -11.613 1.00 33.72 419 ASN A N 1
ATOM 3335 C CA . ASN A 1 419 ? -20.132 11.204 -12.747 1.00 33.72 419 ASN A CA 1
ATOM 3336 C C . ASN A 1 419 ? -18.909 12.013 -12.322 1.00 33.72 419 ASN A C 1
ATOM 3338 O O . ASN A 1 419 ? -18.991 12.682 -11.267 1.00 33.72 419 ASN A O 1
#